Protein 3OE3 (pdb70)

Secondary structure (DSSP, 8-state):
--EEEE-EEBTTTB--EEEEE-TTS-EEEE---TT-------EEEE-SSTT---EEEEETTEEEEEETTTEEEEEEEEE-/--EEEE-EEBTTTB--EEEEE-TTS-EEEE---TT-------EEE-SSTT---EEEEETTEEEEEETTTEEEEEEEEE-/--EEEE-EEBGGGB--EEEEE-TTS-EEEE---TT--------SEEEE-SSTT---EEEEETTEEEEEETTTEEEEEEEEE--/--EEEE-EE-GGG---EEEEE-TTS-EEEE---TT--------SEEEE-SSTT---EEEEETTEEEEEETTTEEEEEEEEE--/--EEEE--B-GGG---EEEEE-TT--EEEE---TT-------EEE-SSTT---EEEEETTEEEEEETTTEEEEEEEE-/-EEEE-EEBGGGB--EEEEE-TTS-EEEE---TT--------SEEEE-SSTT---EEEEETTEEEEEETTTEEEEEEEEE--

Sequence (485 aa):
QEISKSIYTCNDNQVEVIYVNTEAGNAYAIISQVNEIPRLKGANYEAIDKNYTYKLYTKGKTTAELVEGDDKPVLSNCSLAQEISKSIYTCNDNQVEVIYVNTEAGNAYAIISQVNEIPRLKANYEAIDKNYTYKLYTKGKTAELVEGDDKPVLSNCSLAQEISKSIYTCNDNQVEVIYVNTEAGNAYAIISQVNEIPRLKASGANYEAIDKNYTYKLYTKGKTAELVEGDDKPVLSNCSLANQEISKSIYTCNDNQVEVIYVNTEAGNAYAIISQVNEIPRLKASGANYEAIDKNYTYKLYTKGKTAELVEGDDKPVLSNCSLANQEISKSIYTCNDNQVEVIYVNTEAGNAYAIISQVNEIPRLKANYEAIDKNYTYKLYTKGKTAELVEGDDKPVLSNCSLEISKSIYTCNDNQVEVIYVNTEAGNAYAIISQVNEIPRLKASGANYEAIDKNYTYKLYTKGKTAELVEGDDKPVLSNCSLAN

Radius of gyration: 28.01 Å; Cα contacts (8 Å, |Δi|>4): 1047; chains: 6; bounding box: 72×55×77 Å

CATH classification: 2.40.128.200

Structure (mmCIF, N/CA/C/O backbone):
data_3OE3
#
_entry.id   3OE3
#
_cell.length_a   192.383
_cell.length_b   34.685
_cell.length_c   74.910
_cell.angle_alpha   90.000
_cell.angle_beta   98.410
_cell.angle_gamma   90.000
#
_symmetry.space_group_name_H-M   'C 1 2 1'
#
loop_
_entity.id
_entity.type
_entity.pdbx_description
1 polymer 'Putative periplasmic protein'
2 non-polymer 'SODIUM ION'
3 water water
#
loop_
_atom_site.group_PDB
_atom_site.id
_atom_site.type_symbol
_atom_site.label_atom_id
_atom_site.label_alt_id
_atom_site.label_comp_id
_atom_site.label_asym_id
_atom_site.label_entity_id
_atom_site.label_seq_id
_atom_site.pdbx_PDB_ins_code
_atom_site.Cartn_x
_atom_site.Cartn_y
_atom_site.Cartn_z
_atom_site.occupancy
_atom_site.B_iso_or_equiv
_atom_site.auth_seq_id
_atom_site.auth_comp_id
_atom_site.auth_asym_id
_atom_site.auth_atom_id
_atom_site.pdbx_PDB_model_num
ATOM 1 N N . GLN A 1 3 ? 44.051 26.601 28.387 1.00 34.83 27 GLN A N 1
ATOM 2 C CA . GLN A 1 3 ? 45.081 25.649 27.994 1.00 27.50 27 GLN A CA 1
ATOM 3 C C . GLN A 1 3 ? 44.957 25.343 26.508 1.00 23.35 27 GLN A C 1
ATOM 4 O O . GLN A 1 3 ? 44.513 24.270 26.116 1.00 27.21 27 GLN A O 1
ATOM 10 N N . GLU A 1 4 ? 45.377 26.284 25.680 1.00 20.78 28 GLU A N 1
ATOM 11 C CA . GLU A 1 4 ? 45.059 26.216 24.260 1.00 16.04 28 GLU A CA 1
ATOM 12 C C . GLU A 1 4 ? 46.184 25.677 23.389 1.00 15.35 28 GLU A C 1
ATOM 13 O O . GLU A 1 4 ? 46.062 25.654 22.174 1.00 18.48 28 GLU A O 1
ATOM 19 N N . ILE A 1 5 ? 47.284 25.258 24.004 1.00 14.12 29 ILE A N 1
ATOM 20 C CA . ILE A 1 5 ? 48.443 24.824 23.235 1.00 13.03 29 ILE A CA 1
ATOM 21 C C . ILE A 1 5 ? 48.899 23.438 23.682 1.00 12.30 29 ILE A C 1
ATOM 22 O O . ILE A 1 5 ? 48.818 23.094 24.862 1.00 17.98 29 ILE A O 1
ATOM 27 N N . SER A 1 6 ? 49.326 22.615 22.733 1.00 12.43 30 SER A N 1
ATOM 28 C CA . SER A 1 6 ? 49.794 21.265 23.048 1.00 15.08 30 SER A CA 1
ATOM 29 C C . SER A 1 6 ? 50.876 20.795 22.080 1.00 15.57 30 SER A C 1
ATOM 30 O O . SER A 1 6 ? 51.033 21.351 20.992 1.00 17.97 30 SER A O 1
ATOM 33 N N . LYS A 1 7 ? 51.620 19.764 22.474 1.00 14.71 31 LYS A N 1
ATOM 34 C CA . LYS A 1 7 ? 52.716 19.271 21.642 1.00 12.13 31 LYS A CA 1
ATOM 35 C C . LYS A 1 7 ? 52.555 17.795 21.266 1.00 15.18 31 LYS A C 1
ATOM 36 O O . LYS A 1 7 ? 52.268 16.963 22.123 1.00 18.94 31 LYS A O 1
ATOM 42 N N . SER A 1 8 ? 52.737 17.488 19.981 1.00 11.65 32 SER A N 1
ATOM 43 C CA . SER A 1 8 ? 52.692 16.116 19.488 1.00 12.87 32 SER A CA 1
ATOM 44 C C . SER A 1 8 ? 54.021 15.762 18.847 1.00 13.75 32 SER A C 1
ATOM 45 O O . SER A 1 8 ? 54.672 16.613 18.251 1.00 17.35 32 SER A O 1
ATOM 48 N N . ILE A 1 9 ? 54.421 14.502 18.985 1.00 15.03 33 ILE A N 1
ATOM 49 C CA . ILE A 1 9 ? 55.635 13.995 18.346 1.00 13.01 33 ILE A CA 1
ATOM 50 C C . ILE A 1 9 ? 55.264 12.809 17.464 1.00 15.45 33 ILE A C 1
ATOM 51 O O . ILE A 1 9 ? 54.466 11.959 17.864 1.00 18.92 33 ILE A O 1
ATOM 56 N N . TYR A 1 10 ? 55.811 12.780 16.254 1.00 13.43 34 TYR A N 1
ATOM 57 C CA . TYR A 1 10 ? 55.496 11.724 15.286 1.00 15.88 34 TYR A CA 1
ATOM 58 C C . TYR A 1 10 ? 56.781 11.070 14.812 1.00 19.10 34 TYR A C 1
ATOM 59 O O . TYR A 1 10 ? 57.820 11.721 14.704 1.00 17.19 34 TYR A O 1
ATOM 68 N N . THR A 1 11 ? 56.713 9.774 14.521 1.00 18.68 35 THR A N 1
ATOM 69 C CA . THR A 1 11 ? 57.816 9.121 13.833 1.00 20.34 35 THR A CA 1
ATOM 70 C C . THR A 1 11 ? 57.431 8.985 12.378 1.00 24.32 35 THR A C 1
ATOM 71 O O . THR A 1 11 ? 56.283 8.663 12.064 1.00 26.96 35 THR A O 1
ATOM 75 N N . CYS A 1 12 ? 58.382 9.243 11.488 1.00 19.69 36 CYS A N 1
ATOM 76 C CA . CYS A 1 12 ? 58.080 9.275 10.067 1.00 23.77 36 CYS A CA 1
ATOM 77 C C . CYS A 1 12 ? 59.028 8.393 9.271 1.00 28.56 36 CYS A C 1
ATOM 78 O O . CYS A 1 12 ? 60.021 7.899 9.803 1.00 32.55 36 CYS A O 1
ATOM 81 N N . ASN A 1 13 ? 58.712 8.201 7.995 1.00 29.89 37 ASN A N 1
ATOM 82 C CA . ASN A 1 13 ? 59.523 7.349 7.133 1.00 37.43 37 ASN A CA 1
ATOM 83 C C . ASN A 1 13 ? 60.977 7.797 7.089 1.00 37.10 37 ASN A C 1
ATOM 84 O O . ASN A 1 13 ? 61.292 8.963 7.342 1.00 37.32 37 ASN A O 1
ATOM 89 N N . ASP A 1 14 ? 61.860 6.862 6.767 1.00 34.75 38 ASP A N 1
ATOM 90 C CA . ASP A 1 14 ? 63.277 7.167 6.622 1.00 40.64 38 ASP A CA 1
ATOM 91 C C . ASP A 1 14 ? 63.908 7.570 7.950 1.00 34.66 38 ASP A C 1
ATOM 92 O O . ASP A 1 14 ? 64.849 8.362 7.974 1.00 34.97 38 ASP A O 1
ATOM 97 N N . ASN A 1 15 ? 63.384 7.026 9.048 1.00 28.60 39 ASN A N 1
ATOM 98 C CA . ASN A 1 15 ? 64.005 7.213 10.353 1.00 24.71 39 ASN A CA 1
ATOM 99 C C . ASN A 1 15 ? 64.069 8.673 10.751 1.00 23.16 39 ASN A C 1
ATOM 100 O O . ASN A 1 15 ? 65.138 9.196 11.067 1.00 25.83 39 ASN A O 1
ATOM 105 N N . GLN A 1 16 ? 62.921 9.339 10.729 1.00 19.98 40 GLN A N 1
ATOM 106 C CA . GLN A 1 16 ? 62.872 10.745 11.086 1.00 18.77 40 GLN A CA 1
ATOM 107 C C . GLN A 1 16 ? 61.818 10.997 12.158 1.00 17.91 40 GLN A C 1
ATOM 108 O O . GLN A 1 16 ? 60.945 10.168 12.395 1.00 20.53 40 GLN A O 1
ATOM 114 N N . VAL A 1 17 ? 61.925 12.140 12.818 1.00 17.60 41 VAL A N 1
ATOM 115 C CA . VAL A 1 17 ? 60.955 12.555 13.829 1.00 17.66 41 VAL A CA 1
ATOM 116 C C . VAL A 1 17 ? 60.401 13.907 13.411 1.00 16.20 41 VAL A C 1
ATOM 117 O O . VAL A 1 17 ? 61.149 14.753 12.930 1.00 23.82 41 VAL A O 1
ATOM 129 N N . GLU A 1 19 ? 58.022 16.991 15.100 1.00 13.57 43 GLU A N 1
ATOM 130 C CA . GLU A 1 19 ? 57.207 17.575 16.164 1.00 14.48 43 GLU A CA 1
ATOM 131 C C . GLU A 1 19 ? 56.182 18.532 15.586 1.00 11.13 43 GLU A C 1
ATOM 132 O O . GLU A 1 19 ? 56.441 19.201 14.590 1.00 14.92 43 GLU A O 1
ATOM 138 N N . VAL A 1 20 ? 55.015 18.599 16.218 1.00 12.82 44 VAL A N 1
ATOM 139 C CA . VAL A 1 20 ? 54.025 19.610 15.845 1.00 12.99 44 VAL A CA 1
ATOM 140 C C . VAL A 1 20 ? 53.452 20.254 17.103 1.00 13.04 44 VAL A C 1
ATOM 141 O O . VAL A 1 20 ? 53.060 19.548 18.035 1.00 14.24 44 VAL A O 1
ATOM 145 N N . ILE A 1 21 ? 53.430 21.588 17.150 1.00 10.16 45 ILE A N 1
ATOM 146 C CA . ILE A 1 21 ? 52.708 22.260 18.215 1.00 11.51 45 ILE A CA 1
ATOM 147 C C . ILE A 1 21 ? 51.345 22.631 17.676 1.00 11.43 45 ILE A C 1
ATOM 148 O O . ILE A 1 21 ? 51.238 23.284 16.634 1.00 14.31 45 ILE A O 1
ATOM 153 N N . TYR A 1 22 ? 50.307 22.191 18.367 1.00 12.83 46 TYR A N 1
ATOM 154 C CA . TYR A 1 22 ? 48.949 22.484 17.954 1.00 14.13 46 TYR A CA 1
ATOM 155 C C . TYR A 1 22 ? 48.390 23.564 18.865 1.00 16.45 46 TYR A C 1
ATOM 156 O O . TYR A 1 22 ? 48.661 23.578 20.062 1.00 16.36 46 TYR A O 1
ATOM 165 N N . VAL A 1 23 ? 47.636 24.482 18.283 1.00 14.70 47 VAL A N 1
ATOM 166 C CA . VAL A 1 23 ? 46.970 25.515 19.043 1.00 14.82 47 VAL A CA 1
ATOM 167 C C . VAL A 1 23 ? 45.493 25.406 18.713 1.00 14.96 47 VAL A C 1
ATOM 168 O O . VAL A 1 23 ? 45.123 25.259 17.555 1.00 16.49 47 VAL A O 1
ATOM 172 N N . ASN A 1 24 ? 44.658 25.429 19.736 1.00 12.73 48 ASN A N 1
ATOM 173 C CA . ASN A 1 24 ? 43.227 25.431 19.512 1.00 13.47 48 ASN A CA 1
ATOM 174 C C . ASN A 1 24 ? 42.619 26.481 20.413 1.00 14.45 48 ASN A C 1
ATOM 175 O O . ASN A 1 24 ? 42.582 26.308 21.615 1.00 17.92 48 ASN A O 1
ATOM 180 N N . THR A 1 25 ? 42.150 27.589 19.842 1.00 15.53 49 THR A N 1
ATOM 181 C CA . THR A 1 25 ? 41.686 28.661 20.702 1.00 16.21 49 THR A CA 1
ATOM 182 C C . THR A 1 25 ? 40.262 28.411 21.147 1.00 18.29 49 THR A C 1
ATOM 183 O O . THR A 1 25 ? 39.530 27.655 20.513 1.00 21.49 49 THR A O 1
ATOM 187 N N . GLU A 1 26 ? 39.882 29.048 22.243 1.00 18.13 50 GLU A N 1
ATOM 188 C CA . GLU A 1 26 ? 38.524 28.918 22.765 1.00 20.29 50 GLU A CA 1
ATOM 189 C C . GLU A 1 26 ? 37.468 29.461 21.812 1.00 24.67 50 GLU A C 1
ATOM 190 O O . GLU A 1 26 ? 36.286 29.143 21.949 1.00 27.02 50 GLU A O 1
ATOM 196 N N . ALA A 1 27 ? 37.889 30.264 20.841 1.00 27.37 51 ALA A N 1
ATOM 197 C CA . ALA A 1 27 ? 36.957 30.789 19.845 1.00 29.74 51 ALA A CA 1
ATOM 198 C C . ALA A 1 27 ? 36.873 29.917 18.593 1.00 32.00 51 ALA A C 1
ATOM 199 O O . ALA A 1 27 ? 36.132 30.236 17.663 1.00 35.14 51 ALA A O 1
ATOM 201 N N . GLY A 1 28 ? 37.649 28.836 18.560 1.00 24.00 52 GLY A N 1
ATOM 202 C CA . GLY A 1 28 ? 37.498 27.819 17.530 1.00 23.14 52 GLY A CA 1
ATOM 203 C C . GLY A 1 28 ? 38.507 27.880 16.398 1.00 17.62 52 GLY A C 1
ATOM 204 O O . GLY A 1 28 ? 38.327 27.230 15.359 1.00 19.72 52 GLY A O 1
ATOM 205 N N . ASN A 1 29 ? 39.568 28.658 16.590 1.00 17.54 53 ASN A N 1
ATOM 206 C CA . ASN A 1 29 ? 40.613 28.785 15.578 1.00 18.66 53 ASN A CA 1
ATOM 207 C C . ASN A 1 29 ? 41.716 27.794 15.867 1.00 17.45 53 ASN A C 1
ATOM 208 O O . ASN A 1 29 ? 42.197 27.712 16.995 1.00 19.31 53 ASN A O 1
ATOM 213 N N . ALA A 1 30 ? 42.102 27.035 14.850 1.00 17.65 54 ALA A N 1
ATOM 214 C CA . ALA A 1 30 ? 43.089 25.980 15.022 1.00 15.19 54 ALA A CA 1
ATOM 215 C C . ALA A 1 30 ? 44.334 26.277 14.215 1.00 19.76 54 ALA A C 1
ATOM 216 O O . ALA A 1 30 ? 44.249 26.717 13.069 1.00 21.69 54 ALA A O 1
ATOM 218 N N . TYR A 1 31 ? 45.494 26.042 14.829 1.00 14.93 55 TYR A N 1
ATOM 219 C CA . TYR A 1 31 ? 46.775 26.306 14.182 1.00 16.56 55 TYR A CA 1
ATOM 220 C C . TYR A 1 31 ? 47.718 25.145 14.429 1.00 15.47 55 TYR A C 1
ATOM 221 O O . TYR A 1 31 ? 47.492 24.325 15.306 1.00 15.33 55 TYR A O 1
ATOM 230 N N . ALA A 1 32 ? 48.795 25.080 13.651 1.00 14.96 56 ALA A N 1
ATOM 231 C CA . ALA A 1 32 ? 49.841 24.114 13.917 1.00 13.91 56 ALA A CA 1
ATOM 232 C C . ALA A 1 32 ? 51.153 24.810 13.622 1.00 16.30 56 ALA A C 1
ATOM 233 O O . ALA A 1 32 ? 51.208 25.688 12.752 1.00 20.59 56 ALA A O 1
ATOM 235 N N . ILE A 1 33 ? 52.195 24.449 14.365 1.00 12.29 57 ILE A N 1
ATOM 236 C CA . ILE A 1 33 ? 53.529 24.981 14.092 1.00 12.18 57 ILE A CA 1
ATOM 237 C C . ILE A 1 33 ? 54.510 23.832 13.925 1.00 13.13 57 ILE A C 1
ATOM 238 O O . ILE A 1 33 ? 54.586 22.937 14.766 1.00 13.61 57 ILE A O 1
ATOM 243 N N . ILE A 1 34 ? 55.247 23.848 12.813 1.00 13.90 58 ILE A N 1
ATOM 244 C CA . ILE A 1 34 ? 56.280 22.849 12.585 1.00 14.10 58 ILE A CA 1
ATOM 245 C C . ILE A 1 34 ? 57.631 23.524 12.555 1.00 13.66 58 ILE A C 1
ATOM 246 O O . ILE A 1 34 ? 57.708 24.746 12.564 1.00 13.64 58 ILE A O 1
ATOM 251 N N . SER A 1 35 ? 58.685 22.723 12.526 1.00 15.49 59 SER A N 1
ATOM 252 C CA . SER A 1 35 ? 60.031 23.268 12.424 1.00 16.49 59 SER A CA 1
ATOM 253 C C . SER A 1 35 ? 60.724 22.577 11.263 1.00 21.19 59 SER A C 1
ATOM 254 O O . SER A 1 35 ? 60.860 21.349 11.252 1.00 22.92 59 SER A O 1
ATOM 257 N N . GLN A 1 36 ? 61.112 23.370 10.272 1.00 22.63 60 GLN A N 1
ATOM 258 C CA . GLN A 1 36 ? 61.777 22.858 9.081 1.00 25.90 60 GLN A CA 1
ATOM 259 C C . GLN A 1 36 ? 62.955 23.753 8.730 1.00 25.93 60 GLN A C 1
ATOM 260 O O . GLN A 1 36 ? 62.828 24.980 8.702 1.00 24.97 60 GLN A O 1
ATOM 266 N N . VAL A 1 37 ? 64.100 23.131 8.466 1.00 28.30 61 VAL A N 1
ATOM 267 C CA . VAL A 1 37 ? 65.308 23.864 8.112 1.00 32.92 61 VAL A CA 1
ATOM 268 C C . VAL A 1 37 ? 65.626 24.935 9.150 1.00 28.59 61 VAL A C 1
ATOM 269 O O . VAL A 1 37 ? 65.955 26.068 8.805 1.00 31.97 61 VAL A O 1
ATOM 273 N N . ASN A 1 38 ? 65.503 24.571 10.425 1.00 26.76 62 ASN A N 1
ATOM 274 C CA . ASN A 1 38 ? 65.818 25.477 11.528 1.00 33.66 62 ASN A CA 1
ATOM 275 C C . ASN A 1 38 ? 64.941 26.728 11.616 1.00 30.86 62 ASN A C 1
ATOM 276 O O . ASN A 1 38 ? 65.362 27.742 12.169 1.00 29.92 62 ASN A O 1
ATOM 281 N N . GLU A 1 39 ? 63.727 26.652 11.080 1.00 23.80 63 GLU A N 1
ATOM 282 C CA . GLU A 1 39 ? 62.772 27.748 11.184 1.00 19.81 63 GLU A CA 1
ATOM 283 C C . GLU A 1 39 ? 61.427 27.210 11.643 1.00 18.75 63 GLU A C 1
ATOM 284 O O . GLU A 1 39 ? 61.011 26.139 11.219 1.00 19.45 63 GLU A O 1
ATOM 298 N N . ILE A 1 41 ? 57.449 27.386 11.451 1.00 15.35 65 ILE A N 1
ATOM 299 C CA . ILE A 1 41 ? 56.508 27.761 10.406 1.00 16.47 65 ILE A CA 1
ATOM 300 C C . ILE A 1 41 ? 55.088 27.638 10.968 1.00 13.38 65 ILE A C 1
ATOM 301 O O . ILE A 1 41 ? 54.608 26.527 11.185 1.00 14.87 65 ILE A O 1
ATOM 306 N N . PRO A 1 42 ? 54.437 28.775 11.232 1.00 14.83 66 PRO A N 1
ATOM 307 C CA . PRO A 1 42 ? 53.048 28.711 11.694 1.00 17.68 66 PRO A CA 1
ATOM 308 C C . PRO A 1 42 ? 52.123 28.346 10.549 1.00 16.78 66 PRO A C 1
ATOM 309 O O . PRO A 1 42 ?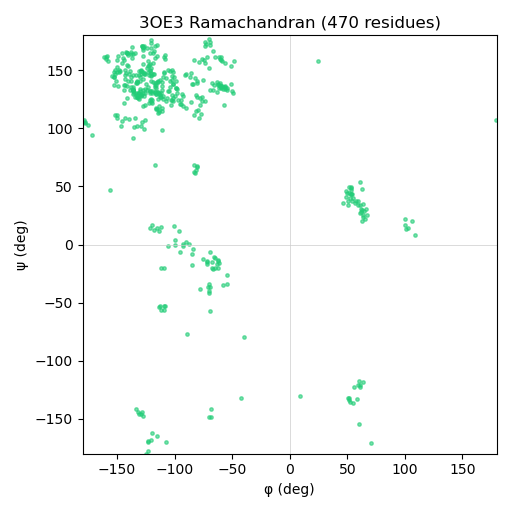 52.334 28.800 9.411 1.00 17.53 66 PRO A O 1
ATOM 321 N N . ARG A 1 44 ? 47.809 27.330 9.494 1.00 16.68 68 ARG A N 1
ATOM 322 C CA . ARG A 1 44 ? 46.406 27.499 9.848 1.00 20.08 68 ARG A CA 1
ATOM 323 C C . ARG A 1 44 ? 45.598 26.316 9.336 1.00 17.98 68 ARG A C 1
ATOM 324 O O . ARG A 1 44 ? 45.897 25.756 8.275 1.00 19.65 68 ARG A O 1
ATOM 332 N N . LEU A 1 45 ? 44.575 25.912 10.096 1.00 18.98 69 LEU A N 1
ATOM 333 C CA . LEU A 1 45 ? 43.658 24.866 9.638 1.00 22.85 69 LEU A CA 1
ATOM 334 C C . LEU A 1 45 ? 42.965 25.308 8.351 1.00 24.52 69 LEU A C 1
ATOM 335 O O . LEU A 1 45 ? 42.429 26.413 8.284 1.00 29.87 69 LEU A O 1
ATOM 348 N N . LYS A 1 47 ? 41.365 22.571 6.058 1.00 27.82 71 LYS A N 1
ATOM 349 C CA . LYS A 1 47 ? 40.429 21.533 5.651 1.00 40.75 71 LYS A CA 1
ATOM 350 C C . LYS A 1 47 ? 40.140 20.608 6.825 1.00 44.39 71 LYS A C 1
ATOM 351 O O . LYS A 1 47 ? 41.005 20.368 7.668 1.00 34.87 71 LYS A O 1
ATOM 365 N N . GLY A 1 51 ? 39.937 14.416 7.980 1.00 53.92 75 GLY A N 1
ATOM 366 C CA . GLY A 1 51 ? 40.840 14.701 9.081 1.00 49.78 75 GLY A CA 1
ATOM 367 C C . GLY A 1 51 ? 41.008 16.190 9.326 1.00 46.95 75 GLY A C 1
ATOM 368 O O . GLY A 1 51 ? 40.029 16.925 9.434 1.00 52.01 75 GLY A O 1
ATOM 369 N N . ALA A 1 52 ? 42.258 16.631 9.425 1.00 36.26 76 ALA A N 1
ATOM 370 C CA . ALA A 1 52 ? 42.566 18.048 9.604 1.00 28.54 76 ALA A CA 1
ATOM 371 C C . ALA A 1 52 ? 43.837 18.403 8.843 1.00 26.58 76 ALA A C 1
ATOM 372 O O . ALA A 1 52 ? 44.890 17.817 9.084 1.00 27.40 76 ALA A O 1
ATOM 374 N N . ASN A 1 53 ? 43.733 19.352 7.917 1.00 26.45 77 ASN A N 1
ATOM 375 C CA . ASN A 1 53 ? 44.875 19.758 7.108 1.00 25.88 77 ASN A CA 1
ATOM 376 C C . ASN A 1 53 ? 45.209 21.211 7.377 1.00 26.82 77 ASN A C 1
ATOM 377 O O . ASN A 1 53 ? 44.321 22.055 7.474 1.00 24.72 77 ASN A O 1
ATOM 382 N N . TYR A 1 54 ? 46.498 21.499 7.509 1.00 18.59 78 TYR A N 1
ATOM 383 C CA . TYR A 1 54 ? 46.954 22.841 7.788 1.00 18.52 78 TYR A CA 1
ATOM 384 C C . TYR A 1 54 ? 47.877 23.336 6.677 1.00 20.93 78 TYR A C 1
ATOM 385 O O . TYR A 1 54 ? 48.578 22.545 6.042 1.00 24.22 78 TYR A O 1
ATOM 394 N N . GLU A 1 55 ? 47.902 24.646 6.473 1.00 18.59 79 GLU A N 1
ATOM 395 C CA . GLU A 1 55 ? 48.741 25.259 5.443 1.00 19.21 79 GLU A CA 1
ATOM 396 C C . GLU A 1 55 ? 49.533 26.424 6.035 1.00 19.91 79 GLU A C 1
ATOM 397 O O . GLU A 1 55 ? 49.044 27.111 6.922 1.00 18.91 79 GLU A O 1
ATOM 403 N N . ALA A 1 56 ? 50.757 26.644 5.555 1.00 19.71 80 ALA A N 1
ATOM 404 C CA . ALA A 1 56 ? 51.575 27.752 6.049 1.00 18.22 80 ALA A CA 1
ATOM 405 C C . ALA A 1 56 ? 50.849 29.091 5.941 1.00 21.16 80 ALA A C 1
ATOM 406 O O . ALA A 1 56 ? 50.255 29.397 4.903 1.00 23.18 80 ALA A O 1
ATOM 408 N N . ILE A 1 57 ? 50.909 29.885 7.010 1.00 17.69 81 ILE A N 1
ATOM 409 C CA . ILE A 1 57 ? 50.343 31.232 7.019 1.00 21.72 81 ILE A CA 1
ATOM 410 C C . ILE A 1 57 ? 51.138 32.202 6.139 1.00 22.06 81 ILE A C 1
ATOM 411 O O . ILE A 1 57 ? 50.559 33.018 5.417 1.00 26.53 81 ILE A O 1
ATOM 416 N N . ASP A 1 58 ? 52.462 32.109 6.211 1.00 20.62 82 ASP A N 1
ATOM 417 C CA . ASP A 1 58 ? 53.348 32.901 5.363 1.00 25.53 82 ASP A CA 1
ATOM 418 C C . ASP A 1 58 ? 53.350 32.271 3.976 1.00 25.90 82 ASP A C 1
ATOM 419 O O . ASP A 1 58 ? 53.833 31.154 3.795 1.00 28.27 82 ASP A O 1
ATOM 424 N N . LYS A 1 59 ? 52.784 32.981 3.004 1.00 33.61 83 LYS A N 1
ATOM 425 C CA . LYS A 1 59 ? 52.620 32.449 1.652 1.00 41.21 83 LYS A CA 1
ATOM 426 C C . LYS A 1 59 ? 53.938 32.180 0.928 1.00 38.29 83 LYS A C 1
ATOM 427 O O . LYS A 1 59 ? 53.950 31.547 -0.128 1.00 36.83 83 LYS A O 1
ATOM 433 N N . ASN A 1 60 ? 55.041 32.673 1.483 1.00 37.26 84 ASN A N 1
ATOM 434 C CA . ASN A 1 60 ? 56.360 32.401 0.920 1.00 37.65 84 ASN A CA 1
ATOM 435 C C . ASN A 1 60 ? 56.761 30.951 1.160 1.00 37.97 84 ASN A C 1
ATOM 436 O O . ASN A 1 60 ? 57.699 30.442 0.547 1.00 40.14 84 ASN A O 1
ATOM 441 N N . TYR A 1 61 ? 56.049 30.292 2.069 1.00 29.95 85 TYR A N 1
ATOM 442 C CA . TYR A 1 61 ? 56.253 28.875 2.324 1.00 29.57 85 TYR A CA 1
ATOM 443 C C . TYR A 1 61 ? 55.102 28.090 1.717 1.00 28.77 85 TYR A C 1
ATOM 444 O O . TYR A 1 61 ? 53.986 28.595 1.617 1.00 31.72 85 TYR A O 1
ATOM 453 N N . THR A 1 62 ? 55.371 26.855 1.310 1.00 28.67 86 THR A N 1
ATOM 454 C CA . THR A 1 62 ? 54.343 26.040 0.676 1.00 27.40 86 THR A CA 1
ATOM 455 C C . THR A 1 62 ? 54.072 24.739 1.424 1.00 26.81 86 THR A C 1
ATOM 456 O O . THR A 1 62 ? 53.423 23.836 0.893 1.00 27.13 86 THR A O 1
ATOM 460 N N . TYR A 1 63 ? 54.560 24.648 2.654 1.00 25.73 87 TYR A N 1
ATOM 461 C CA . TYR A 1 63 ? 54.309 23.475 3.482 1.00 25.73 87 TYR A CA 1
ATOM 462 C C . TYR A 1 63 ? 52.827 23.263 3.726 1.00 25.16 87 TYR A C 1
ATOM 463 O O . TYR A 1 63 ? 52.086 24.218 3.961 1.00 24.16 87 TYR A O 1
ATOM 472 N N . LYS A 1 64 ? 52.415 22.001 3.666 1.00 23.18 88 LYS A N 1
ATOM 473 C CA . LYS A 1 64 ? 51.059 21.591 4.018 1.00 21.90 88 LYS A CA 1
ATOM 474 C C . LYS A 1 64 ? 51.117 20.324 4.860 1.00 22.35 88 LYS A C 1
ATOM 475 O O . LYS A 1 64 ? 51.831 19.379 4.528 1.00 25.02 88 LYS A O 1
ATOM 481 N N . LEU A 1 65 ? 50.373 20.324 5.963 1.00 20.26 89 LEU A N 1
ATOM 482 C CA . LEU A 1 65 ? 50.332 19.202 6.894 1.00 18.60 89 LEU A CA 1
ATOM 483 C C . LEU A 1 65 ? 48.970 18.535 6.820 1.00 20.42 89 LEU A C 1
ATOM 484 O O . LEU A 1 65 ? 47.952 19.145 7.140 1.00 22.92 89 LEU A O 1
ATOM 489 N N . TYR A 1 66 ? 48.952 17.288 6.370 1.00 19.51 90 TYR A N 1
ATOM 490 C CA . TYR A 1 66 ? 47.713 16.519 6.327 1.00 23.40 90 TYR A CA 1
ATOM 491 C C . TYR A 1 66 ? 47.694 15.544 7.490 1.00 23.42 90 TYR A C 1
ATOM 492 O O . TYR A 1 66 ? 48.606 14.735 7.616 1.00 28.02 90 TYR A O 1
ATOM 501 N N . THR A 1 67 ? 46.657 15.595 8.319 1.00 20.42 91 THR A N 1
ATOM 502 C CA . THR A 1 67 ? 46.542 14.649 9.428 1.00 22.94 91 THR A CA 1
ATOM 503 C C . THR A 1 67 ? 45.255 13.833 9.338 1.00 25.59 91 THR A C 1
ATOM 504 O O . THR A 1 67 ? 44.234 14.300 8.825 1.00 27.24 91 THR A O 1
ATOM 508 N N . LYS A 1 68 ? 45.311 12.604 9.829 1.00 27.63 92 LYS A N 1
ATOM 509 C CA . LYS A 1 68 ? 44.122 11.753 9.890 1.00 28.26 92 LYS A CA 1
ATOM 510 C C . LYS A 1 68 ? 44.247 10.898 11.131 1.00 26.25 92 LYS A C 1
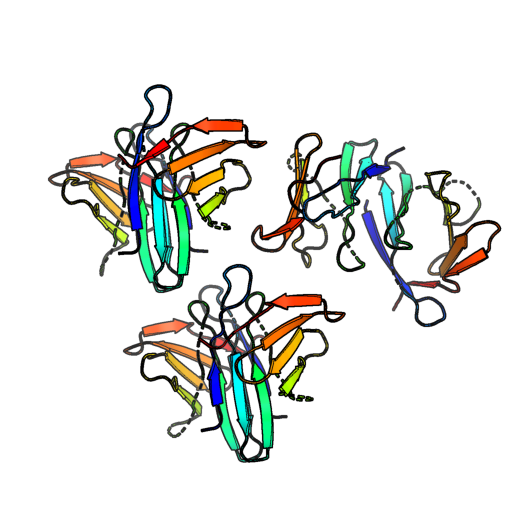ATOM 511 O O . LYS A 1 68 ? 45.002 9.930 11.149 1.00 32.56 92 LYS A O 1
ATOM 517 N N . GLY A 1 69 ? 43.527 11.271 12.179 1.00 33.50 93 GLY A N 1
ATOM 518 C CA . GLY A 1 69 ? 43.643 10.580 13.447 1.00 34.42 93 GLY A CA 1
ATOM 519 C C . GLY A 1 69 ? 45.062 10.659 13.978 1.00 33.39 93 GLY A C 1
ATOM 520 O O . GLY A 1 69 ? 45.576 11.748 14.239 1.00 34.68 93 GLY A O 1
ATOM 521 N N . LYS A 1 70 ? 45.706 9.505 14.116 1.00 26.51 94 LYS A N 1
ATOM 522 C CA . LYS A 1 70 ? 47.041 9.442 14.707 1.00 23.90 94 LYS A CA 1
ATOM 523 C C . LYS A 1 70 ? 48.156 9.462 13.655 1.00 27.63 94 LYS A C 1
ATOM 524 O O . LYS A 1 70 ? 49.332 9.314 13.990 1.00 32.26 94 LYS A O 1
ATOM 530 N N A THR A 1 71 ? 47.785 9.640 12.391 0.73 26.37 95 THR A N 1
ATOM 531 N N B THR A 1 71 ? 47.785 9.630 12.390 0.27 26.32 95 THR A N 1
ATOM 532 C CA A THR A 1 71 ? 48.758 9.647 11.301 0.73 24.43 95 THR A CA 1
ATOM 533 C CA B THR A 1 71 ? 48.767 9.640 11.311 0.27 25.61 95 THR A CA 1
ATOM 534 C C A THR A 1 71 ? 48.876 11.031 10.688 0.73 26.98 95 THR A C 1
ATOM 535 C C B THR A 1 71 ? 48.854 11.008 10.651 0.27 26.29 95 THR A C 1
ATOM 536 O O A THR A 1 71 ? 48.004 11.883 10.864 0.73 26.29 95 THR A O 1
ATOM 537 O O B THR A 1 71 ? 47.940 11.824 10.761 0.27 26.47 95 THR A O 1
ATOM 544 N N . ALA A 1 72 ? 49.963 11.255 9.966 1.00 25.56 96 ALA A N 1
ATOM 545 C CA . ALA A 1 72 ? 50.173 12.533 9.326 1.00 21.24 96 ALA A CA 1
ATOM 546 C C . ALA A 1 72 ? 51.128 12.417 8.155 1.00 23.12 96 ALA A C 1
ATOM 547 O O . ALA A 1 72 ? 51.828 11.416 7.995 1.00 26.42 96 ALA A O 1
ATOM 549 N N . GLU A 1 73 ? 51.143 13.455 7.333 1.00 24.67 97 GLU A N 1
ATOM 550 C CA . GLU A 1 73 ? 52.096 13.563 6.245 1.00 25.77 97 GLU A CA 1
ATOM 551 C C . GLU A 1 73 ? 52.342 15.043 5.991 1.00 26.04 97 GLU A C 1
ATOM 552 O O . GLU A 1 73 ? 51.425 15.857 6.073 1.00 25.48 97 GLU A O 1
ATOM 558 N N . LEU A 1 74 ? 53.590 15.389 5.715 1.00 23.56 98 LEU A N 1
ATOM 559 C CA . LEU A 1 74 ? 53.960 16.767 5.440 1.00 20.01 98 LEU A CA 1
ATOM 560 C C . LEU A 1 74 ? 54.443 16.844 4.007 1.00 20.71 98 LEU A C 1
ATOM 561 O O . LEU A 1 74 ? 55.249 16.017 3.575 1.00 22.63 98 LEU A O 1
ATOM 566 N N . VAL A 1 75 ? 53.917 17.809 3.261 1.00 24.56 99 VAL A N 1
ATOM 567 C CA . VAL A 1 75 ? 54.306 17.998 1.865 1.00 25.53 99 VAL A CA 1
ATOM 568 C C . VAL A 1 75 ? 54.707 19.450 1.619 1.00 23.75 99 VAL A C 1
ATOM 569 O O . VAL A 1 75 ? 54.528 20.320 2.478 1.00 24.23 99 VAL A O 1
ATOM 573 N N . GLU A 1 76 ? 55.259 19.702 0.443 1.00 28.21 100 GLU A N 1
ATOM 574 C CA . GLU A 1 76 ? 55.599 21.051 0.028 1.00 34.84 100 GLU A CA 1
ATOM 575 C C . GLU A 1 76 ? 55.362 21.156 -1.467 1.00 34.51 100 GLU A C 1
ATOM 576 O O . GLU A 1 76 ? 55.301 20.144 -2.161 1.00 33.90 100 GLU A O 1
ATOM 582 N N . GLY A 1 77 ? 55.231 22.376 -1.969 1.00 29.74 101 GLY A N 1
ATOM 583 C CA . GLY A 1 77 ? 55.052 22.570 -3.399 1.00 34.00 101 GLY A CA 1
ATOM 584 C C . GLY A 1 77 ? 53.820 21.845 -3.903 1.00 38.29 101 GLY A C 1
ATOM 585 O O . GLY A 1 77 ? 52.748 21.930 -3.302 1.00 37.05 101 GLY A O 1
ATOM 586 N N . ASP A 1 78 ? 53.976 21.120 -5.006 1.00 42.72 102 ASP A N 1
ATOM 587 C CA . ASP A 1 78 ? 52.875 20.369 -5.589 1.00 46.40 102 ASP A CA 1
ATOM 588 C C . ASP A 1 78 ? 52.655 19.044 -4.860 1.00 46.12 102 ASP A C 1
ATOM 589 O O . ASP A 1 78 ? 52.858 17.970 -5.429 1.00 47.17 102 ASP A O 1
ATOM 594 N N . ASP A 1 79 ? 52.235 19.122 -3.602 1.00 40.98 103 ASP A N 1
ATOM 595 C CA . ASP A 1 79 ? 52.044 17.926 -2.786 1.00 40.06 103 ASP A CA 1
ATOM 596 C C . ASP A 1 79 ? 53.221 16.956 -2.905 1.00 34.96 103 ASP A C 1
ATOM 597 O O . ASP A 1 79 ? 53.036 15.737 -2.891 1.00 35.79 103 ASP A O 1
ATOM 602 N N . LYS A 1 80 ? 54.429 17.498 -3.032 1.00 31.94 104 LYS A N 1
ATOM 603 C CA . LYS A 1 80 ? 55.632 16.668 -3.005 1.00 33.81 104 LYS A CA 1
ATOM 604 C C . LYS A 1 80 ? 55.951 16.291 -1.566 1.00 34.96 104 LYS A C 1
ATOM 605 O O . LYS A 1 80 ? 56.055 17.162 -0.708 1.00 31.05 104 LYS A O 1
ATOM 611 N N . PRO A 1 81 ? 56.091 14.986 -1.293 1.00 31.09 105 PRO A N 1
ATOM 612 C CA . PRO A 1 81 ? 56.318 14.509 0.076 1.00 28.69 105 PRO A CA 1
ATOM 613 C C . PRO A 1 81 ? 57.595 15.066 0.709 1.00 32.98 105 PRO A C 1
ATOM 614 O O . PRO A 1 81 ? 58.641 15.123 0.059 1.00 36.07 105 PRO A O 1
ATOM 618 N N . VAL A 1 82 ? 57.496 15.477 1.967 1.00 31.59 106 VAL A N 1
ATOM 619 C CA . VAL A 1 82 ? 58.660 15.866 2.750 1.00 28.47 106 VAL A CA 1
ATOM 620 C C . VAL A 1 82 ? 58.850 14.836 3.859 1.00 28.94 106 VAL A C 1
ATOM 621 O O . VAL A 1 82 ? 59.930 14.266 4.024 1.00 33.65 106 VAL A O 1
ATOM 625 N N . LEU A 1 83 ? 57.781 14.598 4.609 1.00 26.56 107 LEU A N 1
ATOM 626 C CA . LEU A 1 83 ? 57.759 13.566 5.641 1.00 25.08 107 LEU A CA 1
ATOM 627 C C . LEU A 1 83 ? 56.508 12.726 5.443 1.00 27.66 107 LEU A C 1
ATOM 628 O O . LEU A 1 83 ? 55.399 13.255 5.395 1.00 27.45 107 LEU A O 1
ATOM 633 N N . SER A 1 84 ? 56.693 11.417 5.324 1.00 30.16 108 SER A N 1
ATOM 634 C CA . SER A 1 84 ? 55.606 10.524 4.948 1.00 29.90 108 SER A CA 1
ATOM 635 C C . SER A 1 84 ? 55.371 9.462 6.010 1.00 26.95 108 SER A C 1
ATOM 636 O O . SER A 1 84 ? 56.268 9.137 6.774 1.00 24.72 108 SER A O 1
ATOM 639 N N . ASN A 1 85 ? 54.154 8.930 6.045 1.00 28.90 109 ASN A N 1
ATOM 640 C CA . ASN A 1 85 ? 53.798 7.843 6.950 1.00 31.89 109 ASN A CA 1
ATOM 641 C C . ASN A 1 85 ? 54.136 8.142 8.401 1.00 27.14 109 ASN A C 1
ATOM 642 O O . ASN A 1 85 ? 54.721 7.318 9.106 1.00 27.93 109 ASN A O 1
ATOM 647 N N . CYS A 1 86 ? 53.764 9.333 8.843 1.00 30.93 110 CYS A N 1
ATOM 648 C CA . CYS A 1 86 ? 54.025 9.725 10.215 1.00 27.96 110 CYS A CA 1
ATOM 649 C C . CYS A 1 86 ? 52.976 9.131 11.134 1.00 26.58 110 CYS A C 1
ATOM 650 O O . CYS A 1 86 ? 51.792 9.089 10.792 1.00 27.98 110 CYS A O 1
ATOM 653 N N . SER A 1 87 ? 53.409 8.660 12.296 1.00 24.87 111 SER A N 1
ATOM 654 C CA . SER A 1 87 ? 52.486 8.145 13.288 1.00 26.56 111 SER A CA 1
ATOM 655 C C . SER A 1 87 ? 52.801 8.721 14.661 1.00 22.88 111 SER A C 1
ATOM 656 O O . SER A 1 87 ? 53.965 8.888 15.027 1.00 21.26 111 SER A O 1
ATOM 659 N N . LEU A 1 88 ? 51.758 9.035 15.419 1.00 20.13 112 LEU A N 1
ATOM 660 C CA . LEU A 1 88 ? 51.955 9.604 16.747 1.00 20.42 112 LEU A CA 1
ATOM 661 C C . LEU A 1 88 ? 52.815 8.693 17.600 1.00 23.83 112 LEU A C 1
ATOM 662 O O . LEU A 1 88 ? 52.619 7.474 17.616 1.00 24.86 112 LEU A O 1
ATOM 667 N N . ALA A 1 89 ? 53.768 9.289 18.305 1.00 20.56 113 ALA A N 1
ATOM 668 C CA . ALA A 1 89 ? 54.602 8.556 19.249 1.00 30.93 113 ALA A CA 1
ATOM 669 C C . ALA A 1 89 ? 54.212 8.951 20.667 1.00 41.91 113 ALA A C 1
ATOM 670 O O . ALA A 1 89 ? 53.859 10.110 20.920 1.00 45.19 113 ALA A O 1
ATOM 672 N N . GLN B 1 3 ? 76.095 8.106 29.159 1.00 39.53 27 GLN B N 1
ATOM 673 C CA . GLN B 1 3 ? 77.363 8.123 28.438 1.00 38.02 27 GLN B CA 1
ATOM 674 C C . GLN B 1 3 ? 77.108 8.170 26.935 1.00 28.49 27 GLN B C 1
ATOM 675 O O . GLN B 1 3 ? 76.432 7.312 26.381 1.00 35.22 27 GLN B O 1
ATOM 681 N N . GLU B 1 4 ? 77.618 9.201 26.282 1.00 19.74 28 GLU B N 1
ATOM 682 C CA . GLU B 1 4 ? 77.260 9.418 24.889 1.00 16.95 28 GLU B CA 1
ATOM 683 C C . GLU B 1 4 ? 78.386 9.046 23.938 1.00 22.71 28 GLU B C 1
ATOM 684 O O . GLU B 1 4 ? 78.232 9.176 22.732 1.00 23.83 28 GLU B O 1
ATOM 690 N N . ILE B 1 5 ? 79.527 8.613 24.470 1.00 17.95 29 ILE B N 1
ATOM 691 C CA . ILE B 1 5 ? 80.648 8.228 23.605 1.00 13.54 29 ILE B CA 1
ATOM 692 C C . ILE B 1 5 ? 81.218 6.885 24.053 1.00 16.63 29 ILE B C 1
ATOM 693 O O . ILE B 1 5 ? 81.292 6.609 25.253 1.00 20.24 29 ILE B O 1
ATOM 698 N N . SER B 1 6 ? 81.566 6.025 23.095 1.00 14.65 30 SER B N 1
ATOM 699 C CA . SER B 1 6 ? 82.076 4.692 23.401 1.00 13.79 30 SER B CA 1
ATOM 700 C C . SER B 1 6 ? 83.040 4.208 22.318 1.00 16.81 30 SER B C 1
ATOM 701 O O . SER B 1 6 ? 83.022 4.697 21.192 1.00 17.96 30 SER B O 1
ATOM 704 N N . LYS B 1 7 ? 83.881 3.244 22.665 1.00 17.28 31 LYS B N 1
ATOM 705 C CA . LYS B 1 7 ? 84.909 2.767 21.754 1.00 15.54 31 LYS B CA 1
ATOM 706 C C . LYS B 1 7 ? 84.664 1.309 21.398 1.00 13.76 31 LYS B C 1
ATOM 707 O O . LYS B 1 7 ? 84.460 0.474 22.281 1.00 17.67 31 LYS B O 1
ATOM 713 N N . SER B 1 8 ? 84.676 1.017 20.100 1.00 12.92 32 SER B N 1
ATOM 714 C CA . SER B 1 8 ? 84.566 -0.346 19.593 1.00 15.50 32 SER B CA 1
ATOM 715 C C . SER B 1 8 ? 85.877 -0.722 18.909 1.00 13.51 32 SER B C 1
ATOM 716 O O . SER B 1 8 ? 86.479 0.100 18.229 1.00 16.21 32 SER B O 1
ATOM 719 N N . ILE B 1 9 ? 86.316 -1.961 19.093 1.00 13.71 33 ILE B N 1
ATOM 720 C CA . ILE B 1 9 ? 87.506 -2.461 18.420 1.00 12.93 33 ILE B CA 1
ATOM 721 C C . ILE B 1 9 ? 87.074 -3.610 17.511 1.00 14.80 33 ILE B C 1
ATOM 722 O O . ILE B 1 9 ? 86.327 -4.483 17.933 1.00 18.02 33 ILE B O 1
ATOM 727 N N . TYR B 1 10 ? 87.513 -3.568 16.254 1.00 14.12 34 TYR B N 1
ATOM 728 C CA . TYR B 1 10 ? 87.219 -4.608 15.280 1.00 16.08 34 TYR B CA 1
ATOM 729 C C . TYR B 1 10 ? 88.507 -5.268 14.797 1.00 20.16 34 TYR B C 1
ATOM 730 O O . TYR B 1 10 ? 89.553 -4.618 14.688 1.00 17.98 34 TYR B O 1
ATOM 739 N N . THR B 1 11 ? 88.431 -6.562 14.505 1.00 18.01 35 THR B N 1
ATOM 740 C CA . THR B 1 11 ? 89.510 -7.223 13.782 1.00 19.92 35 THR B CA 1
ATOM 741 C C . THR B 1 11 ? 89.067 -7.353 12.333 1.00 24.29 35 THR B C 1
ATOM 742 O O . THR B 1 11 ? 87.899 -7.649 12.077 1.00 25.40 35 THR B O 1
ATOM 746 N N . CYS B 1 12 ? 89.982 -7.097 11.399 1.00 23.25 36 CYS B N 1
ATOM 747 C CA . CYS B 1 12 ? 89.653 -7.111 9.974 1.00 22.09 36 CYS B CA 1
ATOM 748 C C . CYS B 1 12 ? 90.591 -8.015 9.190 1.00 29.79 36 CYS B C 1
ATOM 749 O O . CYS B 1 12 ? 91.600 -8.480 9.714 1.00 28.91 36 CYS B O 1
ATOM 752 N N . ASN B 1 13 ? 90.245 -8.252 7.930 1.00 31.77 37 ASN B N 1
ATOM 753 C CA . ASN B 1 13 ? 91.070 -9.053 7.036 1.00 34.38 37 ASN B CA 1
ATOM 754 C C . ASN B 1 13 ? 92.517 -8.583 7.012 1.00 33.28 37 ASN B C 1
ATOM 755 O O . ASN B 1 13 ? 92.806 -7.414 7.266 1.00 29.70 37 ASN B O 1
ATOM 760 N N . ASP B 1 14 ? 93.417 -9.508 6.698 1.00 32.43 38 ASP B N 1
ATOM 761 C CA . ASP B 1 14 ? 94.825 -9.197 6.499 1.00 33.94 38 ASP B CA 1
ATOM 762 C C . ASP B 1 14 ? 95.483 -8.664 7.768 1.00 28.24 38 ASP B C 1
ATOM 763 O O . ASP B 1 14 ? 96.355 -7.802 7.710 1.00 30.51 38 ASP B O 1
ATOM 768 N N . ASN B 1 15 ? 95.048 -9.185 8.912 1.00 28.25 39 ASN B N 1
ATOM 769 C CA . ASN B 1 15 ? 95.741 -8.949 10.169 1.00 26.52 39 ASN B CA 1
ATOM 770 C C . ASN B 1 15 ? 95.755 -7.478 10.553 1.00 24.92 39 ASN B C 1
ATOM 771 O O . ASN B 1 15 ? 96.790 -6.929 10.911 1.00 28.25 39 ASN B O 1
ATOM 776 N N . GLN B 1 16 ? 94.589 -6.844 10.468 1.00 23.69 40 GLN B N 1
ATOM 777 C CA . GLN B 1 16 ? 94.458 -5.438 10.806 1.00 22.31 40 GLN B CA 1
ATOM 778 C C . GLN B 1 16 ? 93.473 -5.280 11.963 1.00 21.65 40 GLN B C 1
ATOM 779 O O . GLN B 1 16 ? 92.615 -6.141 12.182 1.00 25.35 40 GLN B O 1
ATOM 785 N N . VAL B 1 17 ? 93.604 -4.179 12.693 1.00 18.00 41 VAL B N 1
ATOM 786 C CA . VAL B 1 17 ? 92.643 -3.810 13.730 1.00 17.35 41 VAL B CA 1
ATOM 787 C C . VAL B 1 17 ? 92.071 -2.436 13.353 1.00 16.72 41 VAL B C 1
ATOM 788 O O . VAL B 1 17 ? 92.817 -1.551 12.923 1.00 20.43 41 VAL B O 1
ATOM 800 N N . GLU B 1 19 ? 89.765 0.621 15.075 1.00 13.39 43 GLU B N 1
ATOM 801 C CA . GLU B 1 19 ? 89.008 1.220 16.167 1.00 13.28 43 GLU B CA 1
ATOM 802 C C . GLU B 1 19 ? 87.954 2.168 15.621 1.00 11.32 43 GLU B C 1
ATOM 803 O O . GLU B 1 19 ? 88.154 2.845 14.598 1.00 13.04 43 GLU B O 1
ATOM 809 N N . VAL B 1 20 ? 86.806 2.204 16.289 1.00 11.21 44 VAL B N 1
ATOM 810 C CA . VAL B 1 20 ? 85.790 3.201 15.947 1.00 9.98 44 VAL B CA 1
ATOM 811 C C . VAL B 1 20 ? 85.242 3.784 17.239 1.00 11.76 44 VAL B C 1
ATOM 812 O O . VAL B 1 20 ? 84.856 3.047 18.152 1.00 13.21 44 VAL B O 1
ATOM 816 N N . ILE B 1 21 ? 85.211 5.106 17.326 1.00 10.47 45 ILE B N 1
ATOM 817 C CA . ILE B 1 21 ? 84.496 5.755 18.411 1.00 10.44 45 ILE B CA 1
ATOM 818 C C . ILE B 1 21 ? 83.095 6.088 17.941 1.00 10.67 45 ILE B C 1
ATOM 819 O O . ILE B 1 21 ? 82.918 6.777 16.925 1.00 13.70 45 ILE B O 1
ATOM 824 N N . TYR B 1 22 ? 82.095 5.604 18.675 1.00 11.24 46 TYR B N 1
ATOM 825 C CA . TYR B 1 22 ? 80.719 5.907 18.333 1.00 11.75 46 TYR B CA 1
ATOM 826 C C . TYR B 1 22 ? 80.158 6.931 19.296 1.00 15.86 46 TYR B C 1
ATOM 827 O O . TYR B 1 22 ? 80.296 6.812 20.517 1.00 18.58 46 TYR B O 1
ATOM 836 N N . VAL B 1 23 ? 79.526 7.949 18.734 1.00 12.75 47 VAL B N 1
ATOM 837 C CA . VAL B 1 23 ? 78.887 8.981 19.534 1.00 16.88 47 VAL B CA 1
ATOM 838 C C . VAL B 1 23 ? 77.390 8.903 19.309 1.00 15.71 47 VAL B C 1
ATOM 839 O O . VAL B 1 23 ? 76.929 8.799 18.178 1.00 15.31 47 VAL B O 1
ATOM 843 N N . ASN B 1 24 ? 76.633 8.902 20.397 1.00 14.96 48 ASN B N 1
ATOM 844 C CA . ASN B 1 24 ? 75.187 8.893 20.317 1.00 15.46 48 ASN B CA 1
ATOM 845 C C . ASN B 1 24 ? 74.693 9.915 21.324 1.00 18.25 48 ASN B C 1
ATOM 846 O O . ASN B 1 24 ? 74.684 9.650 22.517 1.00 17.50 48 ASN B O 1
ATOM 851 N N . THR B 1 25 ? 74.312 11.099 20.861 1.00 17.90 49 THR B N 1
ATOM 852 C CA . THR B 1 25 ? 73.893 12.117 21.822 1.00 19.94 49 THR B CA 1
ATOM 853 C C . THR B 1 25 ? 72.518 11.803 22.408 1.00 22.26 49 THR B C 1
ATOM 854 O O . THR B 1 25 ? 71.704 11.090 21.801 1.00 22.35 49 THR B O 1
ATOM 858 N N . GLU B 1 26 ? 72.265 12.337 23.596 1.00 24.18 50 GLU B N 1
ATOM 859 C CA . GLU B 1 26 ? 71.007 12.064 24.278 1.00 25.82 50 GLU B CA 1
ATOM 860 C C . GLU B 1 26 ? 69.829 12.586 23.467 1.00 27.47 50 GLU B C 1
ATOM 861 O O . GLU B 1 26 ? 68.684 12.223 23.733 1.00 32.83 50 GLU B O 1
ATOM 867 N N . ALA B 1 27 ? 70.114 13.431 22.480 1.00 31.96 51 ALA B N 1
ATOM 868 C CA . ALA B 1 27 ? 69.076 14.056 21.660 1.00 35.11 51 ALA B CA 1
ATOM 869 C C . ALA B 1 27 ? 68.891 13.364 20.315 1.00 38.62 51 ALA B C 1
ATOM 870 O O . ALA B 1 27 ? 68.058 13.776 19.508 1.00 47.62 51 ALA B O 1
ATOM 872 N N . GLY B 1 28 ? 69.678 12.326 20.065 1.00 32.71 52 GLY B N 1
ATOM 873 C CA . GLY B 1 28 ? 69.464 11.485 18.900 1.00 32.71 52 GLY B CA 1
ATOM 874 C C . GLY B 1 28 ? 70.362 11.748 17.707 1.00 35.46 52 GLY B C 1
ATOM 875 O O . GLY B 1 28 ? 70.016 11.397 16.578 1.00 34.78 52 GLY B O 1
ATOM 876 N N . ASN B 1 29 ? 71.516 12.363 17.939 1.00 26.51 53 ASN B N 1
ATOM 877 C CA . ASN B 1 29 ? 72.471 12.553 16.859 1.00 23.36 53 ASN B CA 1
ATOM 878 C C . ASN B 1 29 ? 73.589 11.527 16.950 1.00 23.32 53 ASN B C 1
ATOM 879 O O . ASN B 1 29 ? 74.223 11.393 17.997 1.00 23.09 53 ASN B O 1
ATOM 884 N N . ALA B 1 30 ? 73.815 10.803 15.854 1.00 21.11 54 ALA B N 1
ATOM 885 C CA . ALA B 1 30 ? 74.786 9.708 15.820 1.00 19.41 54 ALA B CA 1
ATOM 886 C C . ALA B 1 30 ? 75.996 10.026 14.952 1.00 18.36 54 ALA B C 1
ATOM 887 O O . ALA B 1 30 ? 75.855 10.537 13.846 1.00 17.06 54 ALA B O 1
ATOM 889 N N . TYR B 1 31 ? 77.182 9.690 15.458 1.00 13.28 55 TYR B N 1
ATOM 890 C CA . TYR B 1 31 ? 78.431 9.914 14.740 1.00 15.07 55 TYR B CA 1
ATOM 891 C C . TYR B 1 31 ? 79.405 8.767 14.954 1.00 12.92 55 TYR B C 1
ATOM 892 O O . TYR B 1 31 ? 79.243 7.958 15.860 1.00 14.94 55 TYR B O 1
ATOM 901 N N . ALA B 1 32 ? 80.446 8.714 14.119 1.00 13.50 56 ALA B N 1
ATOM 902 C CA . ALA B 1 32 ? 81.516 7.731 14.308 1.00 10.48 56 ALA B CA 1
ATOM 903 C C . ALA B 1 32 ? 82.827 8.439 14.009 1.00 12.18 56 ALA B C 1
ATOM 904 O O . ALA B 1 32 ? 82.863 9.340 13.188 1.00 17.83 56 ALA B O 1
ATOM 906 N N . ILE B 1 33 ? 83.891 8.059 14.700 1.00 12.68 57 ILE B N 1
ATOM 907 C CA . ILE B 1 33 ? 85.201 8.629 14.382 1.00 11.66 57 ILE B CA 1
ATOM 908 C C . ILE B 1 33 ? 86.175 7.493 14.122 1.00 13.53 57 ILE B C 1
ATOM 909 O O . ILE B 1 33 ? 86.268 6.564 14.921 1.00 11.93 57 ILE B O 1
ATOM 914 N N . ILE B 1 34 ? 86.900 7.559 13.007 1.00 13.24 58 ILE B N 1
ATOM 915 C CA . ILE B 1 34 ? 87.911 6.559 12.715 1.00 13.68 58 ILE B CA 1
ATOM 916 C C . ILE B 1 34 ? 89.282 7.246 12.662 1.00 13.25 58 ILE B C 1
ATOM 917 O O . ILE B 1 34 ? 89.368 8.472 12.712 1.00 14.91 58 ILE B O 1
ATOM 922 N N . SER B 1 35 ? 90.336 6.443 12.598 1.00 13.12 59 SER B N 1
ATOM 923 C CA . SER B 1 35 ? 91.689 6.975 12.455 1.00 14.40 59 SER B CA 1
ATOM 924 C C . SER B 1 35 ? 92.333 6.301 11.241 1.00 17.61 59 SER B C 1
ATOM 925 O O . SER B 1 35 ? 92.432 5.072 11.175 1.00 19.61 59 SER B O 1
ATOM 928 N N . GLN B 1 36 ? 92.717 7.112 10.259 1.00 17.68 60 GLN B N 1
ATOM 929 C CA . GLN B 1 36 ? 93.329 6.627 9.024 1.00 22.11 60 GLN B CA 1
ATOM 930 C C . GLN B 1 36 ? 94.516 7.516 8.664 1.00 19.54 60 GLN B C 1
ATOM 931 O O . GLN B 1 36 ? 94.401 8.734 8.693 1.00 20.69 60 GLN B O 1
ATOM 937 N N . VAL B 1 37 ? 95.643 6.905 8.313 1.00 26.24 61 VAL B N 1
ATOM 938 C CA . VAL B 1 37 ? 96.836 7.666 7.933 1.00 26.17 61 VAL B CA 1
ATOM 939 C C . VAL B 1 37 ? 97.175 8.698 9.010 1.00 24.88 61 VAL B C 1
ATOM 940 O O . VAL B 1 37 ? 97.511 9.846 8.705 1.00 29.17 61 VAL B O 1
ATOM 944 N N . ASN B 1 38 ? 97.033 8.298 10.275 1.00 25.25 62 ASN B N 1
ATOM 945 C CA . ASN B 1 38 ? 97.408 9.139 11.410 1.00 28.97 62 ASN B CA 1
ATOM 946 C C . ASN B 1 38 ? 96.549 10.389 11.572 1.00 26.93 62 ASN B C 1
ATOM 947 O O . ASN B 1 38 ? 96.990 11.391 12.149 1.00 30.25 62 ASN B O 1
ATOM 952 N N . GLU B 1 39 ? 95.324 10.329 11.067 1.00 21.28 63 GLU B N 1
ATOM 953 C CA . GLU B 1 39 ? 94.386 11.430 11.214 1.00 18.72 63 GLU B CA 1
ATOM 954 C C . GLU B 1 39 ? 93.054 10.900 11.704 1.00 17.13 63 GLU B C 1
ATOM 955 O O . GLU B 1 39 ? 92.602 9.849 11.250 1.00 17.29 63 GLU B O 1
ATOM 969 N N . ILE B 1 41 ? 89.035 11.129 11.694 1.00 14.17 65 ILE B N 1
ATOM 970 C CA . ILE B 1 41 ? 88.054 11.576 10.717 1.00 16.51 65 ILE B CA 1
ATOM 971 C C . ILE B 1 41 ? 86.648 11.393 11.304 1.00 13.01 65 ILE B C 1
ATOM 972 O O . ILE B 1 41 ? 86.176 10.264 11.436 1.00 13.27 65 ILE B O 1
ATOM 977 N N . PRO B 1 42 ? 85.989 12.499 11.688 1.00 14.79 66 PRO B N 1
ATOM 978 C CA . PRO B 1 42 ? 84.604 12.422 12.147 1.00 16.49 66 PRO B CA 1
ATOM 979 C C . PRO B 1 42 ? 83.675 12.090 10.982 1.00 13.85 66 PRO B C 1
ATOM 980 O O . PRO B 1 42 ? 83.897 12.553 9.852 1.00 16.32 66 PRO B O 1
ATOM 992 N N . ARG B 1 44 ? 79.285 11.213 10.033 1.00 17.67 68 ARG B N 1
ATOM 993 C CA . ARG B 1 44 ? 77.906 11.284 10.505 1.00 16.95 68 ARG B CA 1
ATOM 994 C C . ARG B 1 44 ? 77.092 10.120 9.979 1.00 19.56 68 ARG B C 1
ATOM 995 O O . ARG B 1 44 ? 77.367 9.608 8.901 1.00 18.51 68 ARG B O 1
ATOM 1003 N N . LEU B 1 45 ? 76.096 9.700 10.757 1.00 17.06 69 LEU B N 1
ATOM 1004 C CA . LEU B 1 45 ? 75.178 8.645 10.346 1.00 17.42 69 LEU B CA 1
ATOM 1005 C C . LEU B 1 45 ? 74.336 9.061 9.134 1.00 24.93 69 LEU B C 1
ATOM 1006 O O . LEU B 1 45 ? 73.602 10.046 9.190 1.00 30.13 69 LEU B O 1
ATOM 1019 N N . LYS B 1 47 ? 72.527 6.494 6.933 1.00 28.00 71 LYS B N 1
ATOM 1020 C CA . LYS B 1 47 ? 71.385 5.620 6.699 1.00 31.67 71 LYS B CA 1
ATOM 1021 C C . LYS B 1 47 ? 71.369 4.459 7.683 1.00 31.27 71 LYS B C 1
ATOM 1022 O O . LYS B 1 47 ? 72.393 4.116 8.258 1.00 26.46 71 LYS B O 1
ATOM 1036 N N . ALA B 1 52 ? 73.768 0.406 9.718 1.00 23.42 76 ALA B N 1
ATOM 1037 C CA . ALA B 1 52 ? 74.084 1.814 9.959 1.00 22.18 76 ALA B CA 1
ATOM 1038 C C . ALA B 1 52 ? 75.319 2.229 9.177 1.00 24.88 76 ALA B C 1
ATOM 1039 O O . ALA B 1 52 ? 76.393 1.664 9.380 1.00 25.38 76 ALA B O 1
ATOM 1041 N N . ASN B 1 53 ? 75.168 3.218 8.294 1.00 22.31 77 ASN B N 1
ATOM 1042 C CA . ASN B 1 53 ? 76.272 3.668 7.435 1.00 19.87 77 ASN B CA 1
ATOM 1043 C C . ASN B 1 53 ? 76.639 5.098 7.738 1.00 17.26 77 ASN B C 1
ATOM 1044 O O . ASN B 1 53 ? 75.754 5.954 7.849 1.00 20.57 77 ASN B O 1
ATOM 1049 N N . TYR B 1 54 ? 77.943 5.362 7.849 1.00 13.65 78 TYR B N 1
ATOM 1050 C CA . TYR B 1 54 ? 78.450 6.672 8.225 1.00 17.19 78 TYR B CA 1
ATOM 1051 C C . TYR B 1 54 ? 79.342 7.220 7.112 1.00 19.75 78 TYR B C 1
ATOM 1052 O O . TYR B 1 54 ? 80.021 6.449 6.424 1.00 19.56 78 TYR B O 1
ATOM 1061 N N . GLU B 1 55 ? 79.349 8.542 6.947 1.00 16.82 79 GLU B N 1
ATOM 1062 C CA . GLU B 1 55 ? 80.157 9.193 5.908 1.00 19.88 79 GLU B CA 1
ATOM 1063 C C . GLU B 1 55 ? 80.973 10.344 6.500 1.00 18.34 79 GLU B C 1
ATOM 1064 O O . GLU B 1 55 ? 80.486 11.082 7.359 1.00 18.15 79 GLU B O 1
ATOM 1070 N N . ALA B 1 56 ? 82.218 10.494 6.048 1.00 17.12 80 ALA B N 1
ATOM 1071 C CA . ALA B 1 56 ? 83.065 11.581 6.535 1.00 19.38 80 ALA B CA 1
ATOM 1072 C C . ALA B 1 56 ? 82.333 12.913 6.427 1.00 21.09 80 ALA B C 1
ATOM 1073 O O . ALA B 1 56 ? 81.663 13.198 5.423 1.00 21.18 80 ALA B O 1
ATOM 1075 N N . ILE B 1 57 ? 82.469 13.734 7.464 1.00 21.13 81 ILE B N 1
ATOM 1076 C CA . ILE B 1 57 ? 81.829 15.039 7.486 1.00 20.93 81 ILE B CA 1
ATOM 1077 C C . ILE B 1 57 ? 82.607 16.033 6.630 1.00 24.36 81 ILE B C 1
ATOM 1078 O O . ILE B 1 57 ? 82.019 16.865 5.936 1.00 26.30 81 ILE B O 1
ATOM 1083 N N . ASP B 1 58 ? 83.932 15.938 6.682 1.00 20.13 82 ASP B N 1
ATOM 1084 C CA . ASP B 1 58 ? 84.804 16.781 5.865 1.00 23.80 82 ASP B CA 1
ATOM 1085 C C . ASP B 1 58 ? 84.856 16.205 4.458 1.00 25.62 82 ASP B C 1
ATOM 1086 O O . ASP B 1 58 ? 85.345 15.093 4.257 1.00 29.13 82 ASP B O 1
ATOM 1091 N N . LYS B 1 59 ? 84.343 16.968 3.493 1.00 28.54 83 LYS B N 1
ATOM 1092 C CA . LYS B 1 59 ? 84.236 16.520 2.104 1.00 35.12 83 LYS B CA 1
ATOM 1093 C C . LYS B 1 59 ? 85.568 16.300 1.388 1.00 37.50 83 LYS B C 1
ATOM 1094 O O . LYS B 1 59 ? 85.597 15.749 0.290 1.00 38.65 83 LYS B O 1
ATOM 1100 N N . ASN B 1 60 ? 86.667 16.732 1.992 1.00 39.27 84 ASN B N 1
ATOM 1101 C CA . ASN B 1 60 ? 87.977 16.445 1.422 1.00 44.37 84 ASN B CA 1
ATOM 1102 C C . ASN B 1 60 ? 88.314 14.971 1.590 1.00 40.02 84 ASN B C 1
ATOM 1103 O O . ASN B 1 60 ? 89.235 14.452 0.960 1.00 41.17 84 ASN B O 1
ATOM 1108 N N . TYR B 1 61 ? 87.551 14.304 2.448 1.00 34.96 85 TYR B N 1
ATOM 1109 C CA . TYR B 1 61 ? 87.715 12.877 2.670 1.00 28.66 85 TYR B CA 1
ATOM 1110 C C . TYR B 1 61 ? 86.532 12.124 2.075 1.00 30.82 85 TYR B C 1
ATOM 1111 O O . TYR B 1 61 ? 85.411 12.632 2.049 1.00 32.97 85 TYR B O 1
ATOM 1120 N N . THR B 1 62 ? 86.782 10.915 1.588 1.00 25.93 86 THR B N 1
ATOM 1121 C CA . THR B 1 62 ? 85.714 10.138 0.981 1.00 24.38 86 THR B CA 1
ATOM 1122 C C . THR B 1 62 ? 85.466 8.816 1.702 1.00 20.61 86 THR B C 1
ATOM 1123 O O . THR B 1 62 ? 84.842 7.913 1.142 1.00 24.24 86 THR B O 1
ATOM 1127 N N . TYR B 1 63 ? 85.958 8.691 2.933 1.00 22.06 87 TYR B N 1
ATOM 1128 C CA . TYR B 1 63 ? 85.720 7.482 3.724 1.00 19.73 87 TYR B CA 1
ATOM 1129 C C . TYR B 1 63 ? 84.245 7.299 4.013 1.00 19.53 87 TYR B C 1
ATOM 1130 O O . TYR B 1 63 ? 83.539 8.269 4.293 1.00 21.31 87 TYR B O 1
ATOM 1139 N N . LYS B 1 64 ? 83.795 6.049 3.932 1.00 18.39 88 LYS B N 1
ATOM 1140 C CA . LYS B 1 64 ? 82.453 5.658 4.341 1.00 17.88 88 LYS B CA 1
ATOM 1141 C C . LYS B 1 64 ? 82.555 4.366 5.134 1.00 20.89 88 LYS B C 1
ATOM 1142 O O . LYS B 1 64 ? 83.272 3.448 4.733 1.00 20.65 88 LYS B O 1
ATOM 1148 N N . LEU B 1 65 ? 81.842 4.302 6.258 1.00 17.72 89 LEU B N 1
ATOM 1149 C CA . LEU B 1 65 ? 81.846 3.134 7.129 1.00 14.87 89 LEU B CA 1
ATOM 1150 C C . LEU B 1 65 ? 80.478 2.466 7.043 1.00 17.00 89 LEU B C 1
ATOM 1151 O O . LEU B 1 65 ? 79.471 3.073 7.396 1.00 18.35 89 LEU B O 1
ATOM 1156 N N . TYR B 1 66 ? 80.454 1.224 6.562 1.00 14.91 90 TYR B N 1
ATOM 1157 C CA . TYR B 1 66 ? 79.203 0.457 6.496 1.00 16.90 90 TYR B CA 1
ATOM 1158 C C . TYR B 1 66 ? 79.179 -0.533 7.658 1.00 17.34 90 TYR B C 1
ATOM 1159 O O . TYR B 1 66 ? 80.085 -1.349 7.779 1.00 23.47 90 TYR B O 1
ATOM 1168 N N . THR B 1 67 ? 78.142 -0.487 8.498 1.00 18.22 91 THR B N 1
ATOM 1169 C CA . THR B 1 67 ? 78.042 -1.438 9.607 1.00 18.25 91 THR B CA 1
ATOM 1170 C C . THR B 1 67 ? 76.766 -2.277 9.543 1.00 19.78 91 THR B C 1
ATOM 1171 O O . THR B 1 67 ? 75.721 -1.801 9.119 1.00 23.18 91 THR B O 1
ATOM 1175 N N . LYS B 1 68 ? 76.876 -3.530 9.968 1.00 21.85 92 LYS B N 1
ATOM 1176 C CA . LYS B 1 68 ? 75.714 -4.408 10.084 1.00 28.22 92 LYS B CA 1
ATOM 1177 C C . LYS B 1 68 ? 75.941 -5.305 11.283 1.00 24.70 92 LYS B C 1
ATOM 1178 O O . LYS B 1 68 ? 76.767 -6.217 11.234 1.00 28.83 92 LYS B O 1
ATOM 1184 N N . GLY B 1 69 ? 75.226 -5.029 12.365 1.00 32.05 93 GLY B N 1
ATOM 1185 C CA . GLY B 1 69 ? 75.409 -5.771 13.594 1.00 32.13 93 GLY B CA 1
ATOM 1186 C C . GLY B 1 69 ? 76.819 -5.610 14.114 1.00 30.64 93 GLY B C 1
ATOM 1187 O O . GLY B 1 69 ? 77.274 -4.492 14.364 1.00 33.61 93 GLY B O 1
ATOM 1188 N N . LYS B 1 70 ? 77.521 -6.729 14.258 1.00 25.62 94 LYS B N 1
ATOM 1189 C CA . LYS B 1 70 ? 78.870 -6.716 14.799 1.00 22.36 94 LYS B CA 1
ATOM 1190 C C . LYS B 1 70 ? 79.911 -6.704 13.688 1.00 24.37 94 LYS B C 1
ATOM 1191 O O . LYS B 1 70 ? 81.090 -6.912 13.953 1.00 28.74 94 LYS B O 1
ATOM 1197 N N . THR B 1 71 ? 79.486 -6.467 12.447 1.00 21.84 95 THR B N 1
ATOM 1198 C CA . THR B 1 71 ? 80.435 -6.428 11.331 1.00 24.57 95 THR B CA 1
ATOM 1199 C C . THR B 1 71 ? 80.509 -5.038 10.711 1.00 21.74 95 THR B C 1
ATOM 1200 O O . THR B 1 71 ? 79.627 -4.205 10.914 1.00 23.21 95 THR B O 1
ATOM 1204 N N . ALA B 1 72 ? 81.569 -4.790 9.957 1.00 22.48 96 ALA B N 1
ATOM 1205 C CA . ALA B 1 72 ? 81.722 -3.504 9.301 1.00 19.42 96 ALA B CA 1
ATOM 1206 C C . ALA B 1 72 ? 82.679 -3.596 8.126 1.00 20.98 96 ALA B C 1
ATOM 1207 O O . ALA B 1 72 ? 83.441 -4.556 8.011 1.00 22.84 96 ALA B O 1
ATOM 1209 N N . GLU B 1 73 ? 82.612 -2.593 7.255 1.00 21.21 97 GLU B N 1
ATOM 1210 C CA . GLU B 1 73 ? 83.572 -2.409 6.173 1.00 22.18 97 GLU B CA 1
ATOM 1211 C C . GLU B 1 73 ? 83.850 -0.925 6.045 1.00 20.97 97 GLU B C 1
ATOM 1212 O O . GLU B 1 73 ? 82.942 -0.107 6.173 1.00 22.66 97 GLU B O 1
ATOM 1218 N N . LEU B 1 74 ? 85.103 -0.574 5.793 1.00 19.07 98 LEU B N 1
ATOM 1219 C CA . LEU B 1 74 ? 85.470 0.807 5.515 1.00 17.16 98 LEU B CA 1
ATOM 1220 C C . LEU B 1 74 ? 85.889 0.895 4.056 1.00 20.83 98 LEU B C 1
ATOM 1221 O O . LEU B 1 74 ? 86.682 0.082 3.585 1.00 22.08 98 LEU B O 1
ATOM 1226 N N . VAL B 1 75 ? 85.321 1.861 3.339 1.00 16.93 99 VAL B N 1
ATOM 1227 C CA . VAL B 1 75 ? 85.673 2.099 1.948 1.00 19.03 99 VAL B CA 1
ATOM 1228 C C . VAL B 1 75 ? 86.114 3.542 1.755 1.00 20.31 99 VAL B C 1
ATOM 1229 O O . VAL B 1 75 ? 85.956 4.381 2.642 1.00 21.05 99 VAL B O 1
ATOM 1233 N N . GLU B 1 76 ? 86.673 3.819 0.582 1.00 24.92 100 GLU B N 1
ATOM 1234 C CA . GLU B 1 76 ? 86.999 5.180 0.178 1.00 30.08 100 GLU B CA 1
ATOM 1235 C C . GLU B 1 76 ? 86.688 5.306 -1.306 1.00 29.56 100 GLU B C 1
ATOM 1236 O O . GLU B 1 76 ? 86.503 4.298 -1.986 1.00 31.26 100 GLU B O 1
ATOM 1242 N N . GLY B 1 77 ? 86.619 6.535 -1.807 1.00 29.99 101 GLY B N 1
ATOM 1243 C CA . GLY B 1 77 ? 86.316 6.761 -3.208 1.00 31.46 101 GLY B CA 1
ATOM 1244 C C . GLY B 1 77 ? 85.063 6.026 -3.637 1.00 37.97 101 GLY B C 1
ATOM 1245 O O . GLY B 1 77 ? 84.040 6.057 -2.9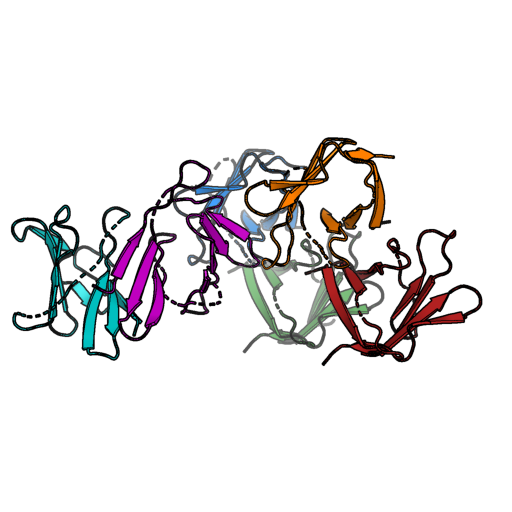49 1.00 37.62 101 GLY B O 1
ATOM 1246 N N . ASP B 1 78 ? 85.139 5.355 -4.779 1.00 42.70 102 ASP B N 1
ATOM 1247 C CA . ASP B 1 78 ? 83.987 4.642 -5.307 1.00 43.82 102 ASP B CA 1
ATOM 1248 C C . ASP B 1 78 ? 83.841 3.263 -4.676 1.00 41.06 102 ASP B C 1
ATOM 1249 O O . ASP B 1 78 ? 84.026 2.242 -5.343 1.00 41.40 102 ASP B O 1
ATOM 1254 N N . ASP B 1 79 ? 83.502 3.235 -3.390 1.00 34.28 103 ASP B N 1
ATOM 1255 C CA . ASP B 1 79 ? 83.362 1.981 -2.663 1.00 32.34 103 ASP B CA 1
ATOM 1256 C C . ASP B 1 79 ? 84.590 1.061 -2.834 1.00 33.33 103 ASP B C 1
ATOM 1257 O O . ASP B 1 79 ? 84.470 -0.164 -2.868 1.00 35.76 103 ASP B O 1
ATOM 1262 N N . LYS B 1 80 ? 85.768 1.666 -2.949 1.00 30.05 104 LYS B N 1
ATOM 1263 C CA . LYS B 1 80 ? 87.031 0.935 -2.888 1.00 31.04 104 LYS B CA 1
ATOM 1264 C C . LYS B 1 80 ? 87.326 0.515 -1.450 1.00 29.53 104 LYS B C 1
ATOM 1265 O O . LYS B 1 80 ? 87.384 1.356 -0.556 1.00 26.03 104 LYS B O 1
ATOM 1271 N N . PRO B 1 81 ? 87.510 -0.792 -1.222 1.00 30.90 105 PRO B N 1
ATOM 1272 C CA . PRO B 1 81 ? 87.704 -1.324 0.131 1.00 30.51 105 PRO B CA 1
ATOM 1273 C C . PRO B 1 81 ? 89.008 -0.873 0.768 1.00 25.65 105 PRO B C 1
ATOM 1274 O O . PRO B 1 81 ? 90.071 -0.919 0.140 1.00 29.80 105 PRO B O 1
ATOM 1278 N N . VAL B 1 82 ? 88.914 -0.434 2.014 1.00 22.20 106 VAL B N 1
ATOM 1279 C CA . VAL B 1 82 ? 90.081 -0.044 2.788 1.00 22.92 106 VAL B CA 1
ATOM 1280 C C . VAL B 1 82 ? 90.314 -1.112 3.856 1.00 25.98 106 VAL B C 1
ATOM 1281 O O . VAL B 1 82 ? 91.405 -1.667 3.975 1.00 27.32 106 VAL B O 1
ATOM 1285 N N . LEU B 1 83 ? 89.267 -1.396 4.626 1.00 23.42 107 LEU B N 1
ATOM 1286 C CA . LEU B 1 83 ? 89.288 -2.464 5.617 1.00 26.14 107 LEU B CA 1
ATOM 1287 C C . LEU B 1 83 ? 88.025 -3.279 5.422 1.00 25.20 107 LEU B C 1
ATOM 1288 O O . LEU B 1 83 ? 86.928 -2.727 5.411 1.00 26.80 107 LEU B O 1
ATOM 1293 N N . SER B 1 84 ? 88.180 -4.587 5.251 1.00 21.78 108 SER B N 1
ATOM 1294 C CA . SER B 1 84 ? 87.059 -5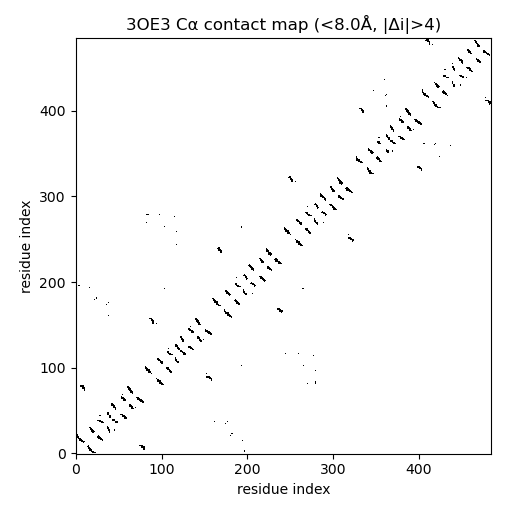.455 4.909 1.00 23.35 108 SER B CA 1
ATOM 1295 C C . SER B 1 84 ? 86.884 -6.582 5.920 1.00 27.86 108 SER B C 1
ATOM 1296 O O . SER B 1 84 ? 87.820 -6.945 6.633 1.00 25.20 108 SER B O 1
ATOM 1299 N N . ASN B 1 85 ? 85.674 -7.128 5.967 1.00 28.58 109 ASN B N 1
ATOM 1300 C CA . ASN B 1 85 ? 85.368 -8.271 6.816 1.00 30.63 109 ASN B CA 1
ATOM 1301 C C . ASN B 1 85 ? 85.750 -8.003 8.265 1.00 30.47 109 ASN B C 1
ATOM 1302 O O . ASN B 1 85 ? 86.331 -8.856 8.942 1.00 31.77 109 ASN B O 1
ATOM 1307 N N . CYS B 1 86 ? 85.426 -6.803 8.737 1.00 25.19 110 CYS B N 1
ATOM 1308 C CA . CYS B 1 86 ? 85.704 -6.447 10.114 1.00 24.47 110 CYS B CA 1
ATOM 1309 C C . CYS B 1 86 ? 84.646 -7.008 11.023 1.00 28.82 110 CYS B C 1
ATOM 1310 O O . CYS B 1 86 ? 83.455 -6.994 10.691 1.00 27.00 110 CYS B O 1
ATOM 1313 N N . SER B 1 87 ? 85.078 -7.490 12.181 1.00 23.08 111 SER B N 1
ATOM 1314 C CA . SER B 1 87 ? 84.138 -7.970 13.182 1.00 25.06 111 SER B CA 1
ATOM 1315 C C . SER B 1 87 ? 84.545 -7.518 14.580 1.00 19.78 111 SER B C 1
ATOM 1316 O O . SER B 1 87 ? 85.737 -7.442 14.896 1.00 19.22 111 SER B O 1
ATOM 1319 N N . LEU B 1 88 ? 83.557 -7.212 15.411 1.00 19.47 112 LEU B N 1
ATOM 1320 C CA . LEU B 1 88 ? 83.822 -6.740 16.769 1.00 20.62 112 LEU B CA 1
ATOM 1321 C C . LEU B 1 88 ? 84.685 -7.725 17.536 1.00 26.51 112 LEU B C 1
ATOM 1322 O O . LEU B 1 88 ? 84.440 -8.932 17.505 1.00 26.31 112 LEU B O 1
ATOM 1327 N N . ALA B 1 89 ? 85.700 -7.212 18.222 1.00 20.37 113 ALA B N 1
ATOM 1328 C CA . ALA B 1 89 ? 86.641 -8.074 18.927 1.00 26.75 113 ALA B CA 1
ATOM 1329 C C . ALA B 1 89 ? 86.153 -8.432 20.323 1.00 35.87 113 ALA B C 1
ATOM 1330 O O . ALA B 1 89 ? 86.409 -9.540 20.809 1.00 41.44 113 ALA B O 1
ATOM 1332 N N . GLN C 1 3 ? 45.924 37.330 12.793 1.00 32.64 27 GLN C N 1
ATOM 1333 C CA . GLN C 1 3 ? 45.819 38.248 13.920 1.00 26.81 27 GLN C CA 1
ATOM 1334 C C . GLN C 1 3 ? 46.300 37.635 15.244 1.00 25.07 27 GLN C C 1
ATOM 1335 O O . GLN C 1 3 ? 46.578 38.368 16.191 1.00 30.15 27 GLN C O 1
ATOM 1341 N N . GLU C 1 4 ? 46.406 36.307 15.317 1.00 19.03 28 GLU C N 1
ATOM 1342 C CA . GLU C 1 4 ? 46.671 35.655 16.601 1.00 19.41 28 GLU C CA 1
ATOM 1343 C C . GLU C 1 4 ? 48.069 35.060 16.742 1.00 18.36 28 GLU C C 1
ATOM 1344 O O . GLU C 1 4 ? 48.528 34.813 17.862 1.00 20.71 28 GLU C O 1
ATOM 1350 N N . ILE C 1 5 ? 48.732 34.809 15.621 1.00 20.37 29 ILE C N 1
ATOM 1351 C CA . ILE C 1 5 ? 50.050 34.195 15.677 1.00 16.12 29 ILE C CA 1
ATOM 1352 C C . ILE C 1 5 ? 51.041 35.059 14.901 1.00 22.79 29 ILE C C 1
ATOM 1353 O O . ILE C 1 5 ? 50.745 35.539 13.800 1.00 24.31 29 ILE C O 1
ATOM 1358 N N . SER C 1 6 ? 52.200 35.303 15.501 1.00 20.12 30 SER C N 1
ATOM 1359 C CA . SER C 1 6 ? 53.222 36.109 14.857 1.00 21.23 30 SER C CA 1
ATOM 1360 C C . SER C 1 6 ? 54.593 35.555 15.204 1.00 19.84 30 SER C C 1
ATOM 1361 O O . SER C 1 6 ? 54.747 34.821 16.174 1.00 19.71 30 SER C O 1
ATOM 1364 N N . LYS C 1 7 ? 55.581 35.887 14.387 1.00 21.69 31 LYS C N 1
ATOM 1365 C CA . LYS C 1 7 ? 56.942 35.443 14.639 1.00 18.58 31 LYS C CA 1
ATOM 1366 C C . LYS C 1 7 ? 57.834 36.643 14.877 1.00 18.19 31 LYS C C 1
ATOM 1367 O O . LYS C 1 7 ? 57.815 37.612 14.101 1.00 19.72 31 LYS C O 1
ATOM 1373 N N . SER C 1 8 ? 58.613 36.579 15.957 1.00 15.03 32 SER C N 1
ATOM 1374 C CA . SER C 1 8 ? 59.588 37.615 16.264 1.00 16.17 32 SER C CA 1
ATOM 1375 C C . SER C 1 8 ? 60.976 37.039 16.163 1.00 14.03 32 SER C C 1
ATOM 1376 O O . SER C 1 8 ? 61.222 35.912 16.585 1.00 17.53 32 SER C O 1
ATOM 1379 N N . ILE C 1 9 ? 61.891 37.816 15.605 1.00 12.73 33 ILE C N 1
ATOM 1380 C CA . ILE C 1 9 ? 63.279 37.400 15.532 1.00 15.64 33 ILE C CA 1
ATOM 1381 C C . ILE C 1 9 ? 64.127 38.366 16.371 1.00 14.50 33 ILE C C 1
ATOM 1382 O O . ILE C 1 9 ? 63.999 39.588 16.241 1.00 16.78 33 ILE C O 1
ATOM 1387 N N . TYR C 1 10 ? 64.964 37.815 17.259 1.00 14.07 34 TYR C N 1
ATOM 1388 C CA . TYR C 1 10 ? 65.784 38.628 18.158 1.00 12.43 34 TYR C CA 1
ATOM 1389 C C . TYR C 1 10 ? 67.247 38.414 17.838 1.00 13.73 34 TYR C C 1
ATOM 1390 O O . TYR C 1 10 ? 67.671 37.286 17.582 1.00 15.71 34 TYR C O 1
ATOM 1399 N N . THR C 1 11 ? 68.020 39.497 17.866 1.00 13.59 35 THR C N 1
ATOM 1400 C CA . THR C 1 11 ? 69.471 39.402 17.842 1.00 13.75 35 THR C CA 1
ATOM 1401 C C . THR C 1 11 ? 69.974 39.391 19.278 1.00 15.37 35 THR C C 1
ATOM 1402 O O . THR C 1 11 ? 69.601 40.255 20.078 1.00 18.32 35 THR C O 1
ATOM 1406 N N . CYS C 1 12 ? 70.793 38.392 19.604 1.00 12.99 36 CYS C N 1
ATOM 1407 C CA . CYS C 1 12 ? 71.316 38.202 20.963 1.00 16.56 36 CYS C CA 1
ATOM 1408 C C . CYS C 1 12 ? 72.836 38.247 21.017 1.00 15.13 36 CYS C C 1
ATOM 1409 O O . CYS C 1 12 ? 73.512 38.313 19.975 1.00 15.99 36 CYS C O 1
ATOM 1412 N N . ASN C 1 13 ? 73.378 38.225 22.239 1.00 14.33 37 ASN C N 1
ATOM 1413 C CA . ASN C 1 13 ? 74.824 38.290 22.409 1.00 15.23 37 ASN C CA 1
ATOM 1414 C C . ASN C 1 13 ? 75.499 37.093 21.746 1.00 18.54 37 ASN C C 1
ATOM 1415 O O . ASN C 1 13 ? 74.853 36.080 21.467 1.00 16.20 37 ASN C O 1
ATOM 1420 N N . ASP C 1 14 ? 76.802 37.226 21.496 1.00 18.07 38 ASP C N 1
ATOM 1421 C CA . ASP C 1 14 ? 77.613 36.153 20.913 1.00 18.33 38 ASP C CA 1
ATOM 1422 C C . ASP C 1 14 ? 77.145 35.666 19.523 1.00 14.96 38 ASP C C 1
ATOM 1423 O O . ASP C 1 14 ? 77.293 34.496 19.189 1.00 18.84 38 ASP C O 1
ATOM 1428 N N . ASN C 1 15 ? 76.619 36.579 18.705 1.00 14.93 39 ASN C N 1
ATOM 1429 C CA . ASN C 1 15 ? 76.156 36.263 17.345 1.00 12.60 39 ASN C CA 1
ATOM 1430 C C . ASN C 1 15 ? 75.100 35.177 17.296 1.00 14.41 39 ASN C C 1
ATOM 1431 O O . ASN C 1 15 ? 75.078 34.369 16.380 1.00 19.18 39 ASN C O 1
ATOM 1436 N N . GLN C 1 16 ? 74.219 35.188 18.284 1.00 13.99 40 GLN C N 1
ATOM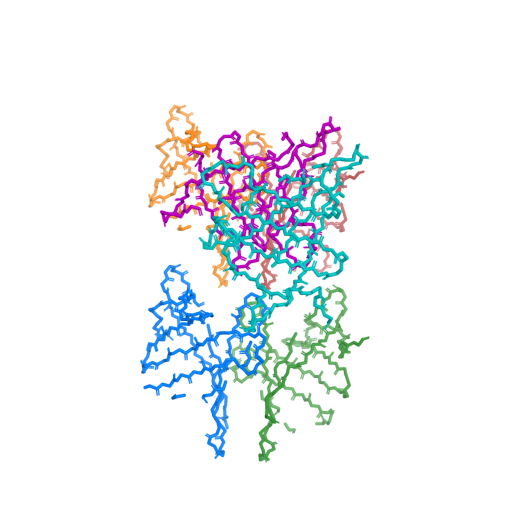 1437 C CA . GLN C 1 16 ? 73.113 34.244 18.332 1.00 14.54 40 GLN C CA 1
ATOM 1438 C C . GLN C 1 16 ? 71.802 34.911 17.936 1.00 17.14 40 GLN C C 1
ATOM 1439 O O . GLN C 1 16 ? 71.594 36.092 18.160 1.00 17.37 40 GLN C O 1
ATOM 1445 N N . VAL C 1 17 ? 70.915 34.125 17.349 1.00 15.76 41 VAL C N 1
ATOM 1446 C CA . VAL C 1 17 ? 69.595 34.603 16.979 1.00 15.32 41 VAL C CA 1
ATOM 1447 C C . VAL C 1 17 ? 68.561 33.767 17.723 1.00 17.15 41 VAL C C 1
ATOM 1448 O O . VAL C 1 17 ? 68.769 32.575 17.960 1.00 21.81 41 VAL C O 1
ATOM 1460 N N . GLU C 1 19 ? 64.438 32.863 17.468 1.00 15.07 43 GLU C N 1
ATOM 1461 C CA . GLU C 1 19 ? 63.082 32.973 16.947 1.00 14.37 43 GLU C CA 1
ATOM 1462 C C . GLU C 1 19 ? 62.084 32.691 18.076 1.00 12.41 43 GLU C C 1
ATOM 1463 O O . GLU C 1 19 ? 62.253 31.748 18.845 1.00 13.29 43 GLU C O 1
ATOM 1469 N N . VAL C 1 20 ? 61.035 33.496 18.154 1.00 13.43 44 VAL C N 1
ATOM 1470 C CA . VAL C 1 20 ? 59.926 33.194 19.045 1.00 14.69 44 VAL C CA 1
ATOM 1471 C C . VAL C 1 20 ? 58.631 33.299 18.252 1.00 13.15 44 VAL C C 1
ATOM 1472 O O . VAL C 1 20 ? 58.424 34.255 17.510 1.00 16.09 44 VAL C O 1
ATOM 1476 N N . ILE C 1 21 ? 57.780 32.289 18.387 1.00 9.79 45 ILE C N 1
ATOM 1477 C CA . ILE C 1 21 ? 56.413 32.371 17.885 1.00 12.13 45 ILE C CA 1
ATOM 1478 C C . ILE C 1 21 ? 55.540 32.806 19.052 1.00 13.22 45 ILE C C 1
ATOM 1479 O O . ILE C 1 21 ? 55.526 32.152 20.092 1.00 14.60 45 ILE C O 1
ATOM 1484 N N . TYR C 1 22 ? 54.848 33.932 18.899 1.00 12.74 46 TYR C N 1
ATOM 1485 C CA . TYR C 1 22 ? 53.937 34.380 19.933 1.00 14.89 46 TYR C CA 1
ATOM 1486 C C . TYR C 1 22 ? 52.502 34.106 19.503 1.00 14.53 46 TYR C C 1
ATOM 1487 O O . TYR C 1 22 ? 52.132 34.365 18.357 1.00 18.73 46 TYR C O 1
ATOM 1496 N N . VAL C 1 23 ? 51.714 33.583 20.433 1.00 13.24 47 VAL C N 1
ATOM 1497 C CA . VAL C 1 23 ? 50.287 33.346 20.235 1.00 15.89 47 VAL C CA 1
ATOM 1498 C C . VAL C 1 23 ? 49.540 34.275 21.177 1.00 17.68 47 VAL C C 1
ATOM 1499 O O . VAL C 1 23 ? 49.726 34.233 22.392 1.00 18.26 47 VAL C O 1
ATOM 1503 N N . ASN C 1 24 ? 48.725 35.147 20.607 1.00 16.90 48 ASN C N 1
ATOM 1504 C CA . ASN C 1 24 ? 47.949 36.073 21.402 1.00 17.82 48 ASN C CA 1
ATOM 1505 C C . ASN C 1 24 ? 46.514 35.956 20.939 1.00 18.66 48 ASN C C 1
ATOM 1506 O O . ASN C 1 24 ? 46.166 36.492 19.893 1.00 18.64 48 ASN C O 1
ATOM 1511 N N . THR C 1 25 ? 45.691 35.255 21.708 1.00 17.63 49 THR C N 1
ATOM 1512 C CA . THR C 1 25 ? 44.351 34.918 21.220 1.00 16.65 49 THR C CA 1
ATOM 1513 C C . THR C 1 25 ? 43.444 36.138 21.290 1.00 19.52 49 THR C C 1
ATOM 1514 O O . THR C 1 25 ? 43.722 37.100 22.014 1.00 23.31 49 THR C O 1
ATOM 1518 N N . GLU C 1 26 ? 42.370 36.087 20.517 1.00 20.95 50 GLU C N 1
ATOM 1519 C CA . GLU C 1 26 ? 41.393 37.164 20.481 1.00 27.19 50 GLU C CA 1
ATOM 1520 C C . GLU C 1 26 ? 40.856 37.516 21.869 1.00 27.66 50 GLU C C 1
ATOM 1521 O O . GLU C 1 26 ? 40.568 38.682 22.152 1.00 31.93 50 GLU C O 1
ATOM 1527 N N . ALA C 1 27 ? 40.728 36.513 22.732 1.00 25.08 51 ALA C N 1
ATOM 1528 C CA . ALA C 1 27 ? 40.193 36.726 24.076 1.00 26.03 51 ALA C CA 1
ATOM 1529 C C . ALA C 1 27 ? 41.258 37.195 25.065 1.00 28.21 51 ALA C C 1
ATOM 1530 O O . ALA C 1 27 ? 40.952 37.478 26.224 1.00 31.84 51 ALA C O 1
ATOM 1532 N N . GLY C 1 28 ? 42.506 37.262 24.612 1.00 23.47 52 GLY C N 1
ATOM 1533 C CA . GLY C 1 28 ? 43.585 37.814 25.420 1.00 22.17 52 GLY C CA 1
ATOM 1534 C C . GLY C 1 28 ? 44.507 36.829 26.130 1.00 24.11 52 GLY C C 1
ATOM 1535 O O . GLY C 1 28 ? 45.225 37.215 27.050 1.00 26.16 52 GLY C O 1
ATOM 1536 N N . ASN C 1 29 ? 44.505 35.565 25.715 1.00 19.12 53 ASN C N 1
ATOM 1537 C CA . ASN C 1 29 ? 45.437 34.600 26.278 1.00 18.19 53 ASN C CA 1
ATOM 1538 C C . ASN C 1 29 ? 46.753 34.659 25.526 1.00 18.88 53 ASN C C 1
ATOM 1539 O O . ASN C 1 29 ? 46.772 34.945 24.338 1.00 23.43 53 ASN C O 1
ATOM 1544 N N . ALA C 1 30 ? 47.849 34.402 26.225 1.00 18.25 54 ALA C N 1
ATOM 1545 C CA . ALA C 1 30 ? 49.179 34.550 25.624 1.00 14.18 54 ALA C CA 1
ATOM 1546 C C . ALA C 1 30 ? 50.055 33.331 25.831 1.00 18.17 54 ALA C C 1
ATOM 1547 O O . ALA C 1 30 ? 50.146 32.799 26.938 1.00 17.30 54 ALA C O 1
ATOM 1549 N N . TYR C 1 31 ? 50.708 32.905 24.750 1.00 15.90 55 TYR C N 1
ATOM 1550 C CA . TYR C 1 31 ? 51.636 31.781 24.780 1.00 14.27 55 TYR C CA 1
ATOM 1551 C C . TYR C 1 31 ? 52.844 32.158 23.943 1.00 18.24 55 TYR C C 1
ATOM 1552 O O . TYR C 1 31 ? 52.807 33.129 23.175 1.00 16.19 55 TYR C O 1
ATOM 1561 N N . ALA C 1 32 ? 53.915 31.384 24.085 1.00 13.35 56 ALA C N 1
ATOM 1562 C CA . ALA C 1 32 ? 55.099 31.562 23.256 1.00 13.65 56 ALA C CA 1
ATOM 1563 C C . ALA C 1 32 ? 55.641 30.200 22.898 1.00 12.89 56 ALA C C 1
ATOM 1564 O O . ALA C 1 32 ? 55.433 29.236 23.622 1.00 15.14 56 ALA C O 1
ATOM 1566 N N . ILE C 1 33 ? 56.339 30.108 21.769 1.00 12.31 57 ILE C N 1
ATOM 1567 C CA . ILE C 1 33 ? 57.034 28.876 21.434 1.00 10.14 57 ILE C CA 1
ATOM 1568 C C . ILE C 1 33 ? 58.450 29.224 21.026 1.00 9.62 57 ILE C C 1
ATOM 1569 O O . ILE C 1 33 ? 58.666 30.116 20.211 1.00 11.86 57 ILE C O 1
ATOM 1574 N N . ILE C 1 34 ? 59.406 28.520 21.618 1.00 11.45 58 ILE C N 1
ATOM 1575 C CA . ILE C 1 34 ? 60.820 28.665 21.251 1.00 10.79 58 ILE C CA 1
ATOM 1576 C C . ILE C 1 34 ? 61.365 27.320 20.796 1.00 13.80 58 ILE C C 1
ATOM 1577 O O . ILE C 1 34 ? 60.738 26.292 21.013 1.00 14.51 58 ILE C O 1
ATOM 1582 N N . SER C 1 35 ? 62.522 27.327 20.139 1.00 13.30 59 SER C N 1
ATOM 1583 C CA . SER C 1 35 ? 63.167 26.101 19.715 1.00 14.91 59 SER C CA 1
ATOM 1584 C C . SER C 1 35 ? 64.536 26.035 20.388 1.00 16.09 59 SER C C 1
ATOM 1585 O O . SER C 1 35 ? 65.348 26.943 20.230 1.00 19.15 59 SER C O 1
ATOM 1588 N N . GLN C 1 36 ? 64.762 24.977 21.159 1.00 14.04 60 GLN C N 1
ATOM 1589 C CA . GLN C 1 36 ? 66.050 24.729 21.829 1.00 18.23 60 GLN C CA 1
ATOM 1590 C C . GLN C 1 36 ? 66.424 23.257 21.736 1.00 19.12 60 GLN C C 1
ATOM 1591 O O . GLN C 1 36 ? 65.572 22.390 21.890 1.00 19.10 60 GLN C O 1
ATOM 1597 N N . VAL C 1 37 ? 67.711 22.976 21.527 1.00 18.71 61 VAL C N 1
ATOM 1598 C CA . VAL C 1 37 ? 68.184 21.607 21.411 1.00 19.07 61 VAL C CA 1
ATOM 1599 C C . VAL C 1 37 ? 67.310 20.824 20.437 1.00 17.84 61 VAL C C 1
ATOM 1600 O O . VAL C 1 37 ? 66.966 19.664 20.672 1.00 23.71 61 VAL C O 1
ATOM 1604 N N . ASN C 1 38 ? 66.953 21.487 19.342 1.00 20.69 62 ASN C N 1
ATOM 1605 C CA . ASN C 1 38 ? 66.226 20.844 18.250 1.00 27.03 62 ASN C CA 1
ATOM 1606 C C . ASN C 1 38 ? 64.835 20.371 18.656 1.00 27.37 62 ASN C C 1
ATOM 1607 O O . ASN C 1 38 ? 64.313 19.399 18.107 1.00 28.56 62 ASN C O 1
ATOM 1612 N N . GLU C 1 39 ? 64.248 21.059 19.631 1.00 17.20 63 GLU C N 1
ATOM 1613 C CA . GLU C 1 39 ? 62.890 20.781 20.079 1.00 21.01 63 GLU C CA 1
ATOM 1614 C C . GLU C 1 39 ? 62.119 22.087 20.207 1.00 17.70 63 GLU C C 1
ATOM 1615 O O . GLU C 1 39 ? 62.658 23.108 20.628 1.00 17.28 63 GLU C O 1
ATOM 1629 N N . ILE C 1 41 ? 59.438 24.179 22.295 1.00 14.19 65 ILE C N 1
ATOM 1630 C CA . ILE C 1 41 ? 59.003 24.250 23.681 1.00 12.68 65 ILE C CA 1
ATOM 1631 C C . ILE C 1 41 ? 57.851 25.249 23.833 1.00 11.00 65 ILE C C 1
ATOM 1632 O O . ILE C 1 41 ? 58.041 26.462 23.742 1.00 13.69 65 ILE C O 1
ATOM 1637 N N . PRO C 1 42 ? 56.630 24.729 24.011 1.00 13.34 66 PRO C N 1
ATOM 1638 C CA . PRO C 1 42 ? 55.496 25.633 24.245 1.00 16.69 66 PRO C CA 1
ATOM 1639 C C . PRO C 1 42 ? 55.560 26.225 25.647 1.00 13.95 66 PRO C C 1
ATOM 1640 O O . PRO C 1 42 ? 55.914 25.521 26.594 1.00 13.44 66 PRO C O 1
ATOM 1652 N N . ARG C 1 44 ? 53.739 29.270 28.539 1.00 16.83 68 ARG C N 1
ATOM 1653 C CA . ARG C 1 44 ? 52.548 30.018 28.939 1.00 15.39 68 ARG C CA 1
ATOM 1654 C C . ARG C 1 44 ? 52.997 31.323 29.594 1.00 14.31 68 ARG C C 1
ATOM 1655 O O . ARG C 1 44 ? 54.070 31.391 30.200 1.00 16.02 68 ARG C O 1
ATOM 1663 N N . LEU C 1 45 ? 52.188 32.369 29.472 1.00 14.95 69 LEU C N 1
ATOM 1664 C CA . LEU C 1 45 ? 52.463 33.625 30.150 1.00 15.46 69 LEU C CA 1
ATOM 1665 C C . LEU C 1 45 ? 52.259 33.471 31.658 1.00 16.98 69 LEU C C 1
ATOM 1666 O O . LEU C 1 45 ? 51.239 32.931 32.108 1.00 19.78 69 LEU C O 1
ATOM 1679 N N . LYS C 1 47 ? 51.237 35.201 34.853 1.00 23.36 71 LYS C N 1
ATOM 1680 C CA . LYS C 1 47 ? 50.555 36.410 35.307 1.00 36.89 71 LYS C CA 1
ATOM 1681 C C . LYS C 1 47 ? 51.304 37.067 36.472 1.00 37.13 71 LYS C C 1
ATOM 1682 O O . LYS C 1 47 ? 50.942 36.919 37.636 1.00 42.02 71 LYS C O 1
ATOM 1696 N N . ALA C 1 49 ? 54.643 40.369 37.349 1.00 68.90 73 ALA C N 1
ATOM 1697 C CA . ALA C 1 49 ? 55.153 41.700 37.044 1.00 80.54 73 ALA C CA 1
ATOM 1698 C C . ALA C 1 49 ? 55.456 41.869 35.559 1.00 86.62 73 ALA C C 1
ATOM 1699 O O . ALA C 1 49 ? 56.044 40.990 34.930 1.00 87.01 73 ALA C O 1
ATOM 1701 N N . SER C 1 50 ? 55.047 43.006 35.005 1.00 91.72 74 SER C N 1
ATOM 1702 C CA . SER C 1 50 ? 55.333 43.327 33.612 1.00 94.67 74 SER C CA 1
ATOM 1703 C C . SER C 1 50 ? 56.813 43.099 33.311 1.00 87.44 74 SER C C 1
ATOM 1704 O O . SER C 1 50 ? 57.640 43.098 34.222 1.00 92.37 74 SER C O 1
A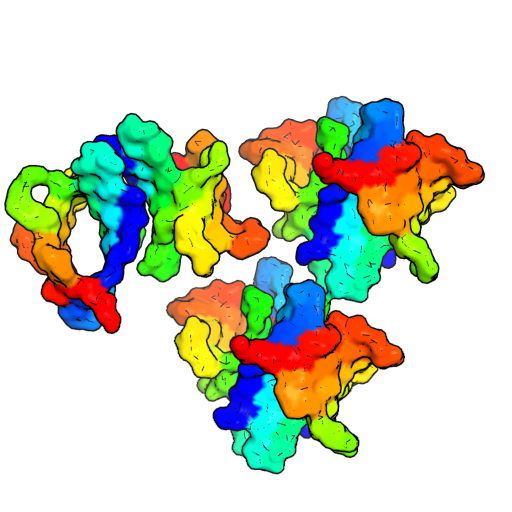TOM 1707 N N . GLY C 1 51 ? 57.148 42.912 32.038 1.00 73.62 75 GLY C N 1
ATOM 1708 C CA . GLY C 1 51 ? 56.178 42.972 30.962 1.00 58.36 75 GLY C CA 1
ATOM 1709 C C . GLY C 1 51 ? 55.526 41.640 30.653 1.00 41.42 75 GLY C C 1
ATOM 1710 O O . GLY C 1 51 ? 54.381 41.392 31.026 1.00 39.46 75 GLY C O 1
ATOM 1711 N N . ALA C 1 52 ? 56.247 40.772 29.958 1.00 24.87 76 ALA C N 1
ATOM 1712 C CA . ALA C 1 52 ? 55.649 39.517 29.539 1.00 21.89 76 ALA C CA 1
ATOM 1713 C C . ALA C 1 52 ? 56.656 38.384 29.697 1.00 20.99 76 ALA C C 1
ATOM 1714 O O . ALA C 1 52 ? 57.623 38.284 28.945 1.00 22.11 76 ALA C O 1
ATOM 1716 N N . ASN C 1 53 ? 56.417 37.545 30.696 1.00 15.86 77 ASN C N 1
ATOM 1717 C CA . ASN C 1 53 ? 57.342 36.499 31.079 1.00 16.86 77 ASN C CA 1
ATOM 1718 C C . ASN C 1 53 ? 56.677 35.151 30.945 1.00 14.92 77 ASN C C 1
ATOM 1719 O O . ASN C 1 53 ? 55.540 34.954 31.395 1.00 17.84 77 ASN C O 1
ATOM 1724 N N . TYR C 1 54 ? 57.381 34.221 30.314 1.00 12.30 78 TYR C N 1
ATOM 1725 C CA . TYR C 1 54 ? 56.788 32.934 29.948 1.00 14.75 78 TYR C CA 1
ATOM 1726 C C . TYR C 1 54 ? 57.542 31.775 30.575 1.00 16.32 78 TYR C C 1
ATOM 1727 O O . TYR C 1 54 ? 58.752 31.851 30.789 1.00 14.92 78 TYR C O 1
ATOM 1736 N N . GLU C 1 55 ? 56.825 30.690 30.848 1.00 16.44 79 GLU C N 1
ATOM 1737 C CA . GLU C 1 55 ? 57.448 29.467 31.344 1.00 16.22 79 GLU C CA 1
ATOM 1738 C C . GLU C 1 55 ? 56.979 28.266 30.541 1.00 15.28 79 GLU C C 1
ATOM 1739 O O . GLU C 1 55 ? 55.861 28.236 30.037 1.00 14.61 79 GLU C O 1
ATOM 1745 N N . ALA C 1 56 ? 57.842 27.267 30.418 1.00 18.25 80 ALA C N 1
ATOM 1746 C CA . ALA C 1 56 ? 57.474 26.056 29.695 1.00 16.34 80 ALA C CA 1
ATOM 1747 C C . ALA C 1 56 ? 56.286 25.384 30.363 1.00 17.30 80 ALA C C 1
ATOM 1748 O O . ALA C 1 56 ? 56.217 25.290 31.592 1.00 20.97 80 ALA C O 1
ATOM 1750 N N . ILE C 1 57 ? 55.345 24.937 29.539 1.00 16.76 81 ILE C N 1
ATOM 1751 C CA . ILE C 1 57 ? 54.162 24.233 30.019 1.00 17.63 81 ILE C CA 1
ATOM 1752 C C . ILE C 1 57 ? 54.528 22.845 30.535 1.00 22.15 81 ILE C C 1
ATOM 1753 O O . ILE C 1 57 ? 53.929 22.356 31.495 1.00 29.79 81 ILE C O 1
ATOM 1758 N N . ASP C 1 58 ? 55.522 22.223 29.907 1.00 19.13 82 ASP C N 1
ATOM 1759 C CA . ASP C 1 58 ? 55.993 20.904 30.326 1.00 23.08 82 ASP C CA 1
ATOM 1760 C C . ASP C 1 58 ? 56.976 21.102 31.473 1.00 23.51 82 ASP C C 1
ATOM 1761 O O . ASP C 1 58 ? 58.065 21.622 31.278 1.00 23.47 82 ASP C O 1
ATOM 1766 N N . LYS C 1 59 ? 56.581 20.687 32.673 1.00 28.94 83 LYS C N 1
ATOM 1767 C CA . LYS C 1 59 ? 57.386 20.921 33.868 1.00 39.96 83 LYS C CA 1
ATOM 1768 C C . LYS C 1 59 ? 58.758 20.239 33.848 1.00 33.63 83 LYS C C 1
ATOM 1769 O O . LYS C 1 59 ? 59.613 20.551 34.672 1.00 35.76 83 LYS C O 1
ATOM 1775 N N . ASN C 1 60 ? 58.965 19.310 32.918 1.00 27.15 84 ASN C N 1
ATOM 1776 C CA . ASN C 1 60 ? 60.282 18.707 32.722 1.00 28.48 84 ASN C CA 1
ATOM 1777 C C . ASN C 1 60 ? 61.301 19.715 32.182 1.00 28.80 84 ASN C C 1
ATOM 1778 O O . ASN C 1 60 ? 62.511 19.505 32.290 1.00 34.93 84 ASN C O 1
ATOM 1783 N N . TYR C 1 61 ? 60.808 20.798 31.585 1.00 22.26 85 TYR C N 1
ATOM 1784 C CA . TYR C 1 61 ? 61.678 21.847 31.078 1.00 21.92 85 TYR C CA 1
ATOM 1785 C C . TYR C 1 61 ? 61.677 23.022 32.036 1.00 23.81 85 TYR C C 1
ATOM 1786 O O . TYR C 1 61 ? 60.657 23.332 32.651 1.00 27.02 85 TYR C O 1
ATOM 1795 N N . THR C 1 62 ? 62.820 23.680 32.163 1.00 18.02 86 THR C N 1
ATOM 1796 C CA . THR C 1 62 ? 62.929 24.809 33.077 1.00 18.36 86 THR C CA 1
ATOM 1797 C C . THR C 1 62 ? 63.208 26.121 32.344 1.00 17.37 86 THR C C 1
ATOM 1798 O O . THR C 1 62 ? 63.564 27.119 32.964 1.00 17.19 86 THR C O 1
ATOM 1802 N N . TYR C 1 63 ? 63.031 26.131 31.022 1.00 16.30 87 TYR C N 1
ATOM 1803 C CA . TYR C 1 63 ? 63.173 27.364 30.269 1.00 15.61 87 TYR C CA 1
ATOM 1804 C C . TYR C 1 63 ? 62.166 28.404 30.722 1.00 13.84 87 TYR C C 1
ATOM 1805 O O . TYR C 1 63 ? 60.981 28.106 30.901 1.00 15.75 87 TYR C O 1
ATOM 1814 N N . LYS C 1 64 ? 62.653 29.625 30.900 1.00 12.14 88 LYS C N 1
ATOM 1815 C CA . LYS C 1 64 ? 61.808 30.782 31.093 1.00 13.31 88 LYS C CA 1
ATOM 1816 C C . LYS C 1 64 ? 62.292 31.924 30.191 1.00 13.07 88 LYS C C 1
ATOM 1817 O O . LYS C 1 64 ? 63.504 32.154 30.014 1.00 14.57 88 LYS C O 1
ATOM 1823 N N . LEU C 1 65 ? 61.329 32.621 29.606 1.00 13.12 89 LEU C N 1
ATOM 1824 C CA . LEU C 1 65 ? 61.604 33.690 28.671 1.00 12.91 89 LEU C CA 1
ATOM 1825 C C . LEU C 1 65 ? 61.087 34.968 29.305 1.00 16.01 89 LEU C C 1
ATOM 1826 O O . LEU C 1 65 ? 59.882 35.110 29.583 1.00 18.07 89 LEU C O 1
ATOM 1831 N N . TYR C 1 66 ? 61.997 35.895 29.582 1.00 15.55 90 TYR C N 1
ATOM 1832 C CA . TYR C 1 66 ? 61.609 37.145 30.203 1.00 19.18 90 TYR C CA 1
ATOM 1833 C C . TYR C 1 66 ? 61.699 38.252 29.183 1.00 22.15 90 TYR C C 1
ATOM 1834 O O . TYR C 1 66 ? 62.756 38.468 28.593 1.00 23.66 90 TYR C O 1
ATOM 1843 N N . THR C 1 67 ? 60.597 38.961 28.972 1.00 18.13 91 THR C N 1
ATOM 1844 C CA . THR C 1 67 ? 60.596 40.007 27.965 1.00 20.23 91 THR C CA 1
ATOM 1845 C C . THR C 1 67 ? 60.064 41.318 28.521 1.00 27.31 91 THR C C 1
ATOM 1846 O O . THR C 1 67 ? 59.216 41.335 29.416 1.00 24.00 91 THR C O 1
ATOM 1850 N N . LYS C 1 68 ? 60.586 42.408 27.970 1.00 29.59 92 LYS C N 1
ATOM 1851 C CA . LYS C 1 68 ? 60.271 43.757 28.399 1.00 28.39 92 LYS C CA 1
ATOM 1852 C C . LYS C 1 68 ? 60.444 44.648 27.185 1.00 31.52 92 LYS C C 1
ATOM 1853 O O . LYS C 1 68 ? 61.559 44.835 26.714 1.00 30.56 92 LYS C O 1
ATOM 1859 N N . GLY C 1 69 ? 59.345 45.192 26.671 1.00 29.33 93 GLY C N 1
ATOM 1860 C CA . GLY C 1 69 ? 59.407 46.001 25.466 1.00 29.77 93 GLY C CA 1
ATOM 1861 C C . GLY C 1 69 ? 59.973 45.205 24.300 1.00 30.03 93 GLY C C 1
ATOM 1862 O O . GLY C 1 69 ? 59.435 44.160 23.915 1.00 30.43 93 GLY C O 1
ATOM 1863 N N . LYS C 1 70 ? 61.077 45.692 23.747 1.00 26.04 94 LYS C N 1
ATOM 1864 C CA . LYS C 1 70 ? 61.703 45.066 22.587 1.00 22.73 94 LYS C CA 1
ATOM 1865 C C . LYS C 1 70 ? 62.777 44.078 22.996 1.00 23.39 94 LYS C C 1
ATOM 1866 O O . LYS C 1 70 ? 63.425 43.477 22.137 1.00 21.62 94 LYS C O 1
ATOM 1872 N N . THR C 1 71 ? 62.979 43.915 24.301 1.00 20.64 95 THR C N 1
ATOM 1873 C CA . THR C 1 71 ? 64.102 43.134 24.784 1.00 22.62 95 THR C CA 1
ATOM 1874 C C . THR C 1 71 ? 63.650 41.815 25.387 1.00 21.54 95 THR C C 1
ATOM 1875 O O . THR C 1 71 ? 62.481 41.634 25.736 1.00 21.24 95 THR C O 1
ATOM 1879 N N . ALA C 1 72 ? 64.582 40.882 25.505 1.00 18.08 96 ALA C N 1
ATOM 1880 C CA . ALA C 1 72 ? 64.242 39.566 26.026 1.00 16.37 96 ALA C CA 1
ATOM 1881 C C . ALA C 1 72 ? 65.491 38.862 26.545 1.00 17.97 96 ALA C C 1
ATOM 1882 O O . ALA C 1 72 ? 66.616 39.196 26.161 1.00 17.21 96 ALA C O 1
ATOM 1884 N N . GLU C 1 73 ? 65.270 37.870 27.401 1.00 16.98 97 GLU C N 1
ATOM 1885 C CA . GLU C 1 73 ? 66.331 37.039 27.939 1.00 18.27 97 GLU C CA 1
ATOM 1886 C C . GLU C 1 73 ? 65.775 35.636 28.062 1.00 13.93 97 GLU C C 1
ATOM 1887 O O . GLU C 1 73 ? 64.666 35.454 28.561 1.00 16.08 97 GLU C O 1
ATOM 1893 N N . LEU C 1 74 ? 66.533 34.647 27.608 1.00 13.79 98 LEU C N 1
ATOM 1894 C CA . LEU C 1 74 ? 66.162 33.251 27.811 1.00 13.35 98 LEU C CA 1
ATOM 1895 C C . LEU C 1 74 ? 67.112 32.591 28.800 1.00 13.97 98 LEU C C 1
ATOM 1896 O O . LEU C 1 74 ? 68.343 32.632 28.649 1.00 14.43 98 LEU C O 1
ATOM 1901 N N . VAL C 1 75 ? 66.515 32.014 29.833 1.00 11.75 99 VAL C N 1
ATOM 1902 C CA . VAL C 1 75 ? 67.268 31.314 30.869 1.00 16.25 99 VAL C CA 1
ATOM 1903 C C . VAL C 1 75 ? 66.721 29.905 31.094 1.00 15.14 99 VAL C C 1
ATOM 1904 O O . VAL C 1 75 ? 65.652 29.541 30.587 1.00 15.57 99 VAL C O 1
ATOM 1908 N N . GLU C 1 76 ? 67.462 29.114 31.863 1.00 16.19 100 GLU C N 1
ATOM 1909 C CA . GLU C 1 76 ? 67.013 27.794 32.276 1.00 16.85 100 GLU C CA 1
ATOM 1910 C C . GLU C 1 76 ? 67.466 27.595 33.712 1.00 22.30 100 GLU C C 1
ATOM 1911 O O . GLU C 1 76 ? 68.326 28.336 34.205 1.00 22.47 100 GLU C O 1
ATOM 1917 N N . GLY C 1 77 ? 66.898 26.598 34.377 1.00 22.57 101 GLY C N 1
ATOM 1918 C CA . GLY C 1 77 ? 67.293 26.278 35.737 1.00 24.00 101 GLY C CA 1
ATOM 1919 C C . GLY C 1 77 ? 67.245 27.487 36.650 1.00 23.34 101 GLY C C 1
ATOM 1920 O O . GLY C 1 77 ? 66.285 28.262 36.638 1.00 25.60 101 GLY C O 1
ATOM 1921 N N . ASP C 1 78 ? 68.286 27.640 37.461 1.00 27.30 102 ASP C N 1
ATOM 1922 C CA . ASP C 1 78 ? 68.374 28.751 38.400 1.00 28.02 102 ASP C CA 1
ATOM 1923 C C . ASP C 1 78 ? 68.862 30.011 37.708 1.00 26.22 102 ASP C C 1
ATOM 1924 O O . ASP C 1 78 ? 69.936 30.531 38.022 1.00 26.52 102 ASP C O 1
ATOM 1929 N N . ASP C 1 79 ? 68.056 30.502 36.767 1.00 21.01 103 ASP C N 1
ATOM 1930 C CA . ASP C 1 79 ? 68.395 31.696 35.996 1.00 22.99 103 ASP C CA 1
ATOM 1931 C C . ASP C 1 79 ? 69.764 31.601 35.318 1.00 19.92 103 ASP C C 1
ATOM 1932 O O . ASP C 1 79 ? 70.503 32.583 35.238 1.00 26.16 103 ASP C O 1
ATOM 1937 N N . LYS C 1 80 ? 70.101 30.408 34.839 1.00 20.21 104 LYS C N 1
ATOM 1938 C CA . LYS C 1 80 ? 71.298 30.215 34.030 1.00 16.27 104 LYS C CA 1
ATOM 1939 C C . LYS C 1 80 ? 71.050 30.738 32.615 1.00 17.87 104 LYS C C 1
ATOM 1940 O O . LYS C 1 80 ? 70.116 30.308 31.959 1.00 16.81 104 LYS C O 1
ATOM 1946 N N . PRO C 1 81 ? 71.884 31.678 32.150 1.00 20.22 105 PRO C N 1
ATOM 1947 C CA . PRO C 1 81 ? 71.700 32.278 30.825 1.00 16.85 105 PRO C CA 1
ATOM 1948 C C . PRO C 1 81 ? 71.747 31.248 29.711 1.00 20.40 105 PRO C C 1
ATOM 1949 O O . PRO C 1 81 ? 72.614 30.374 29.700 1.00 19.57 105 PRO C O 1
ATOM 1953 N N . VAL C 1 82 ? 70.810 31.361 28.777 1.00 16.27 106 VAL C N 1
ATOM 1954 C CA . VAL C 1 82 ? 70.834 30.555 27.569 1.00 16.38 106 VAL C CA 1
ATOM 1955 C C . VAL C 1 82 ? 71.077 31.481 26.379 1.00 14.77 106 VAL C C 1
ATOM 1956 O O . VAL C 1 82 ? 72.025 31.288 25.615 1.00 17.74 106 VAL C O 1
ATOM 1960 N N . LEU C 1 83 ? 70.244 32.507 26.252 1.00 16.07 107 LEU C N 1
ATOM 1961 C CA . LEU C 1 83 ? 70.448 33.551 25.255 1.00 16.83 107 LEU C CA 1
ATOM 1962 C C . LEU C 1 83 ? 70.251 34.884 25.960 1.00 15.26 107 LEU C C 1
ATOM 1963 O O . LEU C 1 83 ? 69.260 35.059 26.670 1.00 16.76 107 LEU C O 1
ATOM 1968 N N . SER C 1 84 ? 71.195 35.816 25.786 1.00 15.96 108 SER C N 1
ATOM 1969 C CA . SER C 1 84 ? 71.242 37.016 26.623 1.00 17.35 108 SER C CA 1
ATOM 1970 C C . SER C 1 84 ? 71.216 38.292 25.801 1.00 16.56 108 SER C C 1
ATOM 1971 O O . SER C 1 84 ? 71.655 38.305 24.644 1.00 16.29 108 SER C O 1
ATOM 1974 N N . ASN C 1 85 ? 70.685 39.353 26.398 1.00 17.80 109 ASN C N 1
ATOM 1975 C CA . ASN C 1 85 ? 70.658 40.665 25.771 1.00 15.71 109 ASN C CA 1
ATOM 1976 C C . A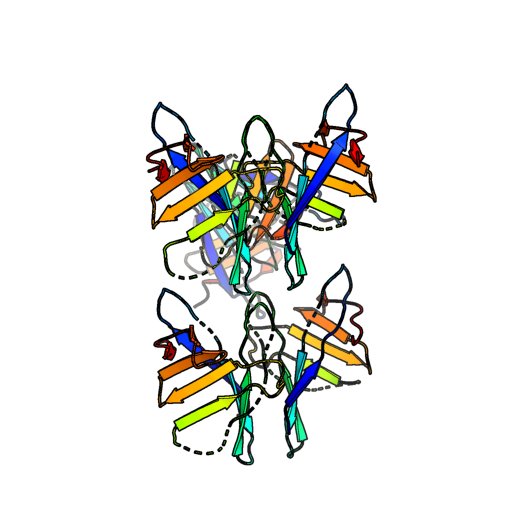SN C 1 85 ? 70.038 40.591 24.385 1.00 18.18 109 ASN C C 1
ATOM 1977 O O . ASN C 1 85 ? 70.576 41.100 23.413 1.00 18.14 109 ASN C O 1
ATOM 1982 N N . CYS C 1 86 ? 68.878 39.953 24.300 1.00 15.98 110 CYS C N 1
ATOM 1983 C CA . CYS C 1 86 ? 68.185 39.833 23.024 1.00 16.29 110 CYS C CA 1
ATOM 1984 C C . CYS C 1 86 ? 67.349 41.069 22.736 1.00 17.39 110 CYS C C 1
ATOM 1985 O O . CYS C 1 86 ? 66.704 41.615 23.630 1.00 18.90 110 CYS C O 1
ATOM 1988 N N . SER C 1 87 ? 67.371 41.530 21.492 1.00 15.82 111 SER C N 1
ATOM 1989 C CA . SER C 1 87 ? 66.492 42.634 21.101 1.00 17.23 111 SER C CA 1
ATOM 1990 C C . SER C 1 87 ? 65.838 42.288 19.792 1.00 19.14 111 SER C C 1
ATOM 1991 O O . SER C 1 87 ? 66.449 41.632 18.948 1.00 18.53 111 SER C O 1
ATOM 1994 N N . LEU C 1 88 ? 64.595 42.730 19.609 1.00 17.78 112 LEU C N 1
ATOM 1995 C CA . LEU C 1 88 ? 63.960 42.580 18.308 1.00 18.93 112 LEU C CA 1
ATOM 1996 C C . LEU C 1 88 ? 64.886 43.087 17.210 1.00 15.97 112 LEU C C 1
ATOM 1997 O O . LEU C 1 88 ? 65.407 44.199 17.285 1.00 20.96 112 LEU C O 1
ATOM 2002 N N . ALA C 1 89 ? 65.061 42.269 16.178 1.00 17.72 113 ALA C N 1
ATOM 2003 C CA . ALA C 1 89 ? 65.983 42.588 15.105 1.00 18.61 113 ALA C CA 1
ATOM 2004 C C . ALA C 1 89 ? 65.551 43.862 14.394 1.00 17.80 113 ALA C C 1
ATOM 2005 O O . ALA C 1 89 ? 64.362 44.065 14.137 1.00 23.64 113 ALA C O 1
ATOM 2007 N N . ASN C 1 90 ? 66.512 44.719 14.067 1.00 21.34 114 ASN C N 1
ATOM 2008 C CA . ASN C 1 90 ? 66.185 45.923 13.315 1.00 23.92 114 ASN C CA 1
ATOM 2009 C C . ASN C 1 90 ? 67.317 46.361 12.380 1.00 27.32 114 ASN C C 1
ATOM 2010 O O . ASN C 1 90 ? 68.193 47.142 12.769 1.00 34.17 114 ASN C O 1
ATOM 2015 N N . GLN D 1 3 ? 75.834 21.313 14.800 1.00 37.08 27 GLN D N 1
ATOM 2016 C CA . GLN D 1 3 ? 77.279 21.499 14.750 1.00 34.66 27 GLN D CA 1
ATOM 2017 C C . GLN D 1 3 ? 77.905 21.060 16.070 1.00 27.62 27 GLN D C 1
ATOM 2018 O O . GLN D 1 3 ? 78.193 21.887 16.936 1.00 33.28 27 GLN D O 1
ATOM 2024 N N . GLU D 1 4 ? 78.107 19.756 16.223 1.00 18.48 28 GLU D N 1
ATOM 2025 C CA . GLU D 1 4 ? 78.496 19.204 17.520 1.00 16.74 28 GLU D CA 1
ATOM 2026 C C . GLU D 1 4 ? 79.917 18.653 17.574 1.00 18.97 28 GLU D C 1
ATOM 2027 O O . GLU D 1 4 ? 80.473 18.501 18.651 1.00 22.17 28 GLU D O 1
ATOM 2033 N N . ILE D 1 5 ? 80.492 18.349 16.420 1.00 16.12 29 ILE D N 1
ATOM 2034 C CA . ILE D 1 5 ? 81.813 17.737 16.379 1.00 16.72 29 ILE D CA 1
ATOM 2035 C C . ILE D 1 5 ? 82.741 18.633 15.590 1.00 19.20 29 ILE D C 1
ATOM 2036 O O . ILE D 1 5 ? 82.404 19.096 14.497 1.00 22.70 29 ILE D O 1
ATOM 2041 N N . SER D 1 6 ? 83.896 18.914 16.175 1.00 16.24 30 SER D N 1
ATOM 2042 C CA . SER D 1 6 ? 84.881 19.782 15.546 1.00 21.40 30 SER D CA 1
ATOM 2043 C C . SER D 1 6 ? 86.266 19.185 15.721 1.00 22.01 30 SER D C 1
ATOM 2044 O O . SER D 1 6 ? 86.483 18.345 16.590 1.00 18.28 30 SER D O 1
ATOM 2047 N N . LYS D 1 7 ? 87.202 19.620 14.891 1.00 19.74 31 LYS D N 1
ATOM 2048 C CA . LYS D 1 7 ? 88.574 19.126 14.973 1.00 17.85 31 LYS D CA 1
ATOM 2049 C C . LYS D 1 7 ? 89.493 20.305 15.215 1.00 17.40 31 LYS D C 1
ATOM 2050 O O . LYS D 1 7 ? 89.452 21.281 14.468 1.00 22.22 31 LYS D O 1
ATOM 2056 N N . SER D 1 8 ? 90.283 20.241 16.282 1.00 15.48 32 SER D N 1
ATOM 2057 C CA . SER D 1 8 ? 91.289 21.260 16.549 1.00 15.68 32 SER D CA 1
ATOM 2058 C C . SER D 1 8 ? 92.673 20.669 16.364 1.00 13.12 32 SER D C 1
ATOM 2059 O O . SER D 1 8 ? 92.933 19.529 16.741 1.00 17.68 32 SER D O 1
ATOM 2062 N N . ILE D 1 9 ? 93.557 21.447 15.768 1.00 13.81 33 ILE D N 1
ATOM 2063 C CA . ILE D 1 9 ? 94.935 21.028 15.575 1.00 14.96 33 ILE D CA 1
ATOM 2064 C C . ILE D 1 9 ? 95.830 21.941 16.408 1.00 15.83 33 ILE D C 1
ATOM 2065 O O . ILE D 1 9 ? 95.763 23.160 16.281 1.00 18.50 33 ILE D O 1
ATOM 2070 N N . TYR D 1 10 ? 96.651 21.359 17.278 1.00 13.69 34 TYR D N 1
ATOM 2071 C CA . TYR D 1 10 ? 97.527 22.144 18.151 1.00 13.13 34 TYR D CA 1
ATOM 2072 C C . TYR D 1 10 ? 98.956 21.914 17.742 1.00 15.27 34 TYR D C 1
ATOM 2073 O O . TYR D 1 10 ? 99.327 20.789 17.417 1.00 16.67 34 TYR D O 1
ATOM 2082 N N . THR D 1 11 ? 99.768 22.967 17.779 1.00 16.74 35 THR D N 1
ATOM 2083 C CA . THR D 1 11 ? 101.209 22.797 17.647 1.00 16.44 35 THR D CA 1
ATOM 2084 C C . THR D 1 11 ? 101.826 22.803 19.046 1.00 18.71 35 THR D C 1
ATOM 2085 O O . THR D 1 11 ? 101.501 23.659 19.869 1.00 19.48 35 THR D O 1
ATOM 2089 N N . CYS D 1 12 ? 102.669 21.810 19.323 1.00 17.04 36 CYS D N 1
ATOM 2090 C CA . CYS D 1 12 ? 103.250 21.641 20.657 1.00 21.79 36 CYS D CA 1
ATOM 2091 C C . CYS D 1 12 ? 104.770 21.697 20.603 1.00 18.97 36 CYS D C 1
ATOM 2092 O O . CYS D 1 12 ? 105.366 21.817 19.523 1.00 21.07 36 CYS D O 1
ATOM 2095 N N . ASN D 1 13 ? 105.402 21.645 21.776 1.00 19.75 37 ASN D N 1
ATOM 2096 C CA . ASN D 1 13 ? 106.860 21.593 21.841 1.00 17.74 37 ASN D CA 1
ATOM 2097 C C . ASN D 1 13 ? 107.417 20.375 21.119 1.00 21.97 37 ASN D C 1
ATOM 2098 O O . ASN D 1 13 ? 106.692 19.408 20.830 1.00 22.28 37 ASN D O 1
ATOM 2103 N N . ASP D 1 14 ? 108.708 20.448 20.801 1.00 22.60 38 ASP D N 1
ATOM 2104 C CA . ASP D 1 14 ? 109.431 19.335 20.205 1.00 23.54 38 ASP D CA 1
ATOM 2105 C C . ASP D 1 14 ? 108.875 18.923 18.836 1.00 20.44 38 ASP D C 1
ATOM 2106 O O . ASP D 1 14 ? 108.940 17.756 18.469 1.00 21.86 38 ASP D O 1
ATOM 2111 N N . ASN D 1 15 ? 108.322 19.879 18.089 1.00 17.41 39 ASN D N 1
ATOM 2112 C CA . ASN D 1 15 ? 107.843 19.631 16.734 1.00 18.28 39 ASN D CA 1
ATOM 2113 C C . ASN D 1 15 ? 106.697 18.619 16.656 1.00 17.79 39 ASN D C 1
ATOM 2114 O O . ASN D 1 15 ? 106.530 17.919 15.652 1.00 20.46 39 ASN D O 1
ATOM 2119 N N . GLN D 1 16 ? 105.904 18.561 17.718 1.00 18.25 40 GLN D N 1
ATOM 2120 C CA . GLN D 1 16 ? 104.786 17.631 17.801 1.00 16.45 40 GLN D CA 1
ATOM 2121 C C . GLN D 1 16 ? 103.478 18.341 17.493 1.00 18.57 40 GLN D C 1
ATOM 2122 O O . GLN D 1 16 ? 103.292 19.498 17.848 1.00 19.07 40 GLN D O 1
ATOM 2128 N N . VAL D 1 17 ? 102.575 17.638 16.823 1.00 19.35 41 VAL D N 1
ATOM 2129 C CA . VAL D 1 17 ? 101.235 18.152 16.572 1.00 19.82 41 VAL D CA 1
ATOM 2130 C C . VAL D 1 17 ? 100.244 17.262 17.304 1.00 18.24 41 VAL D C 1
ATOM 2131 O O . VAL D 1 17 ? 100.428 16.039 17.369 1.00 22.66 41 VAL D O 1
ATOM 2143 N N . GLU D 1 19 ? 96.121 16.448 17.363 1.00 12.94 43 GLU D N 1
ATOM 2144 C CA . GLU D 1 19 ? 94.763 16.615 16.891 1.00 14.26 43 GLU D CA 1
ATOM 2145 C C . GLU D 1 19 ? 93.848 16.298 18.060 1.00 10.89 43 GLU D C 1
ATOM 2146 O O . GLU D 1 19 ? 94.092 15.352 18.814 1.00 13.64 43 GLU D O 1
ATOM 2152 N N . VAL D 1 20 ? 92.812 17.101 18.239 1.00 11.06 44 VAL D N 1
ATOM 2153 C CA . VAL D 1 20 ? 91.793 16.773 19.216 1.00 12.93 44 VAL D CA 1
ATOM 2154 C C . VAL D 1 20 ? 90.450 16.870 18.522 1.00 12.65 44 VAL D C 1
ATOM 2155 O O . VAL D 1 20 ? 90.164 17.855 17.841 1.00 13.23 44 VAL D O 1
ATOM 2159 N N . ILE D 1 21 ? 89.639 15.828 18.647 1.00 10.01 45 ILE D N 1
ATOM 2160 C CA . ILE D 1 21 ? 88.242 15.921 18.232 1.00 10.19 45 ILE D CA 1
ATOM 2161 C C . ILE D 1 21 ? 87.432 16.324 19.443 1.00 12.85 45 ILE D C 1
ATOM 2162 O O . ILE D 1 21 ? 87.415 15.627 20.450 1.00 13.60 45 ILE D O 1
ATOM 2167 N N . TYR D 1 22 ? 86.778 17.475 19.354 1.00 13.15 46 TYR D N 1
ATOM 2168 C CA . TYR D 1 22 ? 85.902 17.918 20.423 1.00 13.24 46 TYR D CA 1
ATOM 2169 C C . TYR D 1 22 ? 84.448 17.599 20.087 1.00 13.14 46 TYR D C 1
ATOM 2170 O O . TYR D 1 22 ? 84.006 17.827 18.968 1.00 15.85 46 TYR D O 1
ATOM 2179 N N . VAL D 1 23 ? 83.721 17.067 21.062 1.00 14.30 47 VAL D N 1
ATOM 2180 C CA . VAL D 1 23 ? 82.295 16.816 20.909 1.00 13.20 47 VAL D CA 1
ATOM 2181 C C . VAL D 1 23 ? 81.586 17.701 21.906 1.00 15.94 47 VAL D C 1
ATOM 2182 O O . VAL D 1 23 ? 81.808 17.598 23.109 1.00 17.79 47 VAL D O 1
ATOM 2186 N N . ASN D 1 24 ? 80.768 18.610 21.395 1.00 15.79 48 ASN D N 1
ATOM 2187 C CA . ASN D 1 24 ? 80.035 19.534 22.235 1.00 17.41 48 ASN D CA 1
ATOM 2188 C C . ASN D 1 24 ? 78.578 19.430 21.866 1.00 17.23 48 ASN D C 1
ATOM 2189 O O . ASN D 1 24 ? 78.130 19.996 20.864 1.00 20.01 48 ASN D O 1
ATOM 2194 N N . THR D 1 25 ? 77.848 18.672 22.664 1.00 20.81 49 THR D N 1
ATOM 2195 C CA . THR D 1 25 ? 76.480 18.359 22.300 1.00 18.45 49 THR D CA 1
ATOM 2196 C C . THR D 1 25 ? 75.601 19.592 22.419 1.00 18.00 49 THR D C 1
ATOM 2197 O O . THR D 1 25 ? 75.881 20.501 23.201 1.00 21.88 49 THR D O 1
ATOM 2201 N N . GLU D 1 26 ? 74.545 19.624 21.618 1.00 19.92 50 GLU D N 1
ATOM 2202 C CA . GLU D 1 26 ? 73.597 20.732 21.671 1.00 27.05 50 GLU D CA 1
ATOM 2203 C C . GLU D 1 26 ? 73.038 20.973 23.071 1.00 27.72 50 GLU D C 1
ATOM 2204 O O . GLU D 1 26 ? 72.647 22.094 23.406 1.00 30.31 50 GLU D O 1
ATOM 2210 N N . ALA D 1 27 ? 73.008 19.926 23.892 1.00 26.84 51 ALA D N 1
ATOM 2211 C CA . ALA D 1 27 ? 72.503 20.039 25.261 1.00 26.59 51 ALA D CA 1
ATOM 2212 C C . ALA D 1 27 ? 73.551 20.522 26.266 1.00 29.09 51 ALA D C 1
ATOM 2213 O O . ALA D 1 27 ? 73.229 20.790 27.426 1.00 28.16 51 ALA D O 1
ATOM 2215 N N . GLY D 1 28 ? 74.805 20.619 25.835 1.00 25.59 52 GLY D N 1
ATOM 2216 C CA . GLY D 1 28 ? 75.854 21.124 26.710 1.00 21.52 52 GLY D CA 1
ATOM 2217 C C . GLY D 1 28 ? 76.810 20.110 27.333 1.00 26.87 52 GLY D C 1
ATOM 2218 O O . GLY D 1 28 ? 77.533 20.445 28.274 1.00 28.21 52 GLY D O 1
ATOM 2219 N N . ASN D 1 29 ? 76.826 18.882 26.829 1.00 19.74 53 ASN D N 1
ATOM 2220 C CA . ASN D 1 29 ? 77.778 17.883 27.314 1.00 17.93 53 ASN D CA 1
ATOM 2221 C C . ASN D 1 29 ? 79.041 17.964 26.478 1.00 18.00 53 ASN D C 1
ATOM 2222 O O . ASN D 1 29 ? 78.976 18.245 25.283 1.00 22.31 53 ASN D O 1
ATOM 2227 N N . ALA D 1 30 ? 80.180 17.704 27.112 1.00 16.96 54 ALA D N 1
ATOM 2228 C CA . ALA D 1 30 ? 81.486 17.945 26.488 1.00 12.34 54 ALA D CA 1
ATOM 2229 C C . ALA D 1 30 ? 82.397 16.728 26.566 1.00 17.84 54 ALA D C 1
ATOM 2230 O O . ALA D 1 30 ? 82.611 16.158 27.646 1.00 15.63 54 ALA D O 1
ATOM 2232 N N . TYR D 1 31 ? 82.927 16.336 25.407 1.00 16.71 55 TYR D N 1
ATOM 2233 C CA . TYR D 1 31 ? 83.893 15.238 25.321 1.00 14.10 55 TYR D CA 1
ATOM 2234 C C . TYR D 1 31 ? 85.051 15.626 24.422 1.00 14.04 55 TYR D C 1
ATOM 2235 O O . TYR D 1 31 ? 84.984 16.604 23.672 1.00 15.14 55 TYR D O 1
ATOM 2244 N N . ALA D 1 32 ? 86.127 14.852 24.507 1.00 12.14 56 ALA D N 1
ATOM 2245 C CA . ALA D 1 32 ? 87.257 15.035 23.608 1.00 13.48 56 ALA D CA 1
ATOM 2246 C C . ALA D 1 32 ? 87.801 13.673 23.228 1.00 14.29 56 ALA D C 1
ATOM 2247 O O . ALA D 1 32 ? 87.633 12.702 23.960 1.00 16.46 56 ALA D O 1
ATOM 2249 N N . ILE D 1 33 ? 88.441 13.590 22.067 1.00 11.15 57 ILE D N 1
ATOM 2250 C CA . ILE D 1 33 ? 89.109 12.361 21.664 1.00 10.12 57 ILE D CA 1
ATOM 2251 C C . ILE D 1 33 ? 90.506 12.704 21.152 1.00 9.70 57 ILE D C 1
ATOM 2252 O O . ILE D 1 33 ? 90.663 13.599 20.317 1.00 10.61 57 ILE D O 1
ATOM 2257 N N . ILE D 1 34 ? 91.515 12.037 21.711 1.00 12.34 58 ILE D N 1
ATOM 2258 C CA . ILE D 1 34 ? 92.896 12.199 21.274 1.00 9.94 58 ILE D CA 1
ATOM 2259 C C . ILE D 1 34 ? 93.390 10.843 20.775 1.00 12.26 58 ILE D C 1
ATOM 2260 O O . ILE D 1 34 ? 92.752 9.823 20.995 1.00 13.66 58 ILE D O 1
ATOM 2265 N N . SER D 1 35 ? 94.510 10.854 20.058 1.00 12.09 59 SER D N 1
ATOM 2266 C CA . SER D 1 35 ? 95.161 9.629 19.621 1.00 13.71 59 SER D CA 1
ATOM 2267 C C . SER D 1 35 ? 96.580 9.548 20.202 1.00 18.26 59 SER D C 1
ATOM 2268 O O . SER D 1 35 ? 97.385 10.470 20.038 1.00 20.18 59 SER D O 1
ATOM 2271 N N . GLN D 1 36 ? 96.858 8.454 20.906 1.00 12.05 60 GLN D N 1
ATOM 2272 C CA . GLN D 1 36 ? 98.175 8.202 21.514 1.00 15.24 60 GLN D CA 1
ATOM 2273 C C . GLN D 1 36 ? 98.554 6.742 21.310 1.00 18.43 60 GLN D C 1
ATOM 2274 O O . GLN D 1 36 ? 97.741 5.848 21.536 1.00 17.45 60 GLN D O 1
ATOM 2280 N N . VAL D 1 37 ? 99.806 6.499 20.923 1.00 21.68 61 VAL D N 1
ATOM 2281 C CA . VAL D 1 37 ? 100.296 5.142 20.700 1.00 23.73 61 VAL D CA 1
ATOM 2282 C C . VAL D 1 37 ? 99.330 4.358 19.805 1.00 21.10 61 VAL D C 1
ATOM 2283 O O . VAL D 1 37 ? 99.016 3.189 20.066 1.00 23.19 61 VAL D O 1
ATOM 2287 N N . ASN D 1 38 ? 98.878 5.033 18.751 1.00 22.32 62 ASN D N 1
ATOM 2288 C CA . ASN D 1 38 ? 98.025 4.465 17.713 1.00 24.02 62 ASN D CA 1
ATOM 2289 C C . ASN D 1 38 ? 96.688 3.969 18.239 1.00 25.96 62 ASN D C 1
ATOM 2290 O O . ASN D 1 38 ? 96.092 3.051 17.674 1.00 25.10 62 ASN D O 1
ATOM 2295 N N . GLU D 1 39 ? 96.231 4.574 19.335 1.00 15.88 63 GLU D N 1
ATOM 2296 C CA . GLU D 1 39 ? 94.904 4.281 19.880 1.00 18.09 63 GLU D CA 1
ATOM 2297 C C . GLU D 1 39 ? 94.134 5.572 20.097 1.00 17.66 63 GLU D C 1
ATOM 2298 O O . GLU D 1 39 ? 94.696 6.577 20.539 1.00 17.24 63 GLU D O 1
ATOM 2312 N N . ILE D 1 41 ? 91.552 7.629 22.322 1.00 12.95 65 ILE D N 1
ATOM 2313 C CA . ILE D 1 41 ? 91.217 7.683 23.742 1.00 12.86 65 ILE D CA 1
ATOM 2314 C C . ILE D 1 41 ? 90.068 8.663 23.951 1.00 10.26 65 ILE D C 1
ATOM 2315 O O . ILE D 1 41 ? 90.260 9.871 23.884 1.00 12.39 65 ILE D O 1
ATOM 2320 N N . PRO D 1 42 ? 88.857 8.146 24.183 1.00 12.26 66 PRO D N 1
ATOM 2321 C CA . PRO D 1 42 ? 87.733 9.049 24.479 1.00 16.38 66 PRO D CA 1
ATOM 2322 C C . PRO D 1 42 ? 87.835 9.619 25.877 1.00 14.11 66 PRO D C 1
ATOM 2323 O O . PRO D 1 42 ? 88.211 8.895 26.795 1.00 12.91 66 PRO D O 1
ATOM 2335 N N . ARG D 1 44 ? 86.171 12.654 28.871 1.00 13.33 68 ARG D N 1
ATOM 2336 C CA . ARG D 1 44 ? 85.008 13.447 29.283 1.00 14.81 68 ARG D CA 1
ATOM 2337 C C . ARG D 1 44 ? 85.461 14.705 30.002 1.00 17.19 68 ARG D C 1
ATOM 2338 O O . ARG D 1 44 ? 86.508 14.708 30.650 1.00 15.86 68 ARG D O 1
ATOM 2346 N N . LEU D 1 45 ? 84.695 15.785 29.867 1.00 12.99 69 LEU D N 1
ATOM 2347 C CA . LEU D 1 45 ? 85.000 17.019 30.587 1.00 15.57 69 LEU D CA 1
ATOM 2348 C C . LEU D 1 45 ? 84.784 16.866 32.098 1.00 16.58 69 LEU D C 1
ATOM 2349 O O . LEU D 1 45 ? 83.748 16.353 32.530 1.00 18.50 69 LEU D O 1
ATOM 2362 N N . LYS D 1 47 ? 83.756 18.799 35.204 1.00 28.72 71 LYS D N 1
ATOM 2363 C CA . LYS D 1 47 ? 83.096 20.074 35.504 1.00 38.74 71 LYS D CA 1
ATOM 2364 C C . LYS D 1 47 ? 83.678 20.806 36.713 1.00 43.26 71 LYS D C 1
ATOM 2365 O O . LYS D 1 47 ? 83.140 20.758 37.818 1.00 44.09 71 LYS D O 1
ATOM 2379 N N . ALA D 1 49 ? 85.313 24.723 37.780 1.00 84.08 73 ALA D N 1
ATOM 2380 C CA . ALA D 1 49 ? 85.355 26.121 37.354 1.00 90.52 73 ALA D CA 1
ATOM 2381 C C . ALA D 1 49 ? 86.770 26.575 37.005 1.00 89.53 73 ALA D C 1
ATOM 2382 O O . ALA D 1 49 ? 87.355 27.406 37.701 1.00 94.17 73 ALA D O 1
ATOM 2384 N N . SER D 1 50 ? 87.309 26.033 35.918 1.00 80.05 74 SER D N 1
ATOM 2385 C CA . SER D 1 50 ? 88.660 26.358 35.486 1.00 72.47 74 SER D CA 1
ATOM 2386 C C . SER D 1 50 ? 88.960 25.753 34.118 1.00 56.06 74 SER D C 1
ATOM 2387 O O . SER D 1 50 ? 89.371 24.600 34.021 1.00 55.79 74 SER D O 1
ATOM 2390 N N . GLY D 1 51 ? 88.747 26.536 33.066 1.00 38.59 75 GLY D N 1
ATOM 2391 C CA . GLY D 1 51 ? 89.044 26.101 31.714 1.00 35.71 75 GLY D CA 1
ATOM 2392 C C . GLY D 1 51 ? 88.266 24.867 31.294 1.00 27.13 75 GLY D C 1
ATOM 2393 O O . GLY D 1 51 ? 87.183 24.591 31.800 1.00 34.10 75 GLY D O 1
ATOM 2394 N N . ALA D 1 52 ? 88.821 24.118 30.350 1.00 21.36 76 ALA D N 1
ATOM 2395 C CA . ALA D 1 52 ? 88.184 22.895 29.903 1.00 19.08 76 ALA D CA 1
ATOM 2396 C C . ALA D 1 52 ? 89.186 21.753 30.035 1.00 16.48 76 ALA D C 1
ATOM 2397 O O . ALA D 1 52 ? 90.158 21.657 29.280 1.00 18.46 76 ALA D O 1
ATOM 2399 N N . ASN D 1 53 ? 88.949 20.901 31.018 1.00 15.47 77 ASN D N 1
ATOM 2400 C CA . ASN D 1 53 ? 89.898 19.852 31.381 1.00 14.94 77 ASN D CA 1
ATOM 2401 C C . ASN D 1 53 ? 89.233 18.499 31.266 1.00 13.49 77 ASN D C 1
ATOM 2402 O O . ASN D 1 53 ? 88.113 18.312 31.751 1.00 16.25 77 ASN D O 1
ATOM 2407 N N . TYR D 1 54 ? 89.908 17.556 30.616 1.00 13.68 78 TYR D N 1
ATOM 2408 C CA . TYR D 1 54 ? 89.280 16.279 30.266 1.00 12.97 78 TYR D CA 1
ATOM 2409 C C . TYR D 1 54 ? 90.053 15.094 30.834 1.00 13.02 78 TYR D C 1
ATOM 2410 O O . TYR D 1 54 ? 91.271 15.149 30.949 1.00 13.57 78 TYR D O 1
ATOM 2419 N N . GLU D 1 55 ? 89.345 14.014 31.164 1.00 13.26 79 GLU D N 1
ATOM 2420 C CA . GLU D 1 55 ? 89.982 12.789 31.619 1.00 15.04 79 GLU D CA 1
ATOM 2421 C C . GLU D 1 55 ? 89.514 11.608 30.774 1.00 14.11 79 GLU D C 1
ATOM 2422 O O . GLU D 1 55 ? 88.369 11.573 30.320 1.00 14.52 79 GLU D O 1
ATOM 2428 N N . ALA D 1 56 ? 90.396 10.633 30.560 1.00 16.32 80 ALA D N 1
ATOM 2429 C CA . ALA D 1 56 ? 90.001 9.414 29.855 1.00 17.09 80 ALA D CA 1
ATOM 2430 C C . ALA D 1 56 ? 88.820 8.749 30.536 1.00 16.27 80 ALA D C 1
ATOM 2431 O O . ALA D 1 56 ? 88.785 8.619 31.758 1.00 19.19 80 ALA D O 1
ATOM 2433 N N . ILE D 1 57 ? 87.856 8.311 29.734 1.00 14.03 81 ILE D N 1
ATOM 2434 C CA . ILE D 1 57 ? 86.696 7.614 30.272 1.00 17.71 81 ILE D CA 1
ATOM 2435 C C . ILE D 1 57 ? 87.044 6.220 30.780 1.00 17.86 81 ILE D C 1
ATOM 2436 O O . ILE D 1 57 ? 86.511 5.770 31.806 1.00 22.94 81 ILE D O 1
ATOM 2441 N N . ASP D 1 58 ? 87.946 5.546 30.083 1.00 16.44 82 ASP D N 1
ATOM 2442 C CA . ASP D 1 58 ? 88.443 4.240 30.511 1.00 16.98 82 ASP D CA 1
ATOM 2443 C C . ASP D 1 58 ? 89.530 4.434 31.571 1.00 21.86 82 ASP D C 1
ATOM 2444 O O . ASP D 1 58 ? 90.588 4.981 31.272 1.00 24.35 82 ASP D O 1
ATOM 2449 N N . LYS D 1 59 ? 89.271 3.977 32.797 1.00 23.79 83 LYS D N 1
ATOM 2450 C CA . LYS D 1 59 ? 90.165 4.237 33.922 1.00 29.17 83 LYS D CA 1
ATOM 2451 C C . LYS D 1 59 ? 91.497 3.500 33.821 1.00 28.56 83 LYS D C 1
ATOM 2452 O O . LYS D 1 59 ? 92.393 3.715 34.640 1.00 33.30 83 LYS D O 1
ATOM 2458 N N . ASN D 1 60 ? 91.627 2.631 32.826 1.00 24.80 84 ASN D N 1
ATOM 2459 C CA . ASN D 1 60 ? 92.907 1.980 32.564 1.00 29.80 84 ASN D CA 1
ATOM 2460 C C . ASN D 1 60 ? 93.881 2.937 31.888 1.00 27.49 84 ASN D C 1
ATOM 2461 O O . ASN D 1 60 ? 95.072 2.646 31.776 1.00 29.39 84 ASN D O 1
ATOM 2466 N N . TYR D 1 61 ? 93.366 4.072 31.417 1.00 21.22 85 TYR D N 1
ATOM 2467 C CA . TYR D 1 61 ? 94.222 5.116 30.877 1.00 22.12 85 TYR D CA 1
ATOM 2468 C C . TYR D 1 61 ? 94.264 6.266 31.859 1.00 23.07 85 TYR D C 1
ATOM 2469 O O . TYR D 1 61 ? 93.263 6.570 32.512 1.00 27.96 85 TYR D O 1
ATOM 2478 N N . THR D 1 62 ? 95.426 6.896 31.972 1.00 20.62 86 THR D N 1
ATOM 2479 C CA . THR D 1 62 ? 95.593 8.004 32.901 1.00 17.66 86 THR D CA 1
ATOM 2480 C C . THR D 1 62 ? 95.790 9.340 32.190 1.00 16.83 86 THR D C 1
ATOM 2481 O O . THR D 1 62 ? 96.218 10.315 32.807 1.00 18.05 86 THR D O 1
ATOM 2485 N N . TYR D 1 63 ? 95.488 9.397 30.893 1.00 14.68 87 TYR D N 1
ATOM 2486 C CA . TYR D 1 63 ? 95.663 10.645 30.157 1.00 16.10 87 TYR D CA 1
ATOM 2487 C C . TYR D 1 63 ? 94.698 11.695 30.669 1.00 13.47 87 TYR D C 1
ATOM 2488 O O . TYR D 1 63 ? 93.539 11.404 30.923 1.00 15.48 87 TYR D O 1
ATOM 2497 N N . LYS D 1 64 ? 95.195 12.911 30.835 1.00 14.26 88 LYS D N 1
ATOM 2498 C CA . LYS D 1 64 ? 94.356 14.064 31.089 1.00 15.49 88 LYS D CA 1
ATOM 2499 C C . LYS D 1 64 ? 94.797 15.176 30.160 1.00 15.91 88 LYS D C 1
ATOM 2500 O O . LYS D 1 64 ? 95.995 15.384 29.924 1.00 13.74 88 LYS D O 1
ATOM 2506 N N . LEU D 1 65 ? 93.809 15.877 29.623 1.00 12.83 89 LEU D N 1
ATOM 2507 C CA . LEU D 1 65 ? 94.036 16.974 28.701 1.00 12.12 89 LEU D CA 1
ATOM 2508 C C . LEU D 1 65 ? 93.581 18.255 29.378 1.00 13.83 89 LEU D C 1
ATOM 2509 O O . LEU D 1 65 ? 92.396 18.433 29.681 1.00 14.29 89 LEU D O 1
ATOM 2514 N N . TYR D 1 66 ? 94.530 19.140 29.655 1.00 13.56 90 TYR D N 1
ATOM 2515 C CA . TYR D 1 66 ? 94.205 20.379 30.340 1.00 16.98 90 TYR D CA 1
ATOM 2516 C C . TYR D 1 66 ? 94.202 21.492 29.309 1.00 17.17 90 TYR D C 1
ATOM 2517 O O . TYR D 1 66 ? 95.192 21.668 28.596 1.00 19.57 90 TYR D O 1
ATOM 2526 N N . THR D 1 67 ? 93.095 22.227 29.197 1.00 17.22 91 THR D N 1
ATOM 2527 C CA . THR D 1 67 ? 93.022 23.300 28.199 1.00 21.64 91 THR D CA 1
ATOM 2528 C C . THR D 1 67 ? 92.552 24.607 28.820 1.00 23.02 91 THR D C 1
ATOM 2529 O O . THR D 1 67 ? 91.795 24.608 29.790 1.00 22.75 91 THR D O 1
ATOM 2533 N N . LYS D 1 68 ? 93.022 25.710 28.251 1.00 23.06 92 LYS D N 1
ATOM 2534 C CA . LYS D 1 68 ? 92.684 27.050 28.706 1.00 31.47 92 LYS D CA 1
ATOM 2535 C C . LYS D 1 68 ? 92.746 27.933 27.476 1.00 28.79 92 LYS D C 1
ATOM 2536 O O . LYS D 1 68 ? 93.824 28.146 26.928 1.00 24.79 92 LYS D O 1
ATOM 2542 N N . GLY D 1 69 ? 91.600 28.435 27.030 1.00 27.63 93 GLY D N 1
ATOM 2543 C CA . GLY D 1 69 ? 91.555 29.231 25.818 1.00 31.70 93 GLY D CA 1
ATOM 2544 C C . GLY D 1 69 ? 92.147 28.497 24.628 1.00 29.96 93 GLY D C 1
ATOM 2545 O O . GLY D 1 69 ? 91.691 27.405 24.275 1.00 28.05 93 GLY D O 1
ATOM 2546 N N . LYS D 1 70 ? 93.164 29.094 24.012 1.00 24.63 94 LYS D N 1
ATOM 2547 C CA . LYS D 1 70 ? 93.793 28.511 22.830 1.00 21.76 94 LYS D CA 1
ATOM 2548 C C . LYS D 1 70 ? 94.918 27.544 23.171 1.00 22.64 94 LYS D C 1
ATOM 2549 O O . LYS D 1 70 ? 95.560 27.007 22.271 1.00 22.58 94 LYS D O 1
ATOM 2555 N N . THR D 1 71 ? 95.171 27.342 24.459 1.00 21.53 95 THR D N 1
ATOM 2556 C CA . THR D 1 71 ? 96.309 26.538 24.887 1.00 18.72 95 THR D CA 1
ATOM 2557 C C . THR D 1 71 ? 95.872 25.195 25.466 1.00 21.39 95 THR D C 1
ATOM 2558 O O . THR D 1 71 ? 94.717 25.025 25.863 1.00 21.18 95 THR D O 1
ATOM 2562 N N . ALA D 1 72 ? 96.800 24.246 25.492 1.00 19.58 96 ALA D N 1
ATOM 2563 C CA . ALA D 1 72 ? 96.523 22.912 26.005 1.00 17.55 96 ALA D CA 1
ATOM 2564 C C . ALA D 1 72 ? 97.804 22.210 26.433 1.00 17.10 96 ALA D C 1
ATOM 2565 O O . ALA D 1 72 ? 98.897 22.562 25.993 1.00 18.49 96 ALA D O 1
ATOM 2567 N N . GLU D 1 73 ? 97.650 21.216 27.304 1.00 17.16 97 GLU D N 1
ATOM 2568 C CA . GLU D 1 73 ? 98.741 20.384 27.775 1.00 17.98 97 GLU D CA 1
ATOM 2569 C C . GLU D 1 73 ? 98.174 18.976 27.922 1.00 17.96 97 GLU D C 1
ATOM 2570 O O . GLU D 1 73 ? 97.067 18.815 28.440 1.00 18.31 97 GLU D O 1
ATOM 2576 N N . LEU D 1 74 ? 98.920 17.966 27.488 1.00 14.29 98 LEU D N 1
ATOM 2577 C CA . LEU D 1 74 ? 98.499 16.573 27.670 1.00 13.58 98 LEU D CA 1
ATOM 2578 C C . LEU D 1 74 ? 99.451 15.865 28.648 1.00 12.40 98 LEU D C 1
ATOM 2579 O O . LEU D 1 74 ? 100.672 15.916 28.480 1.00 14.58 98 LEU D O 1
ATOM 2584 N N . VAL D 1 75 ? 98.891 15.255 29.688 1.00 12.54 99 VAL D N 1
ATOM 2585 C CA . VAL D 1 75 ? 99.706 14.545 30.670 1.00 13.48 99 VAL D CA 1
ATOM 2586 C C . VAL D 1 75 ? 99.212 13.123 30.874 1.00 15.67 99 VAL D C 1
ATOM 2587 O O . VAL D 1 75 ? 98.134 12.748 30.410 1.00 15.79 99 VAL D O 1
ATOM 2591 N N . GLU D 1 76 ? 100.016 12.339 31.578 1.00 17.36 100 GLU D N 1
ATOM 2592 C CA . GLU D 1 76 ? 99.640 10.989 31.989 1.00 17.03 100 GLU D CA 1
ATOM 2593 C C . GLU D 1 76 ? 100.164 10.727 33.395 1.00 21.85 100 GLU D C 1
ATOM 2594 O O . GLU D 1 76 ? 101.008 11.465 33.900 1.00 23.40 100 GLU D O 1
ATOM 2600 N N . GLY D 1 77 ? 99.648 9.677 34.021 1.00 21.01 101 GLY D N 1
ATOM 2601 C CA . GLY D 1 77 ? 100.072 9.292 35.357 1.00 22.08 101 GLY D CA 1
ATOM 2602 C C . GLY D 1 77 ? 100.033 10.459 36.325 1.00 23.37 101 GLY D C 1
ATOM 2603 O O . GLY D 1 77 ? 99.040 11.187 36.388 1.00 23.83 101 GLY D O 1
ATOM 2604 N N . ASP D 1 78 ? 101.120 10.637 37.072 1.00 26.35 102 ASP D N 1
ATOM 2605 C CA . ASP D 1 78 ? 101.214 11.690 38.078 1.00 25.54 102 ASP D CA 1
ATOM 2606 C C . ASP D 1 78 ? 101.589 13.008 37.419 1.00 21.13 102 ASP D C 1
ATOM 2607 O O . ASP D 1 78 ? 102.626 13.603 37.721 1.00 25.21 102 ASP D O 1
ATOM 2612 N N . ASP D 1 79 ? 100.720 13.462 36.519 1.00 19.81 103 ASP D N 1
ATOM 2613 C CA . ASP D 1 79 ? 100.955 14.704 35.785 1.00 21.23 103 ASP D CA 1
ATOM 2614 C C . ASP D 1 79 ? 102.299 14.698 35.052 1.00 22.47 103 ASP D C 1
ATOM 2615 O O . ASP D 1 79 ? 102.994 15.709 35.008 1.00 28.33 103 ASP D O 1
ATOM 2620 N N . LYS D 1 80 ? 102.657 13.558 34.468 1.00 19.64 104 LYS D N 1
ATOM 2621 C CA . LYS D 1 80 ? 103.868 13.487 33.655 1.00 21.89 104 LYS D CA 1
ATOM 2622 C C . LYS D 1 80 ? 103.563 14.050 32.268 1.00 20.62 104 LYS D C 1
ATOM 2623 O O . LYS D 1 80 ? 102.613 13.622 31.625 1.00 18.82 104 LYS D O 1
ATOM 2629 N N . PRO D 1 81 ? 104.371 15.014 31.803 1.00 25.16 105 PRO D N 1
ATOM 2630 C CA . PRO D 1 81 ? 104.143 15.615 30.484 1.00 18.58 105 PRO D CA 1
ATOM 2631 C C . PRO D 1 81 ? 104.196 14.583 29.362 1.00 21.46 105 PRO D C 1
ATOM 2632 O O . PRO D 1 81 ? 105.082 13.720 29.321 1.00 22.73 105 PRO D O 1
ATOM 2636 N N . VAL D 1 82 ? 103.222 14.676 28.466 1.00 18.35 106 VAL D N 1
ATOM 2637 C CA . VAL D 1 82 ? 103.223 13.929 27.209 1.00 20.33 106 VAL D CA 1
ATOM 2638 C C . VAL D 1 82 ? 103.408 14.894 26.037 1.00 19.10 106 VAL D C 1
ATOM 2639 O O . VAL D 1 82 ? 104.344 14.753 25.243 1.00 21.48 106 VAL D O 1
ATOM 2643 N N . LEU D 1 83 ? 102.523 15.882 25.944 1.00 17.70 107 LEU D N 1
ATOM 2644 C CA . LEU D 1 83 ? 102.650 16.961 24.969 1.00 19.88 107 LEU D CA 1
ATOM 2645 C C . LEU D 1 83 ? 102.504 18.299 25.690 1.00 22.80 107 LEU D C 1
ATOM 2646 O O . LEU D 1 83 ? 101.555 18.492 26.452 1.00 20.84 107 LEU D O 1
ATOM 2651 N N . SER D 1 84 ? 103.451 19.210 25.469 1.00 20.37 108 SER D N 1
ATOM 2652 C CA . SER D 1 84 ? 103.548 20.430 26.267 1.00 21.93 108 SER D CA 1
ATOM 2653 C C . SER D 1 84 ? 103.488 21.720 25.453 1.00 18.99 108 SER D C 1
ATOM 2654 O O . SER D 1 84 ? 103.841 21.735 24.275 1.00 18.14 108 SER D O 1
ATOM 2657 N N . ASN D 1 85 ? 103.034 22.791 26.094 1.00 20.52 109 ASN D N 1
ATOM 2658 C CA . ASN D 1 85 ? 102.963 24.105 25.468 1.00 21.64 109 ASN D CA 1
ATOM 2659 C C . ASN D 1 85 ? 102.242 24.049 24.124 1.00 19.25 109 ASN D C 1
ATOM 2660 O O . ASN D 1 85 ? 102.724 24.566 23.122 1.00 21.09 109 ASN D O 1
ATOM 2665 N N . CYS D 1 86 ? 101.073 23.415 24.103 1.00 18.89 110 CYS D N 1
ATOM 2666 C CA . CYS D 1 86 ? 100.307 23.300 22.866 1.00 16.55 110 CYS D CA 1
ATOM 2667 C C . CYS D 1 86 ? 99.444 24.544 22.629 1.00 19.95 110 CYS D C 1
ATOM 2668 O O . CYS D 1 86 ? 98.844 25.066 23.567 1.00 20.17 110 CYS D O 1
ATOM 2671 N N . SER D 1 87 ? 99.393 25.022 21.386 1.00 16.99 111 SER D N 1
ATOM 2672 C CA . SER D 1 87 ? 98.517 26.140 21.028 1.00 19.75 111 SER D CA 1
ATOM 2673 C C . SER D 1 87 ? 97.813 25.844 19.720 1.00 15.49 111 SER D C 1
ATOM 2674 O O . SER D 1 87 ? 98.391 25.205 18.837 1.00 18.70 111 SER D O 1
ATOM 2677 N N . LEU D 1 88 ? 96.569 26.302 19.591 1.00 19.45 112 LEU D N 1
ATOM 2678 C CA . LEU D 1 88 ? 95.840 26.161 18.335 1.00 20.36 112 LEU D CA 1
ATOM 2679 C C . LEU D 1 88 ? 96.695 26.662 17.189 1.00 19.54 112 LEU D C 1
ATOM 2680 O O . LEU D 1 88 ? 97.263 27.756 17.256 1.00 21.52 112 LEU D O 1
ATOM 2685 N N . ALA D 1 89 ? 96.770 25.860 16.129 1.00 17.46 113 ALA D N 1
ATOM 2686 C CA . ALA D 1 89 ? 97.695 26.132 15.047 1.00 20.04 113 ALA D CA 1
ATOM 2687 C C . ALA D 1 89 ? 97.252 27.398 14.345 1.00 23.56 113 ALA D C 1
ATOM 2688 O O . ALA D 1 89 ? 96.062 27.610 14.137 1.00 22.72 113 ALA D O 1
ATOM 2690 N N . ASN D 1 90 ? 98.202 28.253 13.988 1.00 22.51 114 ASN D N 1
ATOM 2691 C CA . ASN D 1 90 ? 97.841 29.484 13.286 1.00 24.16 114 ASN D CA 1
ATOM 2692 C C . ASN D 1 90 ? 99.011 30.033 12.492 1.00 31.32 114 ASN D C 1
ATOM 2693 O O . ASN D 1 90 ? 99.897 30.671 13.053 1.00 36.48 114 ASN D O 1
ATOM 2698 N N . GLN E 1 3 ? 81.659 26.741 -28.407 1.00 61.92 27 GLN E N 1
ATOM 2699 C CA . GLN E 1 3 ? 83.064 26.641 -28.037 1.00 60.56 27 GLN E CA 1
ATOM 2700 C C . GLN E 1 3 ? 83.228 26.442 -26.534 1.00 39.47 27 GLN E C 1
ATOM 2701 O O . GLN E 1 3 ? 83.693 25.398 -26.081 1.00 35.56 27 GLN E O 1
ATOM 2707 N N . GLU E 1 4 ? 82.825 27.444 -25.763 1.00 28.22 28 GLU E N 1
ATOM 2708 C CA . GLU E 1 4 ? 83.167 27.484 -24.341 1.00 28.65 28 GLU E CA 1
ATOM 2709 C C . GLU E 1 4 ? 82.108 26.918 -23.403 1.00 26.06 28 GLU E C 1
ATOM 2710 O O . GLU E 1 4 ? 82.344 26.813 -22.204 1.00 27.91 28 GLU E O 1
ATOM 2716 N N . ILE E 1 5 ? 80.940 26.567 -23.924 1.00 27.07 29 ILE E N 1
ATOM 2717 C CA . ILE E 1 5 ? 79.934 25.941 -23.072 1.00 22.85 29 ILE E CA 1
ATOM 2718 C C . ILE E 1 5 ? 79.524 24.575 -23.614 1.00 26.86 29 ILE E C 1
ATOM 2719 O O . ILE E 1 5 ? 79.539 24.336 -24.821 1.00 35.97 29 ILE E O 1
ATOM 2724 N N . SER E 1 6 ? 79.218 23.661 -22.704 1.00 25.26 30 SER E N 1
ATOM 2725 C CA . SER E 1 6 ? 78.846 22.311 -23.087 1.00 26.70 30 SER E CA 1
ATOM 2726 C C . SER E 1 6 ? 77.881 21.715 -22.080 1.00 27.97 30 SER E C 1
ATOM 2727 O O . SER E 1 6 ? 77.872 22.091 -20.912 1.00 24.90 30 SER E O 1
ATOM 2730 N N . LYS E 1 7 ? 77.060 20.784 -22.538 1.00 26.11 31 LYS E N 1
ATOM 2731 C CA . LYS E 1 7 ? 76.055 20.189 -21.675 1.00 23.43 31 LYS E CA 1
ATOM 2732 C C . LYS E 1 7 ? 76.458 18.777 -21.297 1.00 23.84 31 LYS E C 1
ATOM 2733 O O . LYS E 1 7 ? 76.739 17.951 -22.167 1.00 27.40 31 LYS E O 1
ATOM 2739 N N . SER E 1 8 ? 76.484 18.509 -19.997 1.00 22.79 32 SER E N 1
ATOM 2740 C CA . SER E 1 8 ? 76.724 17.172 -19.488 1.00 24.31 32 SER E CA 1
ATOM 2741 C C . SER E 1 8 ? 75.440 16.644 -18.879 1.00 25.38 32 SER E C 1
ATOM 2742 O O . SER E 1 8 ? 74.667 17.398 -18.281 1.00 24.72 32 SER E O 1
ATOM 2745 N N . ILE E 1 9 ? 75.209 15.347 -19.036 1.00 25.65 33 ILE E N 1
ATOM 2746 C CA . ILE E 1 9 ? 74.056 14.704 -18.430 1.00 26.04 33 ILE E CA 1
ATOM 2747 C C . ILE E 1 9 ? 74.531 13.601 -17.502 1.00 27.87 33 ILE E C 1
ATOM 2748 O O . ILE E 1 9 ? 75.248 12.695 -17.917 1.00 31.71 33 ILE E O 1
ATOM 2753 N N . TYR E 1 10 ? 74.136 13.682 -16.241 1.00 26.11 34 TYR E N 1
ATOM 2754 C CA . TYR E 1 10 ? 74.492 12.653 -15.275 1.00 23.08 34 TYR E CA 1
ATOM 2755 C C . TYR E 1 10 ? 73.262 11.844 -14.916 1.00 27.49 34 TYR E C 1
ATOM 2756 O O . TYR E 1 10 ? 72.145 12.366 -14.898 1.00 30.59 34 TYR E O 1
ATOM 2765 N N . THR E 1 11 ? 73.474 10.566 -14.623 1.00 29.60 35 THR E N 1
ATOM 2766 C CA . THR E 1 11 ? 72.426 9.736 -14.059 1.00 32.25 35 THR E CA 1
ATOM 2767 C C . THR E 1 11 ? 72.755 9.530 -12.584 1.00 25.80 35 THR E C 1
ATOM 2768 O O . THR E 1 11 ? 73.894 9.211 -12.232 1.00 33.79 35 THR E O 1
ATOM 2772 N N . CYS E 1 12 ? 71.764 9.737 -11.730 1.00 30.70 36 CYS E N 1
ATOM 2773 C CA . CYS E 1 12 ? 71.987 9.728 -10.290 1.00 28.26 36 CYS E CA 1
ATOM 2774 C C . CYS E 1 12 ? 71.098 8.702 -9.599 1.00 33.34 36 CYS E C 1
ATOM 2775 O O . CYS E 1 12 ? 70.350 7.971 -10.250 1.00 29.62 36 CYS E O 1
ATOM 2778 N N . ASN E 1 13 ? 71.186 8.647 -8.275 1.00 28.86 37 ASN E N 1
ATOM 2779 C CA . ASN E 1 13 ? 70.309 7.786 -7.489 1.00 33.67 37 ASN E CA 1
ATOM 2780 C C . ASN E 1 13 ? 68.834 8.129 -7.705 1.00 37.14 37 ASN E C 1
ATOM 2781 O O . ASN E 1 13 ? 68.497 9.240 -8.125 1.00 34.79 37 ASN E O 1
ATOM 2786 N N . ASP E 1 14 ? 67.960 7.169 -7.417 1.00 32.09 38 ASP E N 1
ATOM 2787 C CA . ASP E 1 14 ? 66.522 7.367 -7.571 1.00 35.06 38 ASP E CA 1
ATOM 2788 C C . ASP E 1 14 ? 66.139 7.645 -9.023 1.00 27.56 38 ASP E C 1
ATOM 2789 O O . ASP E 1 14 ? 65.151 8.320 -9.274 1.00 27.24 38 ASP E O 1
ATOM 2794 N N . ASN E 1 15 ? 66.936 7.133 -9.962 1.00 24.75 39 ASN E N 1
ATOM 2795 C CA . ASN E 1 15 ? 66.659 7.265 -11.399 1.00 23.22 39 ASN E CA 1
ATOM 2796 C C . ASN E 1 15 ? 66.661 8.710 -11.869 1.00 23.69 39 ASN E C 1
ATOM 2797 O O . ASN E 1 15 ? 66.130 9.044 -12.931 1.00 22.68 39 ASN E O 1
ATOM 2802 N N . GLN E 1 16 ? 67.286 9.577 -11.089 1.00 24.92 40 GLN E N 1
ATOM 2803 C CA . GLN E 1 16 ? 67.249 10.993 -11.401 1.00 28.32 40 GLN E CA 1
ATOM 2804 C C . GLN E 1 16 ? 68.284 11.385 -12.447 1.00 26.62 40 GLN E C 1
ATOM 2805 O O . GLN E 1 16 ? 69.384 10.837 -12.496 1.00 29.03 40 GLN E O 1
ATOM 2811 N N . VAL E 1 17 ? 67.920 12.317 -13.319 1.00 28.94 41 VAL E N 1
ATOM 2812 C CA . VAL E 1 17 ? 68.896 12.858 -14.243 1.00 32.19 41 VAL E CA 1
ATOM 2813 C C . VAL E 1 17 ? 69.235 14.272 -13.806 1.00 29.42 41 VAL E C 1
ATOM 2814 O O . VAL E 1 17 ? 68.350 15.055 -13.472 1.00 34.51 41 VAL E O 1
ATOM 2826 N N . GLU E 1 19 ? 71.243 17.582 -15.196 1.00 18.85 43 GLU E N 1
ATOM 2827 C CA . GLU E 1 19 ? 71.986 18.244 -16.246 1.00 18.85 43 GLU E CA 1
ATOM 2828 C C . GLU E 1 19 ? 72.900 19.268 -15.613 1.00 17.54 43 GLU E C 1
ATOM 2829 O O . GLU E 1 19 ? 72.569 19.880 -14.601 1.00 18.39 43 GLU E O 1
ATOM 2835 N N . VAL E 1 20 ? 74.076 19.427 -16.197 1.00 17.50 44 VAL E N 1
ATOM 2836 C CA . VAL E 1 20 ? 74.970 20.497 -15.802 1.00 17.42 44 VAL E CA 1
ATOM 2837 C C . VAL E 1 20 ? 75.497 21.134 -17.078 1.00 16.76 44 VAL E C 1
ATOM 2838 O O . VAL E 1 20 ? 75.989 20.428 -17.964 1.00 18.80 44 VAL E O 1
ATOM 2842 N N . ILE E 1 21 ? 75.358 22.451 -17.191 1.00 14.30 45 ILE E N 1
ATOM 2843 C CA . ILE E 1 21 ? 76.048 23.183 -18.234 1.00 14.80 45 ILE E CA 1
ATOM 2844 C C . ILE E 1 21 ? 77.393 23.617 -17.675 1.00 17.92 45 ILE E C 1
ATOM 2845 O O . ILE E 1 21 ? 77.475 24.356 -16.681 1.00 17.40 45 ILE E O 1
ATOM 2850 N N . TYR E 1 22 ? 78.461 23.123 -18.292 1.00 18.00 46 TYR E N 1
ATOM 2851 C CA . TYR E 1 22 ? 79.788 23.546 -17.894 1.00 17.86 46 TYR E CA 1
ATOM 2852 C C . TYR E 1 22 ? 80.298 24.643 -18.818 1.00 22.05 46 TYR E C 1
ATOM 2853 O O . TYR E 1 22 ? 80.148 24.556 -20.037 1.00 22.37 46 TYR E O 1
ATOM 2862 N N . VAL E 1 23 ? 80.860 25.691 -18.226 1.00 15.95 47 VAL E N 1
ATOM 2863 C CA . VAL E 1 23 ? 81.486 26.762 -18.976 1.00 23.41 47 VAL E CA 1
ATOM 2864 C C . VAL E 1 23 ? 82.980 26.727 -18.706 1.00 23.37 47 VAL E C 1
ATOM 2865 O O . VAL E 1 23 ? 83.408 26.652 -17.552 1.00 21.54 47 VAL E O 1
ATOM 2869 N N . ASN E 1 24 ? 83.771 26.730 -19.778 1.00 20.05 48 ASN E N 1
ATOM 2870 C CA . ASN E 1 24 ? 85.219 26.845 -19.684 1.00 24.60 48 ASN E CA 1
ATOM 2871 C C . ASN E 1 24 ? 85.658 27.898 -20.683 1.00 26.74 48 ASN E C 1
ATOM 2872 O O . ASN E 1 24 ? 85.703 27.629 -21.880 1.00 28.92 48 ASN E O 1
ATOM 2877 N N . THR E 1 25 ? 85.945 29.106 -20.211 1.00 28.38 49 THR E N 1
ATOM 2878 C CA . THR E 1 25 ? 86.290 30.182 -21.139 1.00 28.71 49 THR E CA 1
ATOM 2879 C C . THR E 1 25 ? 87.676 29.929 -21.724 1.00 35.20 49 THR E C 1
ATOM 2880 O O . THR E 1 25 ? 88.461 29.151 -21.176 1.00 34.88 49 THR E O 1
ATOM 2884 N N . GLU E 1 26 ? 87.975 30.579 -22.843 1.00 38.02 50 GLU E N 1
ATOM 2885 C CA . GLU E 1 26 ? 89.280 30.418 -23.476 1.00 45.47 50 GLU E CA 1
ATOM 2886 C C . GLU E 1 26 ? 90.386 30.914 -22.549 1.00 43.48 50 GLU E C 1
ATOM 2887 O O . GLU E 1 26 ? 91.553 30.538 -22.697 1.00 49.30 50 GLU E O 1
ATOM 2893 N N . ALA E 1 27 ? 90.010 31.754 -21.590 1.00 39.78 51 ALA E N 1
ATOM 2894 C CA . ALA E 1 27 ? 90.950 32.305 -20.623 1.00 40.60 51 ALA E CA 1
ATOM 2895 C C . ALA E 1 27 ? 91.162 31.353 -19.455 1.00 45.99 51 ALA E C 1
ATOM 2896 O O . ALA E 1 27 ? 92.127 31.486 -18.704 1.00 45.83 51 ALA E O 1
ATOM 2898 N N . GLY E 1 28 ? 90.250 30.398 -19.295 1.00 48.26 52 GLY E N 1
ATOM 2899 C CA . GLY E 1 28 ? 90.398 29.383 -18.269 1.00 43.28 52 GLY E CA 1
ATOM 2900 C C . GLY E 1 28 ? 89.441 29.511 -17.099 1.00 39.38 52 GLY E C 1
ATOM 2901 O O . GLY E 1 28 ? 89.572 28.793 -16.109 1.00 39.47 52 GLY E O 1
ATOM 2902 N N . ASN E 1 29 ? 88.470 30.414 -17.204 1.00 30.85 53 ASN E N 1
ATOM 2903 C CA . ASN E 1 29 ? 87.513 30.592 -16.121 1.00 33.10 53 ASN E CA 1
ATOM 2904 C C . ASN E 1 29 ? 86.420 29.540 -16.176 1.00 24.42 53 ASN E C 1
ATOM 2905 O O . ASN E 1 29 ? 85.791 29.341 -17.214 1.00 30.86 53 ASN E O 1
ATOM 2910 N N . ALA E 1 30 ? 86.186 28.879 -15.046 1.00 28.31 54 ALA E N 1
ATOM 2911 C CA . ALA E 1 30 ? 85.251 27.757 -14.989 1.00 21.86 54 ALA E CA 1
ATOM 2912 C C . ALA E 1 30 ? 83.984 28.043 -14.196 1.00 23.60 54 ALA E C 1
ATOM 2913 O O . ALA E 1 30 ? 84.021 28.563 -13.078 1.00 22.88 54 ALA E O 1
ATOM 2915 N N . TYR E 1 31 ? 82.858 27.674 -14.796 1.00 17.03 55 TYR E N 1
ATOM 2916 C CA . TYR E 1 31 ? 81.542 27.824 -14.163 1.00 16.49 55 TYR E CA 1
ATOM 2917 C C . TYR E 1 31 ? 80.701 26.586 -14.414 1.00 17.31 55 TYR E C 1
ATOM 2918 O O . TYR E 1 31 ? 80.997 25.809 -15.295 1.00 18.47 55 TYR E O 1
ATOM 2927 N N . ALA E 1 32 ? 79.629 26.422 -13.639 1.00 18.08 56 ALA E N 1
ATOM 2928 C CA . ALA E 1 32 ? 78.649 25.376 -13.901 1.00 14.33 56 ALA E CA 1
ATOM 2929 C C . ALA E 1 32 ? 77.274 25.973 -13.664 1.00 16.47 56 ALA E C 1
ATOM 2930 O O . ALA E 1 32 ? 77.124 26.863 -12.833 1.00 21.38 56 ALA E O 1
ATOM 2932 N N . ILE E 1 33 ? 76.276 25.485 -14.382 1.00 14.43 57 ILE E N 1
ATOM 2933 C CA . ILE E 1 33 ? 74.898 25.915 -14.141 1.00 14.29 57 ILE E CA 1
ATOM 2934 C C . ILE E 1 33 ? 74.044 24.676 -13.952 1.00 16.00 57 ILE E C 1
ATOM 2935 O O . ILE E 1 33 ? 74.086 23.755 -14.767 1.00 15.38 57 ILE E O 1
ATOM 2940 N N . ILE E 1 34 ? 73.254 24.656 -12.880 1.00 15.91 58 ILE E N 1
ATOM 2941 C CA . ILE E 1 34 ? 72.355 23.537 -12.649 1.00 13.91 58 ILE E CA 1
ATOM 2942 C C . ILE E 1 34 ? 70.934 24.085 -12.608 1.00 17.19 58 ILE E C 1
ATOM 2943 O O . ILE E 1 34 ? 70.739 25.297 -12.584 1.00 14.67 58 ILE E O 1
ATOM 2948 N N . SER E 1 35 ? 69.962 23.182 -12.638 1.00 15.50 59 SER E N 1
ATOM 2949 C CA . SER E 1 35 ? 68.561 23.554 -12.507 1.00 19.01 59 SER E CA 1
ATOM 2950 C C . SER E 1 35 ? 67.948 22.818 -11.317 1.00 17.80 59 SER E C 1
ATOM 2951 O O . SER E 1 35 ? 67.972 21.581 -11.255 1.00 20.37 59 SER E O 1
ATOM 2954 N N . GLN E 1 36 ? 67.423 23.585 -10.372 1.00 20.39 60 GLN E N 1
ATOM 2955 C CA . GLN E 1 36 ? 66.726 23.027 -9.218 1.00 24.12 60 GLN E CA 1
ATOM 2956 C C . GLN E 1 36 ? 65.452 23.813 -8.968 1.00 23.83 60 GLN E C 1
ATOM 2957 O O . GLN E 1 36 ? 65.467 25.045 -8.946 1.00 22.36 60 GLN E O 1
ATOM 2963 N N . VAL E 1 37 ? 64.355 23.094 -8.755 1.00 22.80 61 VAL E N 1
ATOM 2964 C CA . VAL E 1 37 ? 63.072 23.726 -8.438 1.00 24.97 61 VAL E CA 1
ATOM 2965 C C . VAL E 1 37 ? 62.735 24.819 -9.459 1.00 25.58 61 VAL E C 1
ATOM 2966 O O . VAL E 1 37 ? 62.322 25.932 -9.108 1.00 26.37 61 VAL E O 1
ATOM 2970 N N . ASN E 1 38 ? 62.944 24.485 -10.730 1.00 24.66 62 ASN E N 1
ATOM 2971 C CA . ASN E 1 38 ? 62.592 25.358 -11.849 1.00 29.76 62 ASN E CA 1
ATOM 2972 C C . ASN E 1 38 ? 63.364 26.683 -11.899 1.00 25.81 62 ASN E C 1
ATOM 2973 O O . ASN E 1 38 ? 62.910 27.657 -12.504 1.00 28.18 62 ASN E O 1
ATOM 2978 N N . GLU E 1 39 ? 64.540 26.703 -11.279 1.00 19.97 63 GLU E N 1
ATOM 2979 C CA . GLU E 1 39 ? 65.426 27.859 -11.350 1.00 19.03 63 GLU E CA 1
ATOM 2980 C C . GLU E 1 39 ? 66.815 27.409 -11.788 1.00 18.15 63 GLU E C 1
ATOM 2981 O O . GLU E 1 39 ? 67.296 26.357 -11.367 1.00 19.38 63 GLU E O 1
ATOM 2995 N N . ILE E 1 41 ? 70.790 27.949 -11.577 1.00 15.22 65 ILE E N 1
ATOM 2996 C CA . ILE E 1 41 ? 71.660 28.448 -10.526 1.00 15.92 65 ILE E CA 1
ATOM 2997 C C . ILE E 1 41 ? 73.094 28.432 -11.057 1.00 14.56 65 ILE E C 1
ATOM 2998 O O . ILE E 1 41 ? 73.695 27.356 -11.197 1.00 15.38 65 ILE E O 1
ATOM 3003 N N . PRO E 1 42 ? 73.638 29.614 -11.383 1.00 18.16 66 PRO E N 1
ATOM 3004 C CA . PRO E 1 42 ? 75.045 29.722 -11.789 1.00 20.77 66 PRO E CA 1
ATOM 3005 C C . PRO E 1 42 ? 75.993 29.456 -10.618 1.00 18.79 66 PRO E C 1
ATOM 3006 O O . PRO E 1 42 ? 75.734 29.910 -9.492 1.00 18.05 66 PRO E O 1
ATOM 3018 N N . ARG E 1 44 ? 80.332 28.940 -9.426 1.00 19.27 68 ARG E N 1
ATOM 3019 C CA . ARG E 1 44 ? 81.719 29.163 -9.788 1.00 20.91 68 ARG E CA 1
ATOM 3020 C C . ARG E 1 44 ? 82.617 28.056 -9.248 1.00 21.42 68 ARG E C 1
ATOM 3021 O O . ARG E 1 44 ? 82.337 27.464 -8.203 1.00 22.21 68 ARG E O 1
ATOM 3029 N N . LEU E 1 45 ? 83.689 27.769 -9.980 1.00 20.10 69 LEU E N 1
ATOM 3030 C CA . LEU E 1 45 ? 84.682 26.810 -9.523 1.00 23.35 69 LEU E CA 1
ATOM 3031 C C . LEU E 1 45 ? 85.403 27.366 -8.299 1.00 36.71 69 LEU E C 1
ATOM 3032 O O . LEU E 1 45 ? 85.860 28.510 -8.308 1.00 38.74 69 LEU E O 1
ATOM 3045 N N . LYS E 1 47 ? 87.518 25.006 -6.271 1.00 51.62 71 LYS E N 1
ATOM 3046 C CA . LYS E 1 47 ? 88.622 24.101 -5.959 1.00 52.13 71 LYS E CA 1
ATOM 3047 C C . LYS E 1 47 ? 88.963 23.201 -7.147 1.00 50.75 71 LYS E C 1
ATOM 3048 O O . LYS E 1 47 ? 90.099 22.733 -7.285 1.00 43.98 71 LYS E O 1
ATOM 3054 N N . ALA E 1 52 ? 86.785 18.753 -9.062 1.00 30.54 76 ALA E N 1
ATOM 3055 C CA . ALA E 1 52 ? 86.452 20.165 -9.154 1.00 25.20 76 ALA E CA 1
ATOM 3056 C C . ALA E 1 52 ? 85.136 20.419 -8.430 1.00 21.16 76 ALA E C 1
ATOM 3057 O O . ALA E 1 52 ? 84.159 19.715 -8.654 1.00 23.51 76 ALA E O 1
ATOM 3059 N N . ASN E 1 53 ? 85.127 21.421 -7.560 1.00 24.58 77 ASN E N 1
ATOM 3060 C CA . ASN E 1 53 ? 83.946 21.758 -6.786 1.00 26.56 77 ASN E CA 1
ATOM 3061 C C . ASN E 1 53 ? 83.452 23.145 -7.133 1.00 22.19 77 ASN E C 1
ATOM 3062 O O . ASN E 1 53 ? 84.243 24.086 -7.233 1.00 24.28 77 ASN E O 1
ATOM 3067 N N . TYR E 1 54 ? 82.140 23.265 -7.304 1.00 18.87 78 TYR E N 1
ATOM 3068 C CA . TYR E 1 54 ? 81.516 24.526 -7.667 1.00 21.73 78 TYR E CA 1
ATOM 3069 C C . TYR E 1 54 ? 80.541 24.963 -6.584 1.00 21.49 78 TYR E C 1
ATOM 3070 O O . TYR E 1 54 ? 79.899 24.126 -5.947 1.00 21.66 78 TYR E O 1
ATOM 3079 N N . GLU E 1 55 ? 80.422 26.268 -6.381 1.00 21.21 79 GLU E N 1
ATOM 3080 C CA . GLU E 1 55 ? 79.488 26.794 -5.387 1.00 22.57 79 GLU E CA 1
ATOM 3081 C C . GLU E 1 55 ? 78.620 27.875 -6.018 1.00 23.07 79 GLU E C 1
ATOM 3082 O O . GLU E 1 55 ? 79.078 28.610 -6.883 1.00 22.04 79 GLU E O 1
ATOM 3088 N N . ALA E 1 56 ? 77.367 27.971 -5.580 1.00 19.38 80 ALA E N 1
ATOM 3089 C CA . ALA E 1 56 ? 76.456 28.976 -6.115 1.00 19.13 80 ALA E CA 1
ATOM 3090 C C . ALA E 1 56 ? 77.039 30.386 -6.007 1.00 25.47 80 ALA E C 1
ATOM 3091 O O . ALA E 1 56 ? 77.556 30.779 -4.959 1.00 26.31 80 ALA E O 1
ATOM 3093 N N . ILE E 1 57 ? 76.963 31.146 -7.093 1.00 22.33 81 ILE E N 1
ATOM 3094 C CA . ILE E 1 57 ? 77.467 32.516 -7.082 1.00 22.81 81 ILE E CA 1
ATOM 3095 C C . ILE E 1 57 ? 76.592 33.422 -6.216 1.00 26.69 81 ILE E C 1
ATOM 3096 O O . ILE E 1 57 ? 77.100 34.276 -5.492 1.00 29.22 81 ILE E O 1
ATOM 3101 N N . ASP E 1 58 ? 75.278 33.226 -6.293 1.00 24.47 82 ASP E N 1
ATOM 3102 C CA . ASP E 1 58 ? 74.330 33.955 -5.455 1.00 26.14 82 ASP E CA 1
ATOM 3103 C C . ASP E 1 58 ? 74.328 33.307 -4.075 1.00 31.47 82 ASP E C 1
ATOM 3104 O O . ASP E 1 58 ? 73.831 32.195 -3.905 1.00 28.67 82 ASP E O 1
ATOM 3109 N N . LYS E 1 59 ? 74.895 34.008 -3.098 1.00 37.98 83 LYS E N 1
ATOM 3110 C CA . LYS E 1 59 ? 75.062 33.482 -1.744 1.00 42.54 83 LYS E CA 1
ATOM 3111 C C . LYS E 1 59 ? 73.748 33.137 -1.047 1.00 38.69 83 LYS E C 1
ATOM 3112 O O . LYS E 1 59 ? 73.747 32.437 -0.035 1.00 39.24 83 LYS E O 1
ATOM 3118 N N . ASN E 1 60 ? 72.638 33.639 -1.576 1.00 34.49 84 ASN E N 1
ATOM 3119 C CA . ASN E 1 60 ? 71.323 33.280 -1.059 1.00 38.26 84 ASN E CA 1
ATOM 3120 C C . ASN E 1 60 ? 71.015 31.802 -1.279 1.00 35.55 84 ASN E C 1
ATOM 3121 O O . ASN E 1 60 ? 70.150 31.234 -0.618 1.00 41.40 84 ASN E O 1
ATOM 3126 N N . TYR E 1 61 ? 71.724 31.194 -2.225 1.00 33.09 85 TYR E N 1
ATOM 3127 C CA . TYR E 1 61 ? 71.606 29.764 -2.486 1.00 31.98 85 TYR E CA 1
ATOM 3128 C C . TYR E 1 61 ? 72.780 29.030 -1.854 1.00 28.66 85 TYR E C 1
ATOM 3129 O O . TYR E 1 61 ? 73.878 29.570 -1.750 1.00 33.02 85 TYR E O 1
ATOM 3138 N N . THR E 1 62 ? 72.546 27.799 -1.422 1.00 24.85 86 THR E N 1
ATOM 3139 C CA . THR E 1 62 ? 73.577 27.061 -0.708 1.00 26.59 86 THR E CA 1
ATOM 3140 C C . THR E 1 62 ? 73.975 25.801 -1.457 1.00 24.62 86 THR E C 1
ATOM 3141 O O . THR E 1 62 ? 74.671 24.944 -0.924 1.00 25.31 86 THR E O 1
ATOM 3145 N N . TYR E 1 63 ? 73.547 25.699 -2.707 1.00 25.38 87 TYR E N 1
ATOM 3146 C CA . TYR E 1 63 ? 73.921 24.555 -3.536 1.00 22.13 87 TYR E CA 1
ATOM 3147 C C . TYR E 1 63 ? 75.429 24.491 -3.749 1.00 21.35 87 TYR E C 1
ATOM 3148 O O . TYR E 1 63 ? 76.086 25.511 -4.007 1.00 21.05 87 TYR E O 1
ATOM 3157 N N . LYS E 1 64 ? 75.958 23.277 -3.645 1.00 20.97 88 LYS E N 1
ATOM 3158 C CA . LYS E 1 64 ? 77.365 22.990 -3.905 1.00 17.94 88 LYS E CA 1
ATOM 3159 C C . LYS E 1 64 ? 77.456 21.710 -4.724 1.00 18.92 88 LYS E C 1
ATOM 3160 O O . LYS E 1 64 ? 76.803 20.716 -4.403 1.00 18.74 88 LYS E O 1
ATOM 3166 N N . LEU E 1 65 ? 78.249 21.745 -5.793 1.00 18.94 89 LEU E N 1
ATOM 3167 C CA . LEU E 1 65 ? 78.417 20.600 -6.683 1.00 17.84 89 LEU E CA 1
ATOM 3168 C C . LEU E 1 65 ? 79.842 20.076 -6.578 1.00 18.85 89 LEU E C 1
ATOM 3169 O O . LEU E 1 65 ? 80.797 20.780 -6.906 1.00 22.45 89 LEU E O 1
ATOM 3174 N N . TYR E 1 66 ? 79.973 18.845 -6.096 1.00 18.43 90 TYR E N 1
ATOM 3175 C CA . TYR E 1 66 ? 81.272 18.193 -5.938 1.00 19.47 90 TYR E CA 1
ATOM 3176 C C . TYR E 1 66 ? 81.465 17.272 -7.125 1.00 23.47 90 TYR E C 1
ATOM 3177 O O . TYR E 1 66 ? 80.597 16.454 -7.405 1.00 23.98 90 TYR E O 1
ATOM 3186 N N . THR E 1 67 ? 82.595 17.383 -7.827 1.00 19.32 91 THR E N 1
ATOM 3187 C CA . THR E 1 67 ? 82.850 16.485 -8.953 1.00 25.21 91 THR E CA 1
ATOM 3188 C C . THR E 1 67 ? 84.202 15.803 -8.843 1.00 23.42 91 THR E C 1
ATOM 3189 O O . THR E 1 67 ? 85.146 16.361 -8.297 1.00 29.92 91 THR E O 1
ATOM 3193 N N . LYS E 1 68 ? 84.265 14.582 -9.360 1.00 24.41 92 LYS E N 1
ATOM 3194 C CA . LYS E 1 68 ? 85.517 13.827 -9.463 1.00 30.20 92 LYS E CA 1
ATOM 3195 C C . LYS E 1 68 ? 85.443 12.913 -10.673 1.00 35.13 92 LYS E C 1
ATOM 3196 O O . LYS E 1 68 ? 84.700 11.935 -10.673 1.00 35.55 92 LYS E O 1
ATOM 3202 N N . GLY E 1 69 ? 86.209 13.236 -11.709 1.00 41.85 93 GLY E N 1
ATOM 3203 C CA . GLY E 1 69 ? 86.194 12.450 -12.926 1.00 44.20 93 GLY E CA 1
ATOM 3204 C C . GLY E 1 69 ? 84.833 12.493 -13.590 1.00 45.82 93 GLY E C 1
ATOM 3205 O O . GLY E 1 69 ? 84.358 13.560 -13.979 1.00 48.86 93 GLY E O 1
ATOM 3206 N N . LYS E 1 70 ? 84.202 11.332 -13.720 1.00 43.41 94 LYS E N 1
ATOM 3207 C CA . LYS E 1 70 ? 82.879 11.258 -14.325 1.00 43.46 94 LYS E CA 1
ATOM 3208 C C . LYS E 1 70 ? 81.780 11.147 -13.275 1.00 35.32 94 LYS E C 1
ATOM 3209 O O . LYS E 1 70 ? 80.651 10.781 -13.596 1.00 36.76 94 LYS E O 1
ATOM 3215 N N . THR E 1 71 ? 82.111 11.466 -12.026 1.00 32.69 95 THR E N 1
ATOM 3216 C CA . THR E 1 71 ? 81.132 11.421 -10.940 1.00 34.98 95 THR E CA 1
ATOM 3217 C C . THR E 1 71 ? 80.877 12.791 -10.322 1.00 33.54 95 THR E C 1
ATOM 3218 O O . THR E 1 71 ? 81.683 13.710 -10.449 1.00 29.85 95 THR E O 1
ATOM 3222 N N . ALA E 1 72 ? 79.746 12.919 -9.640 1.00 28.95 96 ALA E N 1
ATOM 3223 C CA . ALA E 1 72 ? 79.386 14.186 -9.023 1.00 24.71 96 ALA E CA 1
ATOM 3224 C C . ALA E 1 72 ? 78.357 13.969 -7.929 1.00 26.93 96 ALA E C 1
ATOM 3225 O O . ALA E 1 72 ? 77.708 12.929 -7.874 1.00 26.68 96 ALA E O 1
ATOM 3227 N N . GLU E 1 73 ? 78.236 14.955 -7.049 1.00 21.22 97 GLU E N 1
ATOM 3228 C CA . GLU E 1 73 ? 77.205 14.953 -6.018 1.00 22.93 97 GLU E CA 1
ATOM 3229 C C . GLU E 1 73 ? 76.740 16.382 -5.820 1.00 22.09 97 GLU E C 1
ATOM 3230 O O . GLU E 1 73 ? 77.551 17.302 -5.791 1.00 21.61 97 GLU E O 1
ATOM 3236 N N . LEU E 1 74 ? 75.431 16.574 -5.691 1.00 16.57 98 LEU E N 1
ATOM 3237 C CA . LEU E 1 74 ? 74.892 17.901 -5.418 1.00 18.48 98 LEU E CA 1
ATOM 3238 C C . LEU E 1 74 ? 74.346 17.945 -3.999 1.00 20.24 98 LEU E C 1
ATOM 3239 O O . LEU E 1 74 ? 73.560 17.074 -3.611 1.00 20.44 98 LEU E O 1
ATOM 3244 N N . VAL E 1 75 ? 74.780 18.935 -3.217 1.00 16.49 99 VAL E N 1
ATOM 3245 C CA . VAL E 1 75 ? 74.277 19.108 -1.861 1.00 18.30 99 VAL E CA 1
ATOM 3246 C C . VAL E 1 75 ? 73.766 20.530 -1.653 1.00 22.22 99 VAL E C 1
ATOM 3247 O O . VAL E 1 75 ? 73.961 21.413 -2.504 1.00 19.72 99 VAL E O 1
ATOM 3251 N N . GLU E 1 76 ? 73.115 20.735 -0.507 1.00 22.58 100 GLU E N 1
ATOM 3252 C CA . GLU E 1 76 ? 72.636 22.047 -0.087 1.00 22.68 100 GLU E CA 1
ATOM 3253 C C . GLU E 1 76 ? 72.754 22.131 1.428 1.00 29.28 100 GLU E C 1
ATOM 3254 O O . GLU E 1 76 ? 72.901 21.110 2.100 1.00 29.25 100 GLU E O 1
ATOM 3260 N N . GLY E 1 77 ? 72.667 23.340 1.971 1.00 32.64 101 GLY E N 1
ATOM 3261 C CA . GLY E 1 77 ? 72.788 23.524 3.406 1.00 34.33 101 GLY E CA 1
ATOM 3262 C C . GLY E 1 77 ? 74.081 22.934 3.936 1.00 35.65 101 GLY E C 1
ATOM 3263 O O . GLY E 1 77 ? 75.145 23.110 3.339 1.00 35.83 101 GLY E O 1
ATOM 3264 N N . ASP E 1 78 ? 73.985 22.231 5.063 1.00 42.42 102 ASP E N 1
ATOM 3265 C CA . ASP E 1 78 ? 75.139 21.582 5.677 1.00 43.49 102 ASP E CA 1
ATOM 3266 C C . ASP E 1 78 ? 75.459 20.245 5.001 1.00 42.27 102 ASP E C 1
ATOM 3267 O O . ASP E 1 78 ? 75.316 19.182 5.604 1.00 45.47 102 ASP E O 1
ATOM 3272 N N . ASP E 1 79 ? 75.896 20.305 3.747 1.00 35.31 103 ASP E N 1
ATOM 3273 C CA . ASP E 1 79 ? 76.213 19.101 2.979 1.00 33.30 103 ASP E CA 1
ATOM 3274 C C . ASP E 1 79 ? 75.094 18.054 3.009 1.00 30.26 103 ASP E C 1
ATOM 3275 O O . ASP E 1 79 ? 75.346 16.852 3.045 1.00 33.79 103 ASP E O 1
ATOM 3280 N N . LYS E 1 80 ? 73.853 18.522 2.987 1.00 29.33 104 LYS E N 1
ATOM 3281 C CA . LYS E 1 80 ? 72.703 17.635 2.834 1.00 31.88 104 LYS E CA 1
ATOM 3282 C C . LYS E 1 80 ? 72.521 17.206 1.374 1.00 28.50 104 LYS E C 1
ATOM 3283 O O . LYS E 1 80 ? 72.341 18.046 0.491 1.00 27.36 104 LYS E O 1
ATOM 3289 N N . PRO E 1 81 ? 72.579 15.891 1.113 1.00 28.56 105 PRO E N 1
ATOM 3290 C CA . PRO E 1 81 ? 72.475 15.376 -0.256 1.00 29.25 105 PRO E CA 1
ATOM 3291 C C . PRO E 1 81 ? 71.185 15.796 -0.938 1.00 25.32 105 PRO E C 1
ATOM 3292 O O . PRO E 1 81 ? 70.100 15.719 -0.351 1.00 30.77 105 PRO E O 1
ATOM 3296 N N . VAL E 1 82 ? 71.319 16.260 -2.173 1.00 20.02 106 VAL E N 1
ATOM 3297 C CA . VAL E 1 82 ? 70.185 16.584 -3.019 1.00 24.08 106 VAL E CA 1
ATOM 3298 C C . VAL E 1 82 ? 70.142 15.524 -4.112 1.00 29.54 106 VAL E C 1
ATOM 3299 O O . VAL E 1 82 ? 69.138 14.836 -4.282 1.00 29.44 106 VAL E O 1
ATOM 3303 N N . LEU E 1 83 ? 71.250 15.398 -4.840 1.00 23.34 107 LEU E N 1
ATOM 3304 C CA . LEU E 1 83 ? 71.413 14.368 -5.864 1.00 23.88 107 LEU E CA 1
ATOM 3305 C C . LEU E 1 83 ? 72.730 13.662 -5.613 1.00 26.50 107 LEU E C 1
ATOM 3306 O O . LEU E 1 83 ? 73.770 14.309 -5.471 1.00 25.47 107 LEU E O 1
ATOM 3311 N N . SER E 1 84 ? 72.687 12.334 -5.568 1.00 22.79 108 SER E N 1
ATOM 3312 C CA . SER E 1 84 ? 73.831 11.552 -5.100 1.00 18.99 108 SER E CA 1
ATOM 3313 C C . SER E 1 84 ? 74.253 10.474 -6.091 1.00 24.84 108 SER E C 1
ATOM 3314 O O . SER E 1 84 ? 73.446 9.998 -6.894 1.00 24.52 108 SER E O 1
ATOM 3317 N N . ASN E 1 85 ? 75.522 10.084 -6.016 1.00 27.82 109 ASN E N 1
ATOM 3318 C CA . ASN E 1 85 ? 76.040 8.997 -6.836 1.00 30.45 109 ASN E CA 1
ATOM 3319 C C . ASN E 1 85 ? 75.740 9.230 -8.309 1.00 31.57 109 ASN E C 1
ATOM 3320 O O . ASN E 1 85 ? 75.231 8.348 -8.999 1.00 33.25 109 ASN E O 1
ATOM 3325 N N . CYS E 1 86 ? 76.047 10.436 -8.780 1.00 27.43 110 CYS E N 1
ATOM 3326 C CA . CYS E 1 86 ? 75.841 10.792 -10.174 1.00 25.61 110 CYS E CA 1
ATOM 3327 C C . CYS E 1 86 ? 77.042 10.383 -11.008 1.00 27.91 110 CYS E C 1
ATOM 3328 O O . CYS E 1 86 ? 78.181 10.458 -10.549 1.00 27.52 110 CYS E O 1
ATOM 3331 N N . SER E 1 87 ? 76.779 9.952 -12.236 1.00 29.80 111 SER E N 1
ATOM 3332 C CA . SER E 1 87 ? 77.841 9.663 -13.188 1.00 34.45 111 SER E CA 1
ATOM 3333 C C . SER E 1 87 ? 77.370 9.951 -14.607 1.00 31.27 111 SER E C 1
ATOM 3334 O O . SER E 1 87 ? 76.175 9.852 -14.909 1.00 33.33 111 SER E O 1
ATOM 3337 N N . LEU E 1 88 ? 78.307 10.328 -15.470 1.00 40.24 112 LEU E N 1
ATOM 3338 C CA . LEU E 1 88 ? 78.007 10.556 -16.881 1.00 42.81 112 LEU E CA 1
ATOM 3339 C C . LEU E 1 88 ? 77.661 9.248 -17.589 1.00 49.52 112 LEU E C 1
ATOM 3340 O O . LEU E 1 88 ? 76.622 8.642 -17.331 1.00 51.89 112 LEU E O 1
ATOM 3345 N N . GLU F 1 4 ? 81.363 37.445 -15.630 1.00 26.67 28 GLU F N 1
ATOM 3346 C CA . GLU F 1 4 ? 81.104 36.831 -16.939 1.00 23.01 28 GLU F CA 1
ATOM 3347 C C . GLU F 1 4 ? 79.751 36.129 -17.041 1.00 24.74 28 GLU F C 1
ATOM 3348 O O . GLU F 1 4 ? 79.288 35.832 -18.141 1.00 25.02 28 GLU F O 1
ATOM 3354 N N . ILE F 1 5 ? 79.120 35.847 -15.907 1.00 21.83 29 ILE F N 1
ATOM 3355 C CA . ILE F 1 5 ? 77.822 35.173 -15.935 1.00 19.43 29 ILE F CA 1
ATOM 3356 C C . ILE F 1 5 ? 76.778 35.973 -15.189 1.00 19.49 29 ILE F C 1
ATOM 3357 O O . ILE F 1 5 ? 77.041 36.525 -14.121 1.00 28.43 29 ILE F O 1
ATOM 3362 N N . SER F 1 6 ? 75.585 36.047 -15.760 1.00 19.65 30 SER F N 1
ATOM 3363 C CA . SER F 1 6 ? 74.524 36.817 -15.140 1.00 20.62 30 SER F CA 1
ATOM 3364 C C . SER F 1 6 ? 73.190 36.137 -15.401 1.00 22.33 30 SER F C 1
ATOM 3365 O O . SER F 1 6 ? 73.045 35.373 -16.356 1.00 23.46 30 SER F O 1
ATOM 3368 N N . LYS F 1 7 ? 72.222 36.411 -14.539 1.00 21.07 31 LYS F N 1
ATOM 3369 C CA . LYS F 1 7 ? 70.894 35.833 -14.667 1.00 17.71 31 LYS F CA 1
ATOM 3370 C C . LYS F 1 7 ? 69.878 36.949 -14.824 1.00 20.77 31 LYS F C 1
ATOM 3371 O O . LYS F 1 7 ? 69.883 37.894 -14.034 1.00 20.77 31 LYS F O 1
ATOM 3377 N N . SER F 1 8 ? 69.018 36.828 -15.840 1.00 15.34 32 SER F N 1
ATOM 3378 C CA . SER F 1 8 ? 67.975 37.809 -16.120 1.00 17.90 32 SER F CA 1
ATOM 3379 C C . SER F 1 8 ? 66.621 37.132 -16.052 1.00 20.44 32 SER F C 1
ATOM 3380 O O . SER F 1 8 ? 66.466 35.996 -16.514 1.00 20.57 32 SER F O 1
ATOM 3383 N N . ILE F 1 9 ? 65.633 37.838 -15.497 1.00 17.06 33 ILE F N 1
ATOM 3384 C CA . ILE F 1 9 ? 64.282 37.313 -15.394 1.00 20.89 33 ILE F CA 1
ATOM 3385 C C . ILE F 1 9 ? 63.391 38.155 -16.286 1.00 18.29 33 ILE F C 1
ATOM 3386 O O . ILE F 1 9 ? 63.410 39.388 -16.217 1.00 19.57 33 ILE F O 1
ATOM 3391 N N . TYR F 1 10 ? 62.619 37.483 -17.132 1.00 15.68 34 TYR F N 1
ATOM 3392 C CA . TYR F 1 10 ? 61.700 38.155 -18.029 1.00 17.44 34 TYR F CA 1
ATOM 3393 C C . TYR F 1 10 ? 60.301 37.720 -17.669 1.00 17.23 34 TYR F C 1
ATOM 3394 O O . TYR F 1 10 ? 60.070 36.552 -17.377 1.00 18.51 34 TYR F O 1
ATOM 3403 N N . THR F 1 11 ? 59.361 38.656 -17.684 1.00 21.76 35 THR F N 1
ATOM 3404 C CA . THR F 1 11 ? 57.952 38.290 -17.659 1.00 20.29 35 THR F CA 1
ATOM 3405 C C . THR F 1 11 ? 57.459 38.368 -19.097 1.00 18.07 35 THR F C 1
ATOM 3406 O O . THR F 1 11 ? 57.846 39.265 -19.848 1.00 22.51 35 THR F O 1
ATOM 3410 N N . CYS F 1 12 ? 56.618 37.417 -19.488 1.00 20.36 36 CYS F N 1
ATOM 3411 C CA . CYS F 1 12 ? 56.135 37.349 -20.860 1.00 18.38 36 CYS F CA 1
ATOM 3412 C C . CYS F 1 12 ? 54.610 37.350 -20.885 1.00 17.38 36 CYS F C 1
ATOM 3413 O O . CYS F 1 12 ? 53.973 37.382 -19.844 1.00 19.43 36 CYS F O 1
ATOM 3416 N N . ASN F 1 13 ? 54.022 37.290 -22.080 1.00 18.28 37 ASN F N 1
ATOM 3417 C CA . ASN F 1 13 ? 52.572 37.192 -22.180 1.00 18.99 37 ASN F CA 1
ATOM 3418 C C . ASN F 1 13 ? 52.036 35.949 -21.500 1.00 20.07 37 ASN F C 1
ATOM 3419 O O . ASN F 1 13 ? 52.766 34.971 -21.287 1.00 17.96 37 ASN F O 1
ATOM 3424 N N . ASP F 1 14 ? 50.750 36.004 -21.171 1.00 20.78 38 ASP F N 1
ATOM 3425 C CA . ASP F 1 14 ? 50.034 34.904 -20.538 1.00 23.56 38 ASP F CA 1
ATOM 3426 C C . ASP F 1 14 ? 50.613 34.523 -19.181 1.00 21.86 38 ASP F C 1
ATOM 3427 O O . ASP F 1 14 ? 50.587 33.355 -18.809 1.00 21.10 38 ASP F O 1
ATOM 3432 N N . ASN F 1 15 ? 51.125 35.509 -18.449 1.00 16.59 39 ASN F N 1
ATOM 3433 C CA . ASN F 1 15 ? 51.617 35.284 -17.089 1.00 17.30 39 ASN F CA 1
ATOM 3434 C C . ASN F 1 15 ? 52.750 34.251 -17.047 1.00 18.94 39 ASN F C 1
ATOM 3435 O O . ASN F 1 15 ? 52.835 33.441 -16.124 1.00 21.27 39 ASN F O 1
ATOM 3440 N N . GLN F 1 16 ? 53.607 34.295 -18.054 1.00 15.04 40 GLN F N 1
ATOM 3441 C CA . GLN F 1 16 ? 54.739 33.384 -18.137 1.00 19.55 40 GLN F CA 1
ATOM 3442 C C . GLN F 1 16 ? 56.022 34.079 -17.719 1.00 21.05 40 GLN F C 1
ATOM 3443 O O . GLN F 1 16 ? 56.176 35.287 -17.884 1.00 20.48 40 GLN F O 1
ATOM 3449 N N . VAL F 1 17 ? 56.947 33.305 -17.168 1.00 19.90 41 VAL F N 1
ATOM 3450 C CA . VAL F 1 17 ? 58.223 33.852 -16.757 1.00 20.39 41 VAL F CA 1
ATOM 3451 C C . VAL F 1 17 ? 59.302 33.070 -17.488 1.00 21.61 41 VAL F C 1
ATOM 3452 O O . VAL F 1 17 ? 59.167 31.863 -17.700 1.00 22.35 41 VAL F O 1
ATOM 3464 N N . GLU F 1 19 ? 63.538 32.685 -17.360 1.00 14.66 43 GLU F N 1
ATOM 3465 C CA . GLU F 1 19 ? 64.906 33.020 -16.949 1.00 15.11 43 GLU F CA 1
ATOM 3466 C C . GLU F 1 19 ? 65.884 32.824 -18.099 1.00 16.29 43 GLU F C 1
ATOM 3467 O O . GLU F 1 19 ? 65.777 31.862 -18.860 1.00 16.26 43 GLU F O 1
ATOM 3473 N N . VAL F 1 20 ? 66.865 33.711 -18.198 1.00 13.29 44 VAL F N 1
ATOM 3474 C CA . VAL F 1 20 ? 67.973 33.487 -19.133 1.00 12.97 44 VAL F CA 1
ATOM 3475 C C . VAL F 1 20 ? 69.280 33.710 -18.398 1.00 14.52 44 VAL F C 1
ATOM 3476 O O . VAL F 1 20 ? 69.440 34.721 -17.706 1.00 14.69 44 VAL F O 1
ATOM 3480 N N . ILE F 1 21 ? 70.213 32.759 -18.521 1.00 12.08 45 ILE F N 1
ATOM 3481 C CA . ILE F 1 21 ? 71.563 32.970 -18.055 1.00 17.79 45 ILE F CA 1
ATOM 3482 C C . ILE F 1 21 ? 72.365 33.446 -19.248 1.00 18.66 45 ILE F C 1
ATOM 3483 O O . ILE F 1 21 ? 72.436 32.768 -20.266 1.00 17.68 45 ILE F O 1
ATOM 3488 N N . TYR F 1 22 ? 72.939 34.633 -19.125 1.00 14.92 46 TYR F N 1
ATOM 3489 C CA . TYR F 1 22 ? 73.832 35.151 -20.142 1.00 15.40 46 TYR F CA 1
ATOM 3490 C C . TYR F 1 22 ? 75.283 34.933 -19.735 1.00 17.36 46 TYR F C 1
ATOM 3491 O O . TYR F 1 22 ? 75.653 35.179 -18.598 1.00 20.98 46 TYR F O 1
ATOM 3500 N N . VAL F 1 23 ? 76.080 34.465 -20.681 1.00 14.62 47 VAL F N 1
ATOM 3501 C CA . VAL F 1 23 ? 77.514 34.288 -20.497 1.00 15.55 47 VAL F CA 1
ATOM 3502 C C . VAL F 1 23 ? 78.214 35.240 -21.458 1.00 21.63 47 VAL F C 1
ATOM 3503 O O . VAL F 1 23 ? 78.062 35.127 -22.669 1.00 19.25 47 VAL F O 1
ATOM 3507 N N . ASN F 1 24 ? 78.958 36.194 -20.915 1.00 20.99 48 ASN F N 1
ATOM 3508 C CA . ASN F 1 24 ? 79.711 37.127 -21.737 1.00 22.67 48 ASN F CA 1
ATOM 3509 C C . ASN F 1 24 ? 81.138 37.125 -21.243 1.00 23.69 48 ASN F C 1
ATOM 3510 O O . ASN F 1 24 ? 81.435 37.660 -20.177 1.00 24.62 48 ASN F O 1
ATOM 3515 N N . THR F 1 25 ? 82.022 36.495 -22.009 1.00 21.76 49 THR F N 1
ATOM 3516 C CA . THR F 1 25 ? 83.393 36.286 -21.564 1.00 22.09 49 THR F CA 1
ATOM 3517 C C . THR F 1 25 ? 84.235 37.549 -21.726 1.00 24.86 49 THR F C 1
ATOM 3518 O O . THR F 1 25 ? 83.901 38.438 -22.516 1.00 29.83 49 THR F O 1
ATOM 3522 N N . GLU F 1 26 ? 85.316 37.637 -20.958 1.00 24.19 50 GLU F N 1
ATOM 3523 C CA . GLU F 1 26 ? 86.187 38.805 -21.022 1.00 34.62 50 GLU F CA 1
ATOM 3524 C C . GLU F 1 26 ? 86.703 38.990 -22.434 1.00 32.40 50 GLU F C 1
ATOM 3525 O O . GLU F 1 26 ? 86.881 40.116 -22.900 1.00 40.91 50 GLU F O 1
ATOM 3531 N N . ALA F 1 27 ? 86.941 37.874 -23.114 1.00 30.99 51 ALA F N 1
ATOM 3532 C CA . ALA F 1 27 ? 87.451 37.902 -24.478 1.00 34.18 51 ALA F CA 1
ATOM 3533 C C . ALA F 1 27 ? 86.409 38.377 -25.492 1.00 37.18 51 ALA F C 1
ATOM 3534 O O . ALA F 1 27 ? 86.755 38.731 -26.620 1.00 42.01 51 ALA F O 1
ATOM 3536 N N . GLY F 1 28 ? 85.137 38.372 -25.102 1.00 35.22 52 GLY F N 1
ATOM 3537 C CA . GLY F 1 28 ? 84.096 38.930 -25.947 1.00 34.80 52 GLY F CA 1
ATOM 3538 C C . GLY F 1 28 ? 83.200 37.921 -26.639 1.00 34.53 52 GLY F C 1
ATOM 3539 O O . GLY F 1 28 ? 82.549 38.235 -27.633 1.00 37.35 52 GLY F O 1
ATOM 3540 N N . ASN F 1 29 ? 83.165 36.702 -26.124 1.00 27.37 53 ASN F N 1
ATOM 3541 C CA . ASN F 1 29 ? 82.219 35.713 -26.628 1.00 25.26 53 ASN F CA 1
ATOM 3542 C C . ASN F 1 29 ? 80.909 35.742 -25.857 1.00 25.34 53 ASN F C 1
ATOM 3543 O O . ASN F 1 29 ? 80.889 36.005 -24.657 1.00 24.70 53 ASN F O 1
ATOM 3548 N N . ALA F 1 30 ? 79.814 35.479 -26.554 1.00 20.53 54 ALA F N 1
ATOM 3549 C CA . ALA F 1 30 ? 78.498 35.576 -25.938 1.00 19.95 54 ALA F CA 1
ATOM 3550 C C . ALA F 1 30 ? 77.654 34.321 -26.104 1.00 18.34 54 ALA F C 1
ATOM 3551 O O . ALA F 1 30 ? 77.544 33.767 -27.196 1.00 19.46 54 ALA F O 1
ATOM 3553 N N . TYR F 1 31 ? 77.049 33.886 -25.003 1.00 16.59 55 TYR F N 1
ATOM 3554 C CA . TYR F 1 31 ? 76.140 32.745 -25.013 1.00 14.56 55 TYR F CA 1
ATOM 3555 C C . TYR F 1 31 ? 74.912 33.029 -24.163 1.00 17.50 55 TYR F C 1
ATOM 3556 O O . TYR F 1 31 ? 74.885 33.997 -23.420 1.00 17.48 55 TYR F O 1
ATOM 3565 N N . ALA F 1 32 ? 73.912 32.158 -24.262 1.00 15.52 56 ALA F N 1
ATOM 3566 C CA . ALA F 1 32 ? 72.706 32.256 -23.429 1.00 14.87 56 ALA F CA 1
ATOM 3567 C C . ALA F 1 32 ? 72.257 30.846 -23.079 1.00 17.18 56 ALA F C 1
ATOM 3568 O O . ALA F 1 32 ? 72.494 29.913 -23.845 1.00 22.04 56 ALA F O 1
ATOM 3570 N N . ILE F 1 33 ? 71.628 30.670 -21.922 1.00 13.21 57 ILE F N 1
ATOM 3571 C CA . ILE F 1 33 ? 71.090 29.368 -21.557 1.00 12.56 57 ILE F CA 1
ATOM 3572 C C . ILE F 1 33 ? 69.681 29.607 -21.071 1.00 11.94 57 ILE F C 1
ATOM 3573 O O . ILE F 1 33 ? 69.465 30.474 -20.242 1.00 14.07 57 ILE F O 1
ATOM 3578 N N . ILE F 1 34 ? 68.726 28.886 -21.660 1.00 14.95 58 ILE F N 1
ATOM 3579 C CA . ILE F 1 34 ? 67.344 28.903 -21.213 1.00 13.12 58 ILE F CA 1
ATOM 3580 C C . ILE F 1 34 ? 66.930 27.509 -20.751 1.00 15.09 58 ILE F C 1
ATOM 3581 O O . ILE F 1 34 ? 67.640 26.536 -20.985 1.00 17.85 58 ILE F O 1
ATOM 3586 N N . SER F 1 35 ? 65.799 27.423 -20.060 1.00 14.57 59 SER F N 1
ATOM 3587 C CA . SER F 1 35 ? 65.260 26.140 -19.641 1.00 18.54 59 SER F CA 1
ATOM 3588 C C . SER F 1 35 ? 63.868 25.945 -20.241 1.00 21.07 59 SER F C 1
ATOM 3589 O O . SER F 1 35 ? 62.987 26.800 -20.089 1.00 24.50 59 SER F O 1
ATOM 3592 N N . GLN F 1 36 ? 63.692 24.836 -20.947 1.00 16.89 60 GLN F N 1
ATOM 3593 C CA . GLN F 1 36 ? 62.408 24.505 -21.574 1.00 17.97 60 GLN F CA 1
ATOM 3594 C C . GLN F 1 36 ? 62.141 23.030 -21.392 1.00 22.12 60 GLN F C 1
ATOM 3595 O O . GLN F 1 36 ? 63.014 22.200 -21.642 1.00 20.49 60 GLN F O 1
ATOM 3601 N N . VAL F 1 37 ? 60.923 22.706 -20.969 1.00 22.84 61 VAL F N 1
ATOM 3602 C CA . VAL F 1 37 ? 60.530 21.320 -20.743 1.00 26.41 61 VAL F CA 1
ATOM 3603 C C . VAL F 1 37 ? 61.571 20.569 -19.906 1.00 24.76 61 VAL F C 1
ATOM 3604 O O . VAL F 1 37 ? 61.964 19.454 -20.235 1.00 27.10 61 VAL F O 1
ATOM 3608 N N . ASN F 1 38 ? 62.017 21.202 -18.828 1.00 25.86 62 ASN F N 1
ATOM 3609 C CA . ASN F 1 38 ? 62.929 20.578 -17.877 1.00 28.66 62 ASN F CA 1
ATOM 3610 C C . ASN F 1 38 ? 64.306 20.266 -18.445 1.00 28.84 62 ASN F C 1
ATOM 3611 O O . ASN F 1 38 ? 65.018 19.405 -17.921 1.00 31.65 62 ASN F O 1
ATOM 3616 N N . GLU F 1 39 ? 64.681 20.955 -19.516 1.00 21.48 63 GLU F N 1
ATOM 3617 C CA . GLU F 1 39 ? 66.015 20.795 -20.071 1.00 19.90 63 GLU F CA 1
ATOM 3618 C C . GLU F 1 39 ? 66.668 22.155 -20.251 1.00 18.31 63 GLU F C 1
ATOM 3619 O O . GLU F 1 39 ? 66.023 23.118 -20.661 1.00 18.60 63 GLU F O 1
ATOM 3633 N N . ILE F 1 41 ? 69.068 24.525 -22.323 1.00 16.60 65 ILE F N 1
ATOM 3634 C CA . ILE F 1 41 ? 69.451 24.649 -23.726 1.00 15.20 65 ILE F CA 1
ATOM 3635 C C . ILE F 1 41 ? 70.531 25.703 -23.891 1.00 13.43 65 ILE F C 1
ATOM 3636 O O . ILE F 1 41 ? 70.252 26.894 -23.824 1.00 15.90 65 ILE F O 1
ATOM 3641 N N . PRO F 1 42 ? 71.781 25.267 -24.071 1.00 16.57 66 PRO F N 1
ATOM 3642 C CA . PRO F 1 42 ? 72.878 26.207 -24.346 1.00 21.59 66 PRO F CA 1
ATOM 3643 C C . PRO F 1 42 ? 72.730 26.827 -25.725 1.00 18.09 66 PRO F C 1
ATOM 3644 O O . PRO F 1 42 ? 72.420 26.096 -26.669 1.00 18.03 66 PRO F O 1
ATOM 3656 N N . ARG F 1 44 ? 74.236 29.983 -28.679 1.00 16.70 68 ARG F N 1
ATOM 3657 C CA . ARG F 1 44 ? 75.339 30.843 -29.099 1.00 19.72 68 ARG F CA 1
ATOM 3658 C C . ARG F 1 44 ? 74.776 32.106 -29.749 1.00 21.42 68 ARG F C 1
ATOM 3659 O O . ARG F 1 44 ? 73.700 32.063 -30.350 1.00 19.09 68 ARG F O 1
ATOM 3667 N N . LEU F 1 45 ? 75.484 33.228 -29.613 1.00 18.79 69 LEU F N 1
ATOM 3668 C CA . LEU F 1 45 ? 75.101 34.468 -30.287 1.00 18.05 69 LEU F CA 1
ATOM 3669 C C . LEU F 1 45 ? 75.282 34.328 -31.805 1.00 18.45 69 LEU F C 1
ATOM 3670 O O . LEU F 1 45 ? 76.336 33.905 -32.272 1.00 22.22 69 LEU F O 1
ATOM 3683 N N . LYS F 1 47 ? 76.306 36.019 -34.688 1.00 27.10 71 LYS F N 1
ATOM 3684 C CA . LYS F 1 47 ? 77.118 37.233 -34.778 1.00 32.39 71 LYS F CA 1
ATOM 3685 C C . LYS F 1 47 ? 76.918 38.027 -36.055 1.00 33.66 71 LYS F C 1
ATOM 3686 O O . LYS F 1 47 ? 77.331 39.186 -36.146 1.00 36.43 71 LYS F O 1
ATOM 3700 N N . ALA F 1 49 ? 74.089 38.811 -37.357 1.00 29.62 73 ALA F N 1
ATOM 3701 C CA . ALA F 1 49 ? 72.811 39.509 -37.315 1.00 35.89 73 ALA F CA 1
ATOM 3702 C C . ALA F 1 49 ? 72.852 40.737 -36.399 1.00 45.91 73 ALA F C 1
ATOM 3703 O O . ALA F 1 49 ? 73.700 40.837 -35.512 1.00 44.89 73 ALA F O 1
ATOM 3705 N N . SER F 1 50 ? 71.930 41.669 -36.626 1.00 54.88 74 SER F N 1
ATOM 3706 C CA . SER F 1 50 ? 71.755 42.823 -35.749 1.00 60.92 74 SER F CA 1
ATOM 3707 C C . SER F 1 50 ? 71.068 42.409 -34.450 1.00 57.66 74 SER F C 1
ATOM 3708 O O . SER F 1 50 ? 70.399 41.382 -34.401 1.00 57.54 74 SER F O 1
ATOM 3711 N N . GLY F 1 51 ? 71.224 43.215 -33.403 1.00 55.20 75 GLY F N 1
ATOM 3712 C CA . GLY F 1 51 ? 70.661 42.889 -32.104 1.00 49.39 75 GLY F CA 1
ATOM 3713 C C . GLY F 1 51 ? 71.402 41.726 -31.470 1.00 37.86 75 GLY F C 1
ATOM 3714 O O . GLY F 1 51 ? 72.448 41.312 -31.964 1.00 37.25 75 GLY F O 1
ATOM 3715 N N . ALA F 1 52 ? 70.873 41.198 -30.371 1.00 27.74 76 ALA F N 1
ATOM 3716 C CA . ALA F 1 52 ? 71.459 40.013 -29.753 1.00 24.76 76 ALA F CA 1
ATOM 3717 C C . ALA F 1 52 ? 70.530 38.823 -29.909 1.00 24.16 76 ALA F C 1
ATOM 3718 O O . ALA F 1 52 ? 69.573 38.661 -29.154 1.00 24.89 76 ALA F O 1
ATOM 3720 N N . ASN F 1 53 ? 70.818 37.990 -30.895 1.00 21.21 77 ASN F N 1
ATOM 3721 C CA . ASN F 1 53 ? 69.971 36.849 -31.201 1.00 20.76 77 ASN F CA 1
ATOM 3722 C C . ASN F 1 53 ? 70.759 35.572 -31.037 1.00 22.79 77 ASN F C 1
ATOM 3723 O O . ASN F 1 53 ? 71.937 35.513 -31.412 1.00 21.83 77 ASN F O 1
ATOM 3728 N N . TYR F 1 54 ? 70.121 34.554 -30.469 1.00 16.77 78 TYR F N 1
ATOM 3729 C CA . TYR F 1 54 ? 70.839 33.340 -30.095 1.00 15.04 78 TYR F CA 1
ATOM 3730 C C . TYR F 1 54 ? 70.166 32.111 -30.696 1.00 18.68 78 TYR F C 1
ATOM 3731 O O . TYR F 1 54 ? 68.942 32.076 -30.864 1.00 18.49 78 TYR F O 1
ATOM 3740 N N . GLU F 1 55 ? 70.968 31.106 -31.021 1.00 17.15 79 GLU F N 1
ATOM 3741 C CA . GLU F 1 55 ? 70.419 29.830 -31.455 1.00 18.67 79 GLU F CA 1
ATOM 3742 C C . GLU F 1 55 ? 71.023 28.663 -30.675 1.00 18.95 79 GLU F C 1
ATOM 3743 O O . GLU F 1 55 ? 72.179 28.712 -30.229 1.00 18.00 79 GLU F O 1
ATOM 3749 N N . ALA F 1 56 ? 70.244 27.604 -30.521 1.00 20.50 80 ALA F N 1
ATOM 3750 C CA . ALA F 1 56 ? 70.700 26.438 -29.783 1.00 21.02 80 ALA F CA 1
ATOM 3751 C C . ALA F 1 56 ? 71.964 25.865 -30.413 1.00 23.36 80 ALA F C 1
ATOM 3752 O O . ALA F 1 56 ? 72.075 25.763 -31.638 1.00 25.45 80 ALA F O 1
ATOM 3754 N N . ILE F 1 57 ? 72.932 25.513 -29.575 1.00 21.76 81 ILE F N 1
ATOM 3755 C CA . ILE F 1 57 ? 74.160 24.913 -30.073 1.00 25.21 81 ILE F CA 1
ATOM 3756 C C . ILE F 1 57 ? 73.914 23.500 -30.621 1.00 29.40 81 ILE F C 1
ATOM 3757 O O . ILE F 1 57 ? 74.523 23.095 -31.620 1.00 34.49 81 ILE F O 1
ATOM 3762 N N . ASP F 1 58 ? 73.020 22.761 -29.972 1.00 27.22 82 ASP F N 1
ATOM 3763 C CA . ASP F 1 58 ? 72.680 21.398 -30.383 1.00 28.70 82 ASP F CA 1
ATOM 3764 C C . ASP F 1 58 ? 71.597 21.454 -31.458 1.00 35.31 82 ASP F C 1
ATOM 3765 O O . ASP F 1 58 ? 70.525 22.015 -31.238 1.00 33.82 82 ASP F O 1
ATOM 3770 N N . LYS F 1 59 ? 71.885 20.865 -32.616 1.00 42.82 83 LYS F N 1
ATOM 3771 C CA . LYS F 1 59 ? 70.983 20.926 -33.763 1.00 50.00 83 LYS F CA 1
ATOM 3772 C C . LYS F 1 59 ? 69.689 20.149 -33.532 1.00 44.08 83 LYS F C 1
ATOM 3773 O O . LYS F 1 59 ? 68.718 20.315 -34.271 1.00 45.23 83 LYS F O 1
ATOM 3779 N N . ASN F 1 60 ? 69.683 19.296 -32.513 1.00 36.15 84 ASN F N 1
ATOM 3780 C CA . ASN F 1 60 ? 68.470 18.591 -32.117 1.00 44.10 84 ASN F CA 1
ATOM 3781 C C . ASN F 1 60 ? 67.416 19.543 -31.558 1.00 37.93 84 ASN F C 1
ATOM 3782 O O . ASN F 1 60 ? 66.231 19.216 -31.523 1.00 38.84 84 ASN F O 1
ATOM 3787 N N . TYR F 1 61 ? 67.866 20.717 -31.118 1.00 29.11 85 TYR F N 1
ATOM 3788 C CA . TYR F 1 61 ? 66.981 21.778 -30.648 1.00 24.71 85 TYR F CA 1
ATOM 3789 C C . TYR F 1 61 ? 66.832 22.848 -31.715 1.00 26.02 85 TYR F C 1
ATOM 3790 O O . TYR F 1 61 ? 67.803 23.199 -32.380 1.00 28.21 85 TYR F O 1
ATOM 3799 N N . THR F 1 62 ? 65.626 23.391 -31.860 1.00 20.85 86 THR F N 1
ATOM 3800 C CA . THR F 1 62 ? 65.396 24.471 -32.814 1.00 22.31 86 THR F CA 1
ATOM 3801 C C . THR F 1 62 ? 65.045 25.803 -32.152 1.00 20.12 86 THR F C 1
ATOM 3802 O O . THR F 1 62 ? 64.606 26.732 -32.818 1.00 18.62 86 THR F O 1
ATOM 3806 N N . TYR F 1 63 ? 65.217 25.893 -30.834 1.00 17.92 87 TYR F N 1
ATOM 3807 C CA . TYR F 1 63 ? 64.967 27.151 -30.149 1.00 17.10 87 TYR F CA 1
ATOM 3808 C C . TYR F 1 63 ? 65.860 28.269 -30.663 1.00 14.87 87 TYR F C 1
ATOM 3809 O O . TYR F 1 63 ? 67.046 28.071 -30.902 1.00 16.83 87 TYR F O 1
ATOM 3818 N N . LYS F 1 64 ? 65.266 29.439 -30.840 1.00 16.10 88 LYS F N 1
ATOM 3819 C CA . LYS F 1 64 ? 66.008 30.672 -31.065 1.00 14.74 88 LYS F CA 1
ATOM 3820 C C . LYS F 1 64 ? 65.451 31.750 -30.152 1.00 14.12 88 LYS F C 1
ATOM 3821 O O . LYS F 1 64 ? 64.231 31.874 -29.956 1.00 16.69 88 LYS F O 1
ATOM 3827 N N . LEU F 1 65 ? 66.356 32.543 -29.591 1.00 14.82 89 LEU F N 1
ATOM 3828 C CA . LEU F 1 65 ? 66.008 33.614 -28.678 1.00 13.51 89 LEU F CA 1
ATOM 3829 C C . LEU F 1 65 ? 66.370 34.944 -29.326 1.00 14.70 89 LEU F C 1
ATOM 3830 O O . LEU F 1 65 ? 67.546 35.224 -29.579 1.00 20.24 89 LEU F O 1
ATOM 3835 N N . TYR F 1 66 ? 65.369 35.755 -29.643 1.00 16.43 90 TYR F N 1
ATOM 3836 C CA . TYR F 1 66 ? 65.642 37.047 -30.241 1.00 18.29 90 TYR F CA 1
ATOM 3837 C C . TYR F 1 66 ? 65.489 38.105 -29.171 1.00 19.48 90 TYR F C 1
ATOM 3838 O O . TYR F 1 66 ? 64.461 38.153 -28.513 1.00 23.31 90 TYR F O 1
ATOM 3847 N N . THR F 1 67 ? 66.493 38.962 -29.014 1.00 23.21 91 THR F N 1
ATOM 3848 C CA . THR F 1 67 ? 66.451 40.006 -27.988 1.00 24.82 91 THR F CA 1
ATOM 3849 C C . THR F 1 67 ? 66.786 41.374 -28.572 1.00 30.02 91 THR F C 1
ATOM 3850 O O . THR F 1 67 ? 67.621 41.496 -29.470 1.00 28.14 91 THR F O 1
ATOM 3854 N N . LYS F 1 68 ? 66.115 42.395 -28.055 1.00 31.78 92 LYS F N 1
ATOM 3855 C CA . LYS F 1 68 ? 66.389 43.779 -28.410 1.00 39.50 92 LYS F CA 1
ATOM 3856 C C . LYS F 1 68 ? 66.223 44.611 -27.155 1.00 36.66 92 LYS F C 1
ATOM 3857 O O . LYS F 1 68 ? 65.108 44.804 -26.677 1.00 36.25 92 LYS F O 1
ATOM 3863 N N . GLY F 1 69 ? 67.329 45.100 -26.615 1.00 34.46 93 GLY F N 1
ATOM 3864 C CA . GLY F 1 69 ? 67.276 45.862 -25.383 1.00 34.29 93 GLY F CA 1
ATOM 3865 C C . GLY F 1 69 ? 66.713 45.024 -24.255 1.00 36.36 93 GLY F C 1
ATOM 3866 O O . GLY F 1 69 ? 67.234 43.952 -23.952 1.00 34.88 93 GLY F O 1
ATOM 3867 N N . LYS F 1 70 ? 65.632 45.500 -23.644 1.00 33.65 94 LYS F N 1
ATOM 3868 C CA . LYS F 1 70 ? 65.045 44.815 -22.498 1.00 34.48 94 LYS F CA 1
ATOM 3869 C C . LYS F 1 70 ? 63.986 43.796 -22.912 1.00 28.90 94 LYS F C 1
ATOM 3870 O O . LYS F 1 70 ? 63.383 43.153 -22.061 1.00 24.88 94 LYS F O 1
ATOM 3876 N N . THR F 1 71 ? 63.775 43.638 -24.214 1.00 23.32 95 THR F N 1
ATOM 3877 C CA . THR F 1 71 ? 62.712 42.751 -24.693 1.00 19.19 95 THR F CA 1
ATOM 3878 C C . THR F 1 71 ? 63.274 41.474 -25.306 1.00 23.13 95 THR F C 1
ATOM 3879 O O . THR F 1 71 ? 64.451 41.404 -25.641 1.00 23.92 95 THR F O 1
ATOM 3883 N N . ALA F 1 72 ? 62.420 40.467 -25.459 1.00 20.38 96 ALA F N 1
ATOM 3884 C CA . ALA F 1 72 ? 62.858 39.216 -26.059 1.00 18.89 96 ALA F CA 1
ATOM 3885 C C . ALA F 1 72 ? 61.674 38.401 -26.539 1.00 22.62 96 ALA F C 1
ATOM 3886 O O . ALA F 1 72 ? 60.540 38.621 -26.105 1.00 21.51 96 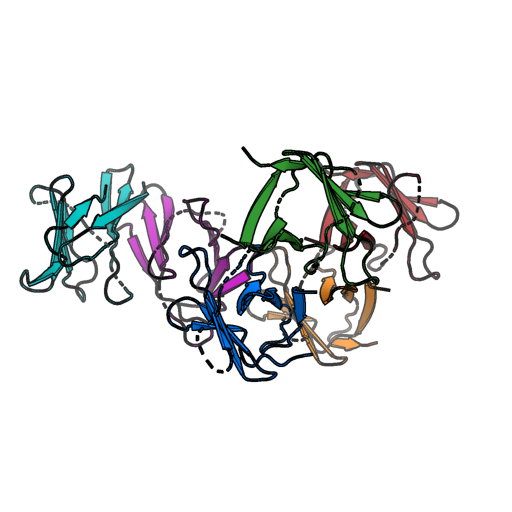ALA F O 1
ATOM 3888 N N . GLU F 1 73 ? 61.955 37.450 -27.426 1.00 17.09 97 GLU F N 1
ATOM 3889 C CA . GLU F 1 73 ? 60.955 36.516 -27.920 1.00 20.80 97 GLU F CA 1
ATOM 3890 C C . GLU F 1 73 ? 61.652 35.176 -28.042 1.00 18.40 97 GLU F C 1
ATOM 3891 O O . GLU F 1 73 ? 62.776 35.113 -28.528 1.00 18.28 97 GLU F O 1
ATOM 3897 N N . LEU F 1 74 ? 60.994 34.109 -27.605 1.00 14.85 98 LEU F N 1
ATOM 3898 C CA . LEU F 1 74 ? 61.551 32.776 -27.765 1.00 13.82 98 LEU F CA 1
ATOM 3899 C C . LEU F 1 74 ? 60.690 32.011 -28.762 1.00 10.98 98 LEU F C 1
ATOM 3900 O O . LEU F 1 74 ? 59.467 31.952 -28.623 1.00 15.83 98 LEU F O 1
ATOM 3905 N N . VAL F 1 75 ? 61.335 31.468 -29.789 1.00 13.74 99 VAL F N 1
ATOM 3906 C CA . VAL F 1 75 ? 60.611 30.716 -30.816 1.00 16.35 99 VAL F CA 1
ATOM 3907 C C . VAL F 1 75 ? 61.230 29.342 -31.020 1.00 15.15 99 VAL F C 1
ATOM 3908 O O . VAL F 1 75 ? 62.331 29.067 -30.551 1.00 16.85 99 VAL F O 1
ATOM 3912 N N . GLU F 1 76 ? 60.519 28.480 -31.730 1.00 16.08 100 GLU F N 1
ATOM 3913 C CA . GLU F 1 76 ? 61.046 27.173 -32.102 1.00 18.49 100 GLU F CA 1
ATOM 3914 C C . GLU F 1 76 ? 60.613 26.857 -33.522 1.00 20.67 100 GLU F C 1
ATOM 3915 O O . GLU F 1 76 ? 59.684 27.472 -34.041 1.00 22.01 100 GLU F O 1
ATOM 3921 N N . GLY F 1 77 ? 61.279 25.887 -34.135 1.00 20.28 101 GLY F N 1
ATOM 3922 C CA . GLY F 1 77 ? 60.957 25.487 -35.492 1.00 21.86 101 GLY F CA 1
ATOM 3923 C C . GLY F 1 77 ? 60.914 26.683 -36.421 1.00 25.20 101 GLY F C 1
ATOM 3924 O O . GLY F 1 77 ? 61.821 27.522 -36.422 1.00 23.51 101 GLY F O 1
ATOM 3925 N N . ASP F 1 78 ? 59.851 26.770 -37.211 1.00 25.58 102 ASP F N 1
ATOM 3926 C CA . ASP F 1 78 ? 59.711 27.841 -38.190 1.00 24.16 102 ASP F CA 1
ATOM 3927 C C . ASP F 1 78 ? 59.153 29.110 -37.568 1.00 21.93 102 ASP F C 1
ATOM 3928 O O . ASP F 1 78 ? 58.076 29.586 -37.936 1.00 23.63 102 ASP F O 1
ATOM 3933 N N . ASP F 1 79 ? 59.907 29.656 -36.627 1.00 21.26 103 ASP F N 1
ATOM 3934 C CA . ASP F 1 79 ? 59.519 30.857 -35.894 1.00 23.56 103 ASP F CA 1
ATOM 3935 C C . ASP F 1 79 ? 58.162 30.705 -35.198 1.00 22.79 103 ASP F C 1
ATOM 3936 O O . ASP F 1 79 ? 57.387 31.655 -35.117 1.00 25.39 103 ASP F O 1
ATOM 3941 N N . LYS F 1 80 ? 57.890 29.501 -34.703 1.00 20.45 104 LYS F N 1
ATOM 3942 C CA . LYS F 1 80 ? 56.688 29.251 -33.919 1.00 19.82 104 LYS F CA 1
ATOM 3943 C C . LYS F 1 80 ? 56.900 29.815 -32.520 1.00 21.06 104 LYS F C 1
ATOM 3944 O O . LYS F 1 80 ? 57.882 29.493 -31.864 1.00 19.68 104 LYS F O 1
ATOM 3950 N N . PRO F 1 81 ? 55.974 30.665 -32.059 1.00 20.36 105 PRO F N 1
ATOM 3951 C CA . PRO F 1 81 ? 56.090 31.320 -30.753 1.00 18.24 105 PRO F CA 1
ATOM 3952 C C . PRO F 1 81 ? 56.073 30.318 -29.602 1.00 18.49 105 PRO F C 1
ATOM 3953 O O . PRO F 1 81 ? 55.228 29.425 -29.559 1.00 22.89 105 PRO F O 1
ATOM 3957 N N . VAL F 1 82 ? 57.031 30.455 -28.693 1.00 16.60 106 VAL F N 1
ATOM 3958 C CA . VAL F 1 82 ? 57.022 29.675 -27.466 1.00 15.64 106 VAL F CA 1
ATOM 3959 C C . VAL F 1 82 ? 56.687 30.610 -26.305 1.00 20.26 106 VAL F C 1
ATOM 3960 O O . VAL F 1 82 ? 55.763 30.363 -25.535 1.00 20.37 106 VAL F O 1
ATOM 3964 N N . LEU F 1 83 ? 57.440 31.698 -26.202 1.00 18.34 107 LEU F N 1
ATOM 3965 C CA . LEU F 1 83 ? 57.183 32.740 -25.216 1.00 18.86 107 LEU F CA 1
ATOM 3966 C C . LEU F 1 83 ? 57.248 34.074 -25.945 1.00 18.65 107 LEU F C 1
ATOM 3967 O O . LEU F 1 83 ? 58.203 34.335 -26.672 1.00 19.21 107 LEU F O 1
ATOM 3972 N N . SER F 1 84 ? 56.221 34.904 -25.773 1.00 20.01 108 SER F N 1
ATOM 3973 C CA . SER F 1 84 ? 56.119 36.124 -26.560 1.00 19.83 108 SER F CA 1
ATOM 3974 C C . SER F 1 84 ? 56.056 37.380 -25.709 1.00 19.07 108 SER F C 1
ATOM 3975 O O . SER F 1 84 ? 55.611 37.342 -24.565 1.00 19.14 108 SER F O 1
ATOM 3978 N N . ASN F 1 85 ? 56.487 38.496 -26.284 1.00 21.08 109 ASN F N 1
ATOM 3979 C CA . ASN F 1 85 ? 56.455 39.781 -25.584 1.00 20.48 109 ASN F CA 1
ATOM 3980 C C . ASN F 1 85 ? 57.144 39.712 -24.236 1.00 24.52 109 ASN F C 1
ATOM 3981 O O . ASN F 1 85 ? 56.642 40.234 -23.245 1.00 21.92 109 ASN F O 1
ATOM 3986 N N . CYS F 1 86 ? 58.297 39.061 -24.189 1.00 22.25 110 CYS F N 1
ATOM 3987 C CA . CYS F 1 86 ? 59.036 38.989 -22.943 1.00 20.00 110 CYS F CA 1
ATOM 3988 C C . CYS F 1 86 ? 59.722 40.313 -22.653 1.00 17.81 110 CYS F C 1
ATOM 3989 O O . CYS F 1 86 ? 60.207 40.977 -23.563 1.00 22.94 110 CYS F O 1
ATOM 3992 N N . SER F 1 87 ? 59.743 40.695 -21.382 1.00 19.33 111 SER F N 1
ATOM 3993 C CA . SER F 1 87 ? 60.443 41.907 -20.983 1.00 18.70 111 SER F CA 1
ATOM 3994 C C . SER F 1 87 ? 61.117 41.718 -19.630 1.00 21.14 111 SER F C 1
ATOM 3995 O O . SER F 1 87 ? 60.610 41.011 -18.760 1.00 22.84 111 SER F O 1
ATOM 3998 N N . LEU F 1 88 ? 62.265 42.353 -19.449 1.00 21.17 112 LEU F N 1
ATOM 3999 C CA . LEU F 1 88 ? 62.973 42.249 -18.177 1.00 21.73 112 LEU F CA 1
ATOM 4000 C C . LEU F 1 88 ? 62.051 42.713 -17.055 1.00 23.33 112 LEU F C 1
ATOM 4001 O O . LEU F 1 88 ? 61.617 43.865 -17.042 1.00 22.62 112 LEU F O 1
ATOM 4006 N N . ALA F 1 89 ? 61.768 41.826 -16.103 1.00 21.88 113 ALA F N 1
ATOM 4007 C CA . ALA F 1 89 ? 60.761 42.106 -15.083 1.00 23.96 113 ALA F CA 1
ATOM 4008 C C . ALA F 1 89 ? 61.171 43.201 -14.093 1.00 22.43 113 ALA F C 1
ATOM 4009 O O . ALA F 1 89 ? 62.300 43.191 -13.583 1.00 24.95 113 ALA F O 1
ATOM 4011 N N . ASN F 1 90 ? 60.255 44.138 -13.836 1.00 19.97 114 ASN F N 1
ATOM 4012 C CA . ASN F 1 90 ? 60.472 45.217 -12.873 1.00 21.65 114 ASN F CA 1
ATOM 4013 C C . ASN F 1 90 ? 59.992 44.807 -11.485 1.00 28.41 114 ASN F C 1
ATOM 4014 O O . ASN F 1 90 ? 58.783 44.761 -11.226 1.00 27.62 114 ASN F O 1
#

Solvent-accessible surface area: 28968 Å² total

Nearest PDB structures (foldseek):
  3oe3-assembly2_B  TM=1.007E+00  e=1.331E-11  Salmonella enterica subsp. enterica serovar Typhimurium
  3oe3-assembly1_A  TM=9.762E-01  e=1.403E-11  Salmonella enterica subsp. enterica serovar Typhimurium
  3oe3-assembly3_E  TM=1.007E+00  e=8.305E-11  Salmonella enterica subsp. enterica serovar Typhimurium
  3oe3-assembly3_F  TM=9.830E-01  e=1.137E-10  Salmonella enterica subsp. enterica serovar Typhimurium
  6g2h-assembly1_A  TM=4.196E-01  e=4.153E+00  Homo sapiens

Foldseek 3Di:
DFKDKWKKAFPPGDIIKIWGADPVGFIKIDDADPNHFIGWPCTKHAGPPPVWAWIWDDDVQWIFIAGDPRHGDTHGIGTD/DFKDKFKKAFPPGDIIKIWGADPVGFIKIDDADPNHFIHPVVKHAGPPPVWAWIWADDVQFIFIAGDPRHGDTHGIGTD/DFWDKFKWQFPPRDIIKIWGADPVGFIKIDDADPNHFIHWPPDDTKYAGPPPVWAWIWHDHVQWIFIAGDPRHGDTHGIGGDD/DFWDWFKKQFPPRDIIKIWGADPVGFIKIDDADPNHFIHFPPAATKDAGPPPVWAWIWGDDVQFIFIAGDPRHGDTHGIGGDD/DFWDWDKKQFPPRDMIKIWGQDPVGFIKIDDDDPRHFIHPVVKHAGPPPVWAWIWADDDQFIFIAGDPRHGDTHGIGD/DWDKFKWQFPPRDIIKIWDADPVGFIKIDDADPNHFIHFPPPQTKHAGPDPVWAWIWGDDVQFIFIAGDPRHGDTHGIGGDD

InterPro domains:
  IPR018660 C-type lysozyme inhibitor [PF09864] (34-106)
  IPR036328 C-type lysozyme inhibitor superfamily [G3DSA:2.40.128.200] (25-114)
  IPR036328 C-type lysozyme inhibitor superfamily [SSF141488] (30-107)

B-factor: mean 28.01, std 13.68, range [7.76, 162.75]

Organism: Salmonella typhimurium (strain LT2 / SGSC1412 / ATCC 700720) (NCBI:txid99287)